Protein AF-0000000066994599 (afdb_homodimer)

Sequence (446 aa):
MAERRASRRESICSALTSIRSLLDTILLLVILGLVMDRQWRKSPSFEMGGDITGFAPPISQQIKTFVPDPMFIPENGSEFFTESVRSRWLSIVPRGLGYVQINDTTGYNNLPNPLRFYPESTFTTSATHQLHCLHSIVEVVAAYTSGQLDKLPTEGAWHLSHCFEYLRQSIMCCGDVALEGQHTTFPPNSTGSDGWDAKHVCRDYGQVLEYLERNRVNDERWIMAERRASRRESICSALTSIRSLLDTILLLVILGLVMDRQWRKSPSFEMGGDITGFAPPISQQIKTFVPDPMFIPENGSEFFTESVRSRWLSIVPRGLGYVQINDTTGYNNLPNPLRFYPESTFTTSATHQLHCLHSIVEVVAAYTSGQLDKLPTEGAWHLSHCFEYLRQSIMCCGDVALEGQHTTFPPNSTGSDGWDAKHVCRDYGQVLEYLERNRVNDERWI

InterPro domains:
  IPR021765 Mycotoxin biosynthesis protein UstYa-like [PF11807] (5-213)
  IPR021765 Mycotoxin biosynthesis protein UstYa-like [PTHR33365] (20-220)

Solvent-accessible surface area (backbone atoms only — not comparable to full-atom values): 23884 Å² total; per-residue (Å²): 118,67,70,64,52,54,53,50,53,52,49,49,49,51,48,49,50,49,52,47,50,51,49,46,51,50,47,51,50,52,40,52,50,51,51,49,48,52,56,58,67,49,48,84,72,74,50,70,27,28,45,82,30,68,78,55,73,92,71,57,72,41,79,43,60,54,71,90,59,60,62,70,44,44,76,53,29,66,54,51,77,35,68,68,24,48,51,52,56,50,70,77,43,28,39,33,37,29,26,27,47,48,88,75,61,87,80,49,38,89,69,40,57,47,30,70,98,51,64,76,46,19,33,34,27,42,33,39,47,51,51,36,35,51,51,53,50,49,45,41,51,22,13,62,73,48,67,40,63,87,62,42,68,86,65,56,65,63,54,56,35,48,34,52,52,49,48,55,50,49,46,43,28,53,41,27,51,20,50,20,10,40,44,86,79,67,60,90,93,62,79,54,63,67,42,54,61,16,56,35,32,16,38,44,41,67,59,54,41,52,53,38,45,75,36,29,62,48,79,50,80,57,121,119,68,68,63,53,53,54,49,52,52,49,49,49,52,48,49,51,49,52,48,50,49,49,46,51,50,46,50,52,52,41,52,50,51,53,49,48,52,56,59,67,50,50,85,71,74,49,69,26,30,44,81,30,68,79,56,74,92,72,58,71,41,79,43,61,56,72,89,59,61,62,72,44,44,78,53,30,65,56,50,77,36,67,68,24,46,51,51,56,50,71,77,44,29,39,34,37,30,24,28,48,48,89,75,61,87,80,50,38,88,68,41,55,49,29,70,96,50,62,76,47,20,31,34,27,43,32,40,47,50,51,37,34,52,50,54,50,48,45,42,51,22,14,64,74,49,67,40,62,88,62,43,68,87,65,56,64,63,54,56,34,48,34,52,51,49,48,54,51,49,46,43,28,52,40,28,52,19,49,19,11,38,44,87,77,67,62,89,90,62,79,57,62,67,43,55,63,17,56,34,32,16,36,43,41,67,59,52,42,52,54,38,46,75,37,30,63,48,79,49,81,58,120

Radius of gyration: 30.29 Å; Cα contacts (8 Å, |Δi|>4): 763; chains: 2; bounding box: 57×109×61 Å

pLDDT: mean 90.0, std 10.98, range [48.41, 98.88]

Organism: NCBI:txid100816

Structure (mmCIF, N/CA/C/O backbone):
data_AF-0000000066994599-model_v1
#
loop_
_entity.id
_entity.type
_entity.pdbx_description
1 polymer 'Oxidase ustYa'
#
loop_
_atom_site.group_PDB
_atom_site.id
_atom_site.type_symbol
_atom_site.label_atom_id
_atom_site.label_alt_id
_atom_site.label_comp_id
_atom_site.label_asym_id
_atom_site.label_entity_id
_atom_site.label_seq_id
_atom_site.pdbx_PDB_ins_code
_atom_site.Cartn_x
_atom_site.Cartn_y
_atom_site.Cartn_z
_atom_site.occupancy
_atom_site.B_iso_or_equiv
_atom_site.auth_seq_id
_atom_site.auth_comp_id
_atom_site.auth_asym_id
_atom_site.auth_atom_id
_atom_site.pdbx_PDB_model_num
ATOM 1 N N . MET A 1 1 ? 4.133 80.938 32.656 1 48.41 1 MET A N 1
ATOM 2 C CA . MET A 1 1 ? 4.816 79.625 32.812 1 48.41 1 MET A CA 1
ATOM 3 C C . MET A 1 1 ? 3.814 78.5 32.844 1 48.41 1 MET A C 1
ATOM 5 O O . MET A 1 1 ? 4.148 77.375 32.469 1 48.41 1 MET A O 1
ATOM 9 N N . ALA A 1 2 ? 2.68 78.75 33.125 1 65.88 2 ALA A N 1
ATOM 10 C CA . ALA A 1 2 ? 1.631 77.75 33.25 1 65.88 2 ALA A CA 1
ATOM 11 C C . ALA A 1 2 ? 1.059 77.375 31.891 1 65.88 2 ALA A C 1
ATOM 13 O O . ALA A 1 2 ? 0.714 76.188 31.641 1 65.88 2 ALA A O 1
ATOM 14 N N . GLU A 1 3 ? 0.974 78.312 31.031 1 60.44 3 GLU A N 1
ATOM 15 C CA . GLU A 1 3 ? 0.395 78.062 29.703 1 60.44 3 GLU A CA 1
ATOM 16 C C . GLU A 1 3 ? 1.293 77.188 28.859 1 60.44 3 GLU A C 1
ATOM 18 O O . GLU A 1 3 ? 0.803 76.375 28.078 1 60.44 3 GLU A O 1
ATOM 23 N N . ARG A 1 4 ? 2.533 77.312 29 1 61.09 4 ARG A N 1
ATOM 24 C CA . ARG A 1 4 ? 3.49 76.562 28.219 1 61.09 4 ARG A CA 1
ATOM 25 C C . ARG A 1 4 ? 3.496 75.125 28.672 1 61.09 4 ARG A C 1
ATOM 27 O O . ARG A 1 4 ? 3.719 74.188 27.859 1 61.09 4 ARG A O 1
ATOM 34 N N . ARG A 1 5 ? 3.203 74.812 29.844 1 62.47 5 ARG A N 1
ATOM 35 C CA . ARG A 1 5 ? 3.201 73.5 30.375 1 62.47 5 ARG A CA 1
ATOM 36 C C . ARG A 1 5 ? 1.978 72.688 29.891 1 62.47 5 ARG A C 1
ATOM 38 O O . ARG A 1 5 ? 2.059 71.5 29.641 1 62.47 5 ARG A O 1
ATOM 45 N N . ALA A 1 6 ? 0.948 73.438 29.672 1 66.75 6 ALA A N 1
ATOM 46 C CA . ALA A 1 6 ? -0.282 72.75 29.234 1 66.75 6 ALA A CA 1
ATOM 47 C C . ALA A 1 6 ? -0.156 72.25 27.797 1 66.75 6 ALA A C 1
ATOM 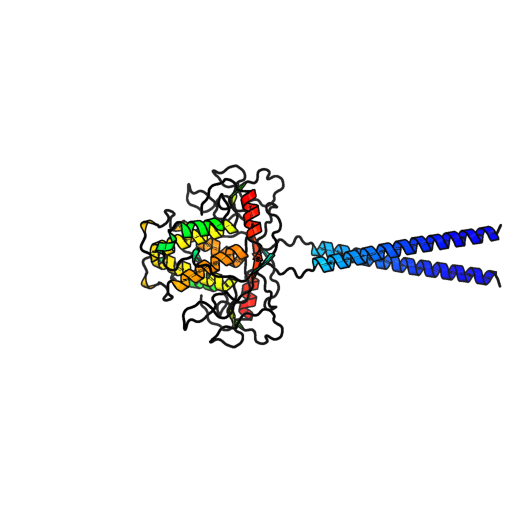49 O O . ALA A 1 6 ? -0.641 71.188 27.469 1 66.75 6 ALA A O 1
ATOM 50 N N . SER A 1 7 ? 0.647 73 27.078 1 66.31 7 SER A N 1
ATOM 51 C CA . SER A 1 7 ? 0.808 72.688 25.656 1 66.31 7 SER A CA 1
ATOM 52 C C . SER A 1 7 ? 1.727 71.5 25.469 1 66.31 7 SER A C 1
ATOM 54 O O . SER A 1 7 ? 1.48 70.625 24.609 1 66.31 7 SER A O 1
ATOM 56 N N . ARG A 1 8 ? 2.6 71.312 26.359 1 67.56 8 ARG A N 1
ATOM 57 C CA . ARG A 1 8 ? 3.555 70.25 26.25 1 67.56 8 ARG A CA 1
ATOM 58 C C . ARG A 1 8 ? 2.912 68.938 26.641 1 67.56 8 ARG A C 1
ATOM 60 O O . ARG A 1 8 ? 3.168 67.875 26.016 1 67.56 8 ARG A O 1
ATOM 67 N N . ARG A 1 9 ? 2.072 68.938 27.594 1 66.81 9 ARG A N 1
ATOM 68 C CA . ARG A 1 9 ? 1.374 67.75 28.047 1 66.81 9 ARG A CA 1
ATOM 69 C C . ARG A 1 9 ? 0.394 67.25 26.984 1 66.81 9 ARG A C 1
ATOM 71 O O . ARG A 1 9 ? 0.253 66.062 26.781 1 66.81 9 ARG A O 1
ATOM 78 N N . GLU A 1 10 ? -0.229 68.25 26.391 1 71.94 10 GLU A N 1
ATOM 79 C CA . GLU A 1 10 ? -1.165 67.938 25.328 1 71.94 10 GLU A CA 1
ATOM 80 C C . GLU A 1 10 ? -0.44 67.312 24.125 1 71.94 10 GLU A C 1
ATOM 82 O O . GLU A 1 10 ? -0.942 66.375 23.516 1 71.94 10 GLU A O 1
ATOM 87 N N . SER A 1 11 ? 0.792 67.812 23.922 1 73.94 11 SER A N 1
ATOM 88 C CA . SER A 1 11 ? 1.6 67.312 22.812 1 73.94 11 SER A CA 1
ATOM 89 C C . SER A 1 11 ? 2.121 65.875 23.141 1 73.94 11 SER A C 1
ATOM 91 O O . SER A 1 11 ? 2.121 65 22.266 1 73.94 11 SER A O 1
ATOM 93 N N . ILE A 1 12 ? 2.418 65.688 24.359 1 72.44 12 ILE A N 1
ATOM 94 C CA . ILE A 1 12 ? 2.92 64.375 24.781 1 72.44 12 ILE A CA 1
ATOM 95 C C . ILE A 1 12 ? 1.779 63.375 24.781 1 72.44 12 ILE A C 1
ATOM 97 O O . ILE A 1 12 ? 1.951 62.25 24.344 1 72.44 12 ILE A O 1
ATOM 101 N N . CYS A 1 13 ? 0.625 63.812 25.203 1 71.06 13 CYS A N 1
ATOM 102 C CA . CYS A 1 13 ? -0.541 62.938 25.203 1 71.06 13 CYS A CA 1
ATOM 103 C C . CYS A 1 13 ? -0.939 62.531 23.797 1 71.06 13 CYS A C 1
ATOM 105 O O . CYS A 1 13 ? -1.297 61.406 23.531 1 71.06 13 CYS A O 1
ATOM 107 N N . SER A 1 14 ? -0.851 63.594 22.906 1 74.69 14 SER A N 1
ATOM 108 C CA . SER A 1 14 ? -1.188 63.344 21.516 1 74.69 14 SER A CA 1
ATOM 109 C C . SER A 1 14 ? -0.182 62.375 20.875 1 74.69 14 SER A C 1
ATOM 111 O O . SER A 1 14 ? -0.562 61.469 20.125 1 74.69 14 SER A O 1
ATOM 113 N N . ALA A 1 15 ? 1.051 62.562 21.281 1 75.94 15 ALA A N 1
ATOM 114 C CA . ALA A 1 15 ? 2.104 61.688 20.781 1 75.94 15 ALA A CA 1
ATOM 115 C C . ALA A 1 15 ? 1.947 60.281 21.312 1 75.94 15 ALA A C 1
ATOM 117 O O . ALA A 1 15 ? 2.102 59.312 20.578 1 75.94 15 ALA A O 1
ATOM 118 N N . LEU A 1 16 ? 1.545 60.062 22.547 1 74.25 16 LEU A N 1
ATOM 119 C CA . LEU A 1 16 ? 1.365 58.781 23.172 1 74.25 16 LEU A CA 1
ATOM 120 C C . LEU A 1 16 ? 0.162 58.031 22.594 1 74.25 16 LEU A C 1
ATOM 122 O O . LEU A 1 16 ? 0.216 56.844 22.344 1 74.25 16 LEU A O 1
ATOM 126 N N . THR A 1 17 ? -0.787 58.844 22.344 1 78.19 17 THR A N 1
ATOM 127 C CA . THR A 1 17 ? -1.972 58.219 21.734 1 78.19 17 THR A CA 1
ATOM 128 C C . THR A 1 17 ? -1.683 57.781 20.297 1 78.19 17 THR A C 1
ATOM 130 O O . THR A 1 17 ? -2.164 56.75 19.859 1 78.19 17 THR A O 1
ATOM 133 N N . SER A 1 18 ? -0.825 58.625 19.656 1 80.06 18 SER A N 1
ATOM 134 C CA . SER A 1 18 ? -0.466 58.281 18.297 1 80.06 18 SER A CA 1
ATOM 135 C C . SER A 1 18 ? 0.393 57 18.266 1 80.06 18 SER A C 1
ATOM 137 O O . SER A 1 18 ? 0.202 56.156 17.406 1 80.06 18 SER A O 1
ATOM 139 N N . ILE A 1 19 ? 1.324 56.906 19.188 1 81.69 19 ILE A N 1
ATOM 140 C CA . ILE A 1 19 ? 2.205 55.719 19.266 1 81.69 19 ILE A CA 1
ATOM 141 C C . ILE A 1 19 ? 1.397 54.5 19.641 1 81.69 19 ILE A C 1
ATOM 143 O O . ILE A 1 19 ? 1.595 53.406 19.078 1 81.69 19 ILE A O 1
ATOM 147 N N . ARG A 1 20 ? 0.49 54.656 20.531 1 82.56 20 ARG A N 1
ATOM 148 C CA . ARG A 1 20 ? -0.355 53.562 20.953 1 82.56 20 ARG A CA 1
ATOM 149 C C . ARG A 1 20 ? -1.277 53.094 19.828 1 82.56 20 ARG A C 1
ATOM 151 O O . ARG A 1 20 ? -1.502 51.906 19.641 1 82.56 20 ARG A O 1
ATOM 158 N N . SER A 1 21 ? -1.809 54.094 19.109 1 84.12 21 SER A N 1
ATOM 159 C CA . SER A 1 21 ? -2.631 53.781 17.953 1 84.12 21 SER A CA 1
ATOM 160 C C . SER A 1 21 ? -1.827 53 16.906 1 84.12 21 SER A C 1
ATOM 162 O O . SER A 1 21 ? -2.33 52.062 16.297 1 84.12 21 SER A O 1
ATOM 164 N N . LEU A 1 22 ? -0.595 53.406 16.719 1 85.25 22 LEU A N 1
ATOM 165 C CA . LEU A 1 22 ? 0.288 52.719 15.797 1 85.25 22 LEU A CA 1
ATOM 166 C C . LEU A 1 22 ? 0.553 51.281 16.281 1 85.25 22 LEU A C 1
ATOM 168 O O . LEU A 1 22 ? 0.542 50.344 15.484 1 85.25 22 LEU A O 1
ATOM 172 N N . LEU A 1 23 ? 0.771 51.125 17.594 1 85.12 23 LEU A N 1
ATOM 173 C CA . LEU A 1 23 ? 1.016 49.812 18.172 1 85.12 23 LEU A CA 1
ATOM 174 C C . LEU A 1 23 ? -0.207 48.906 18.016 1 85.12 23 LEU A C 1
ATOM 176 O O . LEU A 1 23 ? -0.077 47.75 17.672 1 85.12 23 LEU A O 1
ATOM 180 N N . ASP A 1 24 ? -1.356 49.469 18.297 1 85.25 24 ASP A N 1
ATOM 181 C CA . ASP A 1 24 ? -2.598 48.719 18.156 1 85.25 24 ASP A CA 1
ATOM 182 C C . ASP A 1 24 ? -2.807 48.281 16.703 1 85.25 24 ASP A C 1
ATOM 184 O O . ASP A 1 24 ? -3.24 47.156 16.453 1 85.25 24 ASP A O 1
ATOM 188 N N . THR A 1 25 ? -2.463 49.219 15.773 1 85.38 25 THR A N 1
ATOM 189 C CA . THR A 1 25 ? -2.605 48.875 14.359 1 85.38 25 THR A CA 1
ATOM 190 C C . THR A 1 25 ? -1.638 47.75 13.969 1 85.38 25 THR A C 1
ATOM 192 O O . THR A 1 25 ? -2.002 46.844 13.219 1 85.38 25 THR A O 1
ATOM 195 N N . ILE A 1 26 ? -0.457 47.781 14.508 1 86.62 26 ILE A N 1
ATOM 196 C CA . ILE A 1 26 ? 0.545 46.75 14.227 1 86.62 26 ILE A CA 1
ATOM 197 C C . ILE A 1 26 ? 0.096 45.406 14.812 1 86.62 26 ILE A C 1
ATOM 199 O O . ILE A 1 26 ? 0.18 44.375 14.148 1 86.62 26 ILE A O 1
ATOM 203 N N . LEU A 1 27 ? -0.43 45.438 16.031 1 89.38 27 LEU A N 1
ATOM 204 C CA . LEU A 1 27 ? -0.894 44.219 16.672 1 89.38 27 LEU A CA 1
ATOM 205 C C . LEU A 1 27 ? -2.064 43.625 15.906 1 89.38 27 LEU A C 1
ATOM 207 O O . LEU A 1 27 ? -2.145 42.406 15.75 1 89.38 27 LEU A O 1
ATOM 211 N N . LEU A 1 28 ? -2.939 44.469 15.352 1 88.31 28 LEU A N 1
ATOM 212 C CA . LEU A 1 28 ? -4.07 44 14.562 1 88.31 28 LEU A CA 1
ATOM 213 C C . LEU A 1 28 ? -3.6 43.375 13.25 1 88.31 28 LEU A C 1
ATOM 215 O O . LEU A 1 28 ? -4.129 42.344 12.82 1 88.31 28 LEU A O 1
ATOM 219 N N . LEU A 1 29 ? -2.633 43.938 12.648 1 87.69 29 LEU A N 1
ATOM 220 C CA . LEU A 1 29 ? -2.086 43.406 11.414 1 87.69 29 LEU A CA 1
ATOM 221 C C . LEU A 1 29 ? -1.409 42.062 11.656 1 87.69 29 LEU A C 1
ATOM 223 O O . LEU A 1 29 ? -1.513 41.156 10.828 1 87.69 29 LEU A O 1
ATOM 227 N N . VAL A 1 30 ? -0.723 41.875 12.766 1 87 30 VAL A N 1
ATOM 228 C CA . VAL A 1 30 ? -0.095 40.625 13.133 1 87 30 VAL A CA 1
ATOM 229 C C . VAL A 1 30 ? -1.167 39.562 13.344 1 87 30 VAL A C 1
ATOM 231 O O . VAL A 1 30 ? -1.016 38.406 12.898 1 87 30 VAL A O 1
ATOM 234 N N . ILE A 1 31 ? -2.219 39.875 13.969 1 85.81 31 ILE A N 1
ATOM 235 C CA . ILE A 1 31 ? -3.318 38.938 14.203 1 85.81 31 ILE A CA 1
ATOM 236 C C . ILE A 1 31 ? -3.932 38.531 12.875 1 85.81 31 ILE A C 1
ATOM 238 O O . ILE A 1 31 ? -4.172 37.344 12.641 1 85.81 31 ILE A O 1
ATOM 242 N N . LEU A 1 32 ? -4.18 39.469 12 1 83.81 32 LEU A N 1
ATOM 243 C CA . LEU A 1 32 ? -4.734 39.156 10.688 1 83.81 32 LEU A CA 1
ATOM 244 C C . LEU A 1 32 ? -3.801 38.25 9.906 1 83.81 32 LEU A C 1
ATOM 246 O O . LEU A 1 32 ? -4.25 37.281 9.25 1 83.81 32 LEU A O 1
ATOM 250 N N . GLY A 1 33 ? -2.586 38.438 9.953 1 80.81 33 GLY A N 1
ATOM 251 C CA . GLY A 1 33 ? -1.602 37.594 9.305 1 80.81 33 GLY A CA 1
ATOM 252 C C . GLY A 1 33 ? -1.602 36.156 9.844 1 80.81 33 GLY A C 1
ATOM 253 O O . GLY A 1 33 ? -1.542 35.219 9.078 1 80.81 33 GLY A O 1
ATOM 254 N N . LEU A 1 34 ? -1.71 36.156 11.117 1 81.81 34 LEU A N 1
ATOM 255 C CA . LEU A 1 34 ? -1.716 34.844 11.742 1 81.81 34 LEU A CA 1
ATOM 256 C C . LEU A 1 34 ? -2.992 34.062 11.398 1 81.81 34 LEU A C 1
ATOM 258 O O . LEU A 1 34 ? -2.955 32.875 11.172 1 81.81 34 LEU A O 1
ATOM 262 N N . VAL A 1 35 ? -4.051 34.719 11.367 1 77.94 35 VAL A N 1
ATOM 263 C CA . VAL A 1 35 ? -5.32 34.094 11.008 1 77.94 35 VAL A CA 1
ATOM 264 C C . VAL A 1 35 ? -5.301 33.688 9.531 1 77.94 35 VAL A C 1
ATOM 266 O O . VAL A 1 35 ? -5.746 32.594 9.18 1 77.94 35 VAL A O 1
ATOM 269 N N . MET A 1 36 ? -4.809 34.438 8.711 1 72.94 36 MET A N 1
ATOM 270 C CA . MET A 1 36 ? -4.688 34.094 7.297 1 72.94 36 MET A CA 1
ATOM 271 C C . MET A 1 36 ? -3.754 32.906 7.094 1 72.94 36 MET A C 1
ATOM 273 O O . MET A 1 36 ? -4.035 32.031 6.281 1 72.94 36 MET A O 1
ATOM 277 N N . ASP A 1 37 ? -2.713 32.938 7.805 1 71.5 37 ASP A N 1
ATOM 278 C CA . ASP A 1 37 ? -1.773 31.812 7.742 1 71.5 37 ASP A CA 1
ATOM 279 C C . ASP A 1 37 ? -2.432 30.516 8.203 1 71.5 37 ASP A C 1
ATOM 281 O O . ASP A 1 37 ? -2.252 29.469 7.578 1 71.5 37 ASP A O 1
ATOM 285 N N . ARG A 1 38 ? -3.111 30.625 9.242 1 68.44 38 ARG A N 1
ATOM 286 C CA . ARG A 1 38 ? -3.84 29.469 9.75 1 68.44 38 ARG A CA 1
ATOM 287 C C . ARG A 1 38 ? -4.855 28.969 8.734 1 68.44 38 ARG A C 1
ATOM 289 O O . ARG A 1 38 ? -4.992 27.75 8.523 1 68.44 38 ARG A O 1
ATOM 296 N N . GLN A 1 39 ? -5.562 29.859 8.188 1 62.81 39 GLN A N 1
ATOM 297 C CA . GLN A 1 39 ? -6.578 29.5 7.203 1 62.81 39 GLN A CA 1
ATOM 298 C C . GLN A 1 39 ? -5.938 28.922 5.941 1 62.81 39 GLN A C 1
ATOM 300 O O . GLN A 1 39 ? -6.469 27.984 5.344 1 62.81 39 GLN A O 1
ATOM 305 N N . TRP A 1 40 ? -4.891 29.516 5.598 1 58.09 40 TRP A N 1
ATOM 306 C CA . TRP A 1 40 ? -4.18 29.031 4.418 1 58.09 40 TRP A CA 1
ATOM 307 C C . TRP A 1 40 ? -3.592 27.641 4.672 1 58.09 40 TRP A C 1
ATOM 309 O O . TRP A 1 40 ? -3.568 26.797 3.775 1 58.09 40 TRP A O 1
ATOM 319 N N . ARG A 1 41 ? -3.09 27.578 5.781 1 55.59 41 ARG A N 1
ATOM 320 C CA . ARG A 1 41 ? -2.502 26.281 6.113 1 55.59 41 ARG A CA 1
ATOM 321 C C . ARG A 1 41 ? -3.58 25.219 6.277 1 55.59 41 ARG A C 1
ATOM 323 O O . ARG A 1 41 ? -3.285 24.016 6.246 1 55.59 41 ARG A O 1
ATOM 330 N N . LYS A 1 42 ? -4.781 25.734 6.562 1 53.41 42 LYS A N 1
ATOM 331 C CA . LYS A 1 42 ? -5.906 24.812 6.672 1 53.41 42 LYS A CA 1
ATOM 332 C C . LYS A 1 42 ? -6.301 24.25 5.305 1 53.41 42 LYS A C 1
ATOM 334 O O . LYS A 1 42 ? -7.367 23.656 5.156 1 53.41 42 LYS A O 1
ATOM 339 N N . SER A 1 43 ? -5.551 24.5 4.301 1 49.69 43 SER A N 1
ATOM 340 C CA . SER A 1 43 ? -6.02 23.797 3.105 1 49.69 43 SER A CA 1
ATOM 341 C C . SER A 1 43 ? -6.383 22.344 3.418 1 49.69 43 SER A C 1
ATOM 343 O O . SER A 1 43 ? -5.668 21.672 4.156 1 49.69 43 SER A 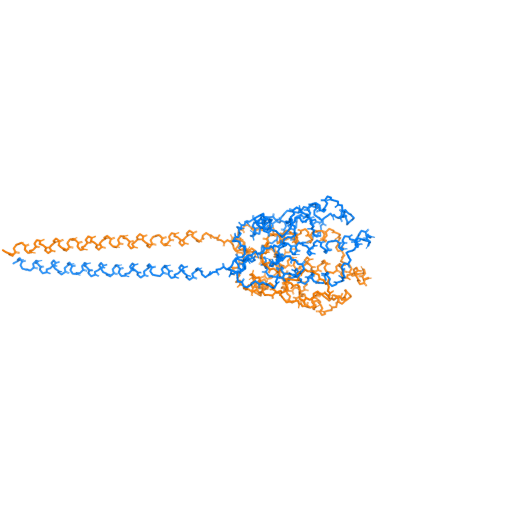O 1
ATOM 345 N N . PRO A 1 44 ? -7.723 22.094 3.287 1 48.94 44 PRO A N 1
ATOM 346 C CA . PRO A 1 44 ? -8.18 20.734 3.623 1 48.94 44 PRO A CA 1
ATOM 347 C C . PRO A 1 44 ? -7.184 19.656 3.225 1 48.94 44 PRO A C 1
ATOM 349 O O . PRO A 1 44 ? -6.863 19.516 2.043 1 48.94 44 PRO A O 1
ATOM 352 N N . SER A 1 45 ? -6.012 19.578 3.885 1 60.38 45 SER A N 1
ATOM 353 C CA . SER A 1 45 ? -5.051 18.531 3.541 1 60.38 45 SER A CA 1
ATOM 354 C C . SER A 1 45 ? -5.637 17.141 3.768 1 60.38 45 SER A C 1
ATOM 356 O O . SER A 1 45 ? -6.145 16.859 4.852 1 60.38 45 SER A O 1
ATOM 358 N N . PHE A 1 46 ? -6.238 16.562 2.633 1 70 46 PHE A N 1
ATOM 359 C CA . PHE A 1 46 ? -6.711 15.18 2.748 1 70 46 PHE A CA 1
ATOM 360 C C . PHE A 1 46 ? -5.617 14.273 3.295 1 70 46 PHE A C 1
ATOM 362 O O . PHE A 1 46 ? -4.434 14.492 3.025 1 70 46 PHE A O 1
ATOM 369 N N . GLU A 1 47 ? -6.008 13.523 4.176 1 81.06 47 GLU A N 1
ATOM 370 C CA . GLU A 1 47 ? -5.105 12.5 4.695 1 81.06 47 GLU A CA 1
ATOM 371 C C . GLU A 1 47 ? -4.715 11.508 3.605 1 81.06 47 GLU A C 1
ATOM 373 O O . GLU A 1 47 ? -5.578 10.984 2.895 1 81.06 47 GLU A O 1
ATOM 378 N N . MET A 1 48 ? -3.451 11.383 3.395 1 85.81 48 MET A N 1
ATOM 379 C CA . MET A 1 48 ? -3.016 10.352 2.455 1 85.81 48 MET A CA 1
ATOM 380 C C . MET A 1 48 ? -3.746 9.039 2.711 1 85.81 48 MET A C 1
ATOM 382 O O . MET A 1 48 ? -3.854 8.594 3.855 1 85.81 48 MET A O 1
ATOM 386 N N . GLY A 1 49 ? -4.266 8.445 1.595 1 87.5 49 GLY A N 1
ATOM 387 C CA . GLY A 1 49 ? -5.027 7.211 1.743 1 87.5 49 GLY A CA 1
ATOM 388 C C . GLY A 1 49 ? -6.332 7.402 2.49 1 87.5 49 GLY A C 1
ATOM 389 O O . GLY A 1 49 ? -7.004 6.43 2.836 1 87.5 49 GLY A O 1
ATOM 390 N N . GLY A 1 50 ? -6.652 8.625 2.773 1 91.69 50 GLY A N 1
ATOM 391 C CA . GLY A 1 50 ? -7.883 8.93 3.49 1 91.69 50 GLY A CA 1
ATOM 392 C C . GLY A 1 50 ? -9.094 9.016 2.582 1 91.69 50 GLY A C 1
ATOM 393 O O . GLY A 1 50 ? -8.992 8.773 1.378 1 91.69 50 GLY A O 1
ATOM 394 N N . ASP A 1 51 ? -10.195 9.258 3.188 1 92.38 51 ASP A N 1
ATOM 395 C CA . ASP A 1 51 ? -11.484 9.328 2.502 1 92.38 51 ASP A CA 1
ATOM 396 C C . ASP A 1 51 ? -11.805 10.758 2.086 1 92.38 51 ASP A C 1
ATOM 398 O O . ASP A 1 51 ? -11.641 11.695 2.873 1 92.38 51 ASP A O 1
ATOM 402 N N . ILE A 1 52 ? -12.266 10.914 0.875 1 92.25 52 ILE A N 1
ATOM 403 C CA . ILE A 1 52 ? -12.594 12.258 0.421 1 92.25 52 ILE A CA 1
ATOM 404 C C . ILE A 1 52 ? -14.109 12.406 0.31 1 92.25 52 ILE A C 1
ATOM 406 O O . ILE A 1 52 ? -14.617 13.477 -0.037 1 92.25 52 ILE A O 1
ATOM 410 N N . THR A 1 53 ? -14.852 11.344 0.542 1 93.06 53 THR A N 1
ATOM 411 C CA . THR A 1 53 ? -16.297 11.344 0.346 1 93.06 53 THR A CA 1
ATOM 412 C C . THR A 1 53 ? -17.016 11.852 1.597 1 93.06 53 THR A C 1
ATOM 414 O O . THR A 1 53 ? -18.141 12.328 1.521 1 93.06 53 THR A O 1
ATOM 417 N N . GLY A 1 54 ? -16.422 11.711 2.744 1 91.12 54 GLY A N 1
ATOM 418 C CA . GLY A 1 54 ? -17.047 12.008 4.02 1 91.12 54 GLY A CA 1
ATOM 419 C C . GLY A 1 54 ? -17.469 10.766 4.781 1 91.12 54 GLY A C 1
ATOM 420 O O . GLY A 1 54 ? -18 10.859 5.891 1 91.12 54 GLY A O 1
ATOM 421 N N . PHE A 1 55 ? -17.156 9.609 4.254 1 93.56 55 PHE A N 1
ATOM 422 C CA . PHE A 1 55 ? -17.562 8.359 4.883 1 93.56 55 PHE A CA 1
ATOM 423 C C . PHE A 1 55 ? -16.719 8.07 6.113 1 93.56 55 PHE A C 1
ATOM 425 O O . PHE A 1 55 ? -17.234 7.977 7.227 1 93.56 55 PHE A O 1
ATOM 432 N N . ALA A 1 56 ? -15.414 7.977 5.875 1 93.12 56 ALA A N 1
ATOM 433 C CA . ALA A 1 56 ? -14.523 7.547 6.949 1 93.12 56 ALA A CA 1
ATOM 434 C C . ALA A 1 56 ? -13.977 8.742 7.719 1 93.12 56 ALA A C 1
ATOM 436 O O . ALA A 1 56 ? -13.633 9.766 7.121 1 93.12 56 ALA A O 1
ATOM 437 N N . PRO A 1 57 ? -13.906 8.633 9.008 1 92.5 57 PRO A N 1
ATOM 438 C CA . PRO A 1 57 ? -13.242 9.672 9.797 1 92.5 57 PRO A CA 1
ATOM 439 C C . PRO A 1 57 ? -11.727 9.664 9.625 1 92.5 57 PRO A C 1
ATOM 441 O O . PRO A 1 57 ? -11.164 8.727 9.055 1 92.5 57 PRO A O 1
ATOM 444 N N . PRO A 1 58 ? -11.109 10.75 10.016 1 89.81 58 PRO A N 1
ATOM 445 C CA . PRO A 1 58 ? -9.648 10.672 10.07 1 89.81 58 PRO A CA 1
ATOM 446 C C . PRO A 1 58 ? -9.148 9.539 10.961 1 89.81 58 PRO A C 1
ATOM 448 O O . PRO A 1 58 ? -9.734 9.273 12.008 1 89.81 58 PRO A O 1
ATOM 451 N N . ILE A 1 59 ? -8.188 8.844 10.477 1 93.19 59 ILE A N 1
ATOM 452 C CA . ILE A 1 59 ? -7.605 7.723 11.211 1 93.19 59 ILE A CA 1
ATOM 453 C C . ILE A 1 59 ? -6.234 8.117 11.758 1 93.19 59 ILE A C 1
ATOM 455 O O . ILE A 1 59 ? -5.441 8.75 11.062 1 93.19 59 ILE A O 1
ATOM 459 N N . SER A 1 60 ? -5.969 7.766 12.969 1 91.75 60 SER A N 1
ATOM 460 C CA . SER A 1 60 ? -4.703 8.117 13.602 1 91.75 60 SER A CA 1
ATOM 461 C C . SER A 1 60 ? -3.531 7.414 12.922 1 91.75 60 SER A C 1
ATOM 463 O O . SER A 1 60 ? -3.713 6.391 12.258 1 91.75 60 SER A O 1
ATOM 465 N N . GLN A 1 61 ? -2.4 8.047 13.062 1 92.44 61 GLN A N 1
ATOM 466 C CA . GLN A 1 61 ? -1.164 7.492 12.523 1 92.44 61 GLN A CA 1
ATOM 467 C C . GLN A 1 61 ? -0.265 6.969 13.641 1 92.44 61 GLN A C 1
ATOM 469 O O . GLN A 1 61 ? -0.407 7.363 14.797 1 92.44 61 GLN A O 1
ATOM 474 N N . GLN A 1 62 ? 0.607 6.047 13.305 1 94.94 62 GLN A N 1
ATOM 475 C CA . GLN A 1 62 ? 1.585 5.484 14.234 1 94.94 62 GLN A CA 1
ATOM 476 C C . GLN A 1 62 ? 2.855 5.059 13.5 1 94.94 62 GLN A C 1
ATOM 478 O O . GLN A 1 62 ? 2.818 4.758 12.305 1 94.94 62 GLN A O 1
ATOM 483 N N . ILE A 1 63 ? 3.939 5.082 14.219 1 95.56 63 ILE A N 1
ATOM 484 C CA . ILE A 1 63 ? 5.18 4.527 13.695 1 95.56 63 ILE A CA 1
ATOM 485 C C . ILE A 1 63 ? 5.215 3.02 13.938 1 95.56 63 ILE A C 1
ATOM 487 O O . ILE A 1 63 ? 4.996 2.561 15.062 1 95.56 63 ILE A O 1
ATOM 491 N N . LYS A 1 64 ? 5.465 2.266 12.891 1 96.81 64 LYS A N 1
ATOM 492 C CA . LYS A 1 64 ? 5.457 0.81 13.008 1 96.81 64 LYS A CA 1
ATOM 493 C C . LYS A 1 64 ? 6.699 0.2 12.367 1 96.81 64 LYS A C 1
ATOM 495 O O . LYS A 1 64 ? 7.191 0.706 11.352 1 96.81 64 LYS A O 1
ATOM 500 N N . THR A 1 65 ? 7.188 -0.822 13.016 1 97.25 65 THR A N 1
ATOM 501 C CA . THR A 1 65 ? 8.148 -1.742 12.43 1 97.25 65 THR A CA 1
ATOM 502 C C . THR A 1 65 ? 7.484 -3.064 12.055 1 97.25 65 THR A C 1
ATOM 504 O O . THR A 1 65 ? 6.781 -3.662 12.875 1 97.25 65 THR A O 1
ATOM 507 N N . PHE A 1 66 ? 7.656 -3.426 10.805 1 98 66 PHE A N 1
ATOM 508 C CA . PHE A 1 66 ? 7.047 -4.672 10.359 1 98 66 PHE A CA 1
ATOM 509 C C . PHE A 1 66 ? 7.707 -5.871 11.031 1 98 66 PHE A C 1
ATOM 511 O O . PHE A 1 66 ? 8.93 -5.902 11.188 1 98 66 PHE A O 1
ATOM 518 N N . VAL A 1 67 ? 6.891 -6.781 11.422 1 96.69 67 VAL A N 1
ATOM 519 C CA . VAL A 1 67 ? 7.344 -8.039 12.008 1 96.69 67 VAL A CA 1
ATOM 520 C C . VAL A 1 67 ? 6.73 -9.211 11.258 1 96.69 67 VAL A C 1
ATOM 522 O O . VAL A 1 67 ? 5.508 -9.359 11.211 1 96.69 67 VAL A O 1
ATOM 525 N N . PRO A 1 68 ? 7.582 -10.016 10.664 1 94.88 68 PRO A N 1
ATOM 526 C CA . PRO A 1 68 ? 7.027 -11.141 9.906 1 94.88 68 PRO A CA 1
ATOM 527 C C . PRO A 1 68 ? 6.27 -12.133 10.781 1 94.88 68 PRO A C 1
ATOM 529 O O . PRO A 1 68 ? 6.676 -12.391 11.922 1 94.88 68 PRO A O 1
ATOM 532 N N . ASP A 1 69 ? 5.188 -12.609 10.289 1 95 69 ASP A N 1
ATOM 533 C CA . ASP A 1 69 ? 4.352 -13.625 10.914 1 95 69 ASP A CA 1
ATOM 534 C C . ASP A 1 69 ? 4.137 -14.812 9.969 1 95 69 ASP A C 1
ATOM 536 O O . ASP A 1 69 ? 3.332 -14.734 9.039 1 95 69 ASP A O 1
ATOM 540 N N . PRO A 1 70 ? 4.789 -15.914 10.188 1 90.75 70 PRO A N 1
ATOM 541 C CA . PRO A 1 70 ? 4.73 -17.062 9.273 1 90.75 70 PRO A CA 1
ATOM 542 C C . PRO A 1 70 ? 3.344 -17.703 9.219 1 90.75 70 PRO A C 1
ATOM 544 O O . PRO A 1 70 ? 3.064 -18.5 8.32 1 90.75 70 PRO A O 1
ATOM 547 N N . MET A 1 71 ? 2.475 -17.312 10.102 1 94.12 71 MET A N 1
ATOM 548 C CA . MET A 1 71 ? 1.143 -17.906 10.117 1 94.12 71 MET A CA 1
ATOM 549 C C . MET A 1 71 ? 0.314 -17.438 8.93 1 94.12 71 MET A C 1
ATOM 551 O O . MET A 1 71 ? -0.646 -18.094 8.531 1 94.12 71 MET A O 1
ATOM 555 N N . PHE A 1 72 ? 0.654 -16.328 8.398 1 96.81 72 PHE A N 1
ATOM 556 C CA . PHE A 1 72 ? -0.094 -15.812 7.254 1 96.81 72 PHE A CA 1
ATOM 557 C C . PHE A 1 72 ? 0.352 -16.5 5.969 1 96.81 72 PHE A C 1
ATOM 559 O O . PHE A 1 72 ? -0.459 -16.734 5.07 1 96.81 72 PHE A O 1
ATOM 566 N N . ILE A 1 73 ? 1.623 -16.672 5.855 1 94.75 73 ILE A N 1
ATOM 567 C CA . ILE A 1 73 ? 2.203 -17.219 4.633 1 94.75 73 ILE A CA 1
ATOM 568 C C . ILE A 1 73 ? 3.166 -18.344 4.973 1 94.75 73 ILE A C 1
ATOM 570 O O . ILE A 1 73 ? 4.387 -18.172 4.922 1 94.75 73 ILE A O 1
ATOM 574 N N . PRO A 1 74 ? 2.643 -19.516 5.172 1 91.69 74 PRO A N 1
ATOM 575 C CA . PRO A 1 74 ? 3.545 -20.625 5.457 1 91.69 74 PRO A CA 1
ATOM 576 C C . PRO A 1 74 ? 4.492 -20.938 4.297 1 91.69 74 PRO A C 1
ATOM 578 O O . PRO A 1 74 ? 4.141 -20.719 3.135 1 91.69 74 PRO A O 1
ATOM 581 N N . GLU A 1 75 ? 5.641 -21.469 4.613 1 84.06 75 GLU A N 1
ATOM 582 C CA . GLU A 1 75 ? 6.621 -21.797 3.586 1 84.06 75 GLU A CA 1
ATOM 583 C C . GLU A 1 75 ? 6.141 -22.953 2.717 1 84.06 75 GLU A C 1
ATOM 585 O O . GLU A 1 75 ? 6.344 -22.953 1.502 1 84.06 75 GLU A O 1
ATOM 590 N N . ASN A 1 76 ? 5.512 -23.875 3.441 1 88.62 76 ASN A N 1
ATOM 591 C CA . ASN A 1 76 ? 4.906 -24.969 2.695 1 88.62 76 ASN A CA 1
ATOM 592 C C . ASN A 1 76 ? 3.547 -24.578 2.123 1 88.62 76 ASN A C 1
ATOM 594 O O . ASN A 1 76 ? 2.596 -24.344 2.873 1 88.62 76 ASN A O 1
ATOM 598 N N . GLY A 1 77 ? 3.443 -24.531 0.779 1 90.75 77 GLY A N 1
ATOM 599 C CA . GLY A 1 77 ? 2.246 -24.078 0.085 1 90.75 77 GLY A CA 1
ATOM 600 C C . GLY A 1 77 ? 1.005 -24.859 0.467 1 90.75 77 GLY A C 1
ATOM 601 O O . GLY A 1 77 ? -0.101 -24.312 0.476 1 90.75 77 GLY A O 1
ATOM 602 N N . SER A 1 78 ? 1.169 -26.125 0.808 1 94 78 SER A N 1
ATOM 603 C CA . SER A 1 78 ? 0.016 -26.953 1.156 1 94 78 SER A CA 1
ATOM 604 C C . SER A 1 78 ? -0.621 -26.484 2.461 1 94 78 SER A C 1
ATOM 606 O O . SER A 1 78 ? -1.826 -26.656 2.664 1 94 78 SER A O 1
ATOM 608 N N . GLU A 1 79 ? 0.186 -25.875 3.295 1 95.44 79 GLU A N 1
ATOM 609 C CA . GLU A 1 79 ? -0.301 -25.438 4.602 1 95.44 79 GLU A CA 1
ATOM 610 C C . GLU A 1 79 ? -1.172 -24.188 4.48 1 95.44 79 GLU A C 1
ATOM 612 O O . GLU A 1 79 ? -1.888 -23.828 5.418 1 95.44 79 GLU A O 1
ATOM 617 N N . PHE A 1 80 ? -1.116 -23.562 3.373 1 96.06 80 PHE A N 1
ATOM 618 C CA . PHE A 1 80 ? -1.911 -22.359 3.184 1 96.06 80 PHE A CA 1
ATOM 619 C C . PHE A 1 80 ? -3.4 -22.672 3.25 1 96.06 80 PHE A C 1
ATOM 621 O O . PHE A 1 80 ? -4.199 -21.844 3.678 1 96.06 80 PHE A O 1
ATOM 628 N N . PHE A 1 81 ? -3.736 -23.922 2.91 1 96.75 81 PHE A N 1
ATOM 629 C CA . PHE A 1 81 ? -5.145 -24.25 2.738 1 96.75 81 PHE A CA 1
ATOM 630 C C . PHE A 1 81 ? -5.73 -24.812 4.031 1 96.75 81 PHE A C 1
ATOM 632 O O . PHE A 1 81 ? -6.855 -25.312 4.043 1 96.75 81 PHE A O 1
ATOM 639 N N . THR A 1 82 ? -5.027 -24.656 5.102 1 96.81 82 THR A N 1
ATOM 640 C CA . THR A 1 82 ? -5.516 -25.109 6.398 1 96.81 82 THR A CA 1
ATOM 641 C C . THR A 1 82 ? -6.418 -24.062 7.035 1 96.81 82 THR A C 1
ATOM 643 O O . THR A 1 82 ? -6.336 -22.875 6.703 1 96.81 82 THR A O 1
ATOM 646 N N . GLU A 1 83 ? -7.219 -24.469 7.98 1 96.94 83 GLU A N 1
ATOM 647 C CA . GLU A 1 83 ? -8.125 -23.578 8.703 1 96.94 83 GLU A CA 1
ATOM 648 C C . GLU A 1 83 ? -7.348 -22.578 9.555 1 96.94 83 GLU A C 1
ATOM 650 O O . GLU A 1 83 ? -7.789 -21.438 9.742 1 96.94 83 GLU A O 1
ATOM 655 N N . SER A 1 84 ? -6.238 -22.953 10.016 1 96.94 84 SER A N 1
ATOM 656 C CA . SER A 1 84 ? -5.422 -22.062 10.836 1 96.94 84 SER A CA 1
ATOM 657 C C . SER A 1 84 ? -4.977 -20.844 10.047 1 96.94 84 SER A C 1
ATOM 659 O O . SER A 1 84 ? -5.07 -19.719 10.539 1 96.94 84 SER A O 1
ATOM 661 N N . VAL A 1 85 ? -4.496 -21.094 8.844 1 97.69 85 VAL A N 1
ATOM 662 C CA . VAL A 1 85 ? -4.059 -19.984 8 1 97.69 85 VAL A CA 1
ATOM 663 C C . VAL A 1 85 ? -5.262 -19.141 7.582 1 97.69 85 VAL A C 1
ATOM 665 O O . VAL A 1 85 ? -5.207 -17.906 7.617 1 97.69 85 VAL A O 1
ATOM 668 N N . ARG A 1 86 ? -6.359 -19.781 7.242 1 97.19 86 ARG A N 1
ATOM 669 C CA . ARG A 1 86 ? -7.582 -19.078 6.883 1 97.19 86 ARG A CA 1
ATOM 670 C C . ARG A 1 86 ? -8.047 -18.172 8.016 1 97.19 86 ARG A C 1
ATOM 672 O O . ARG A 1 86 ? -8.391 -17 7.789 1 97.19 86 ARG A O 1
ATOM 679 N N . SER A 1 87 ? -8.031 -18.688 9.219 1 97.81 87 SER A N 1
ATOM 680 C CA . SER A 1 87 ? -8.469 -17.922 10.383 1 97.81 87 SER A CA 1
ATOM 681 C C . SER A 1 87 ? -7.57 -16.719 10.617 1 97.81 87 SER A C 1
ATOM 683 O O . SER A 1 87 ? -8.039 -15.656 11.031 1 97.81 87 SER A O 1
ATOM 685 N N . ARG A 1 88 ? -6.301 -16.891 10.375 1 98.12 88 ARG A N 1
ATOM 686 C CA . ARG A 1 88 ? -5.371 -15.773 10.523 1 98.12 88 ARG A CA 1
ATOM 687 C C . ARG A 1 88 ? -5.688 -14.656 9.539 1 98.12 88 ARG A C 1
ATOM 689 O O . ARG A 1 88 ? -5.723 -13.484 9.906 1 98.12 88 ARG A O 1
ATOM 696 N N . TRP A 1 89 ? -5.977 -14.992 8.305 1 98.56 89 TRP A N 1
ATOM 697 C CA . TRP A 1 89 ? -6.324 -14 7.289 1 98.56 89 TRP A CA 1
ATOM 698 C C . TRP A 1 89 ? -7.656 -13.336 7.621 1 98.56 89 TRP A C 1
ATOM 700 O O . TRP A 1 89 ? -7.809 -12.125 7.453 1 98.56 89 TRP A O 1
ATOM 710 N N . LEU A 1 90 ? -8.562 -14.094 8.141 1 98.44 90 LEU A N 1
ATOM 711 C CA . LEU A 1 90 ? -9.875 -13.555 8.492 1 98.44 90 LEU A CA 1
ATOM 712 C C . LEU A 1 90 ? -9.758 -12.594 9.672 1 98.44 90 LEU A C 1
ATOM 714 O O . LEU A 1 90 ? -10.617 -11.727 9.852 1 98.44 90 LEU A O 1
ATOM 718 N N . SER A 1 91 ? -8.719 -12.688 10.43 1 98.19 91 SER A N 1
ATOM 719 C CA . SER A 1 91 ? -8.547 -11.844 11.602 1 98.19 91 SER A CA 1
ATOM 720 C C . SER A 1 91 ? -8.164 -10.422 11.211 1 98.19 91 SER A C 1
ATOM 722 O O . SER A 1 91 ? -8.25 -9.5 12.031 1 98.19 91 SER A O 1
ATOM 724 N N . ILE A 1 92 ? -7.785 -10.219 9.953 1 98.62 92 ILE A N 1
ATOM 725 C CA . ILE A 1 92 ? -7.32 -8.883 9.594 1 98.62 92 ILE A CA 1
ATOM 726 C C . ILE A 1 92 ? -8.297 -8.258 8.594 1 98.62 92 ILE A C 1
ATOM 728 O O . ILE A 1 92 ? -7.988 -7.234 7.98 1 98.62 92 ILE A O 1
ATOM 732 N N . VAL A 1 93 ? -9.414 -8.852 8.344 1 98.69 93 VAL A N 1
ATOM 733 C CA . VAL A 1 93 ? -10.484 -8.242 7.562 1 98.69 93 VAL A CA 1
ATOM 734 C C . VAL A 1 93 ? -11.781 -8.25 8.367 1 98.69 93 VAL A C 1
ATOM 736 O O . VAL A 1 93 ? -12.008 -9.141 9.188 1 98.69 93 VAL A O 1
ATOM 739 N N . PRO A 1 94 ? -12.602 -7.246 8.18 1 98.56 94 PRO A N 1
ATOM 740 C CA . PRO A 1 94 ? -13.891 -7.238 8.883 1 98.56 94 PRO A CA 1
ATOM 741 C C . PRO A 1 94 ? -14.891 -8.242 8.297 1 98.56 94 PRO A C 1
ATOM 743 O O . PRO A 1 94 ? -14.688 -8.734 7.184 1 98.56 94 PRO A O 1
ATOM 746 N N . ARG A 1 95 ? -15.969 -8.633 9.18 1 97.88 95 ARG A N 1
ATOM 747 C CA . ARG A 1 95 ? -17.109 -9.305 8.57 1 97.88 95 ARG A CA 1
ATOM 748 C C . ARG A 1 95 ? -17.656 -8.508 7.395 1 97.88 95 ARG A C 1
ATOM 750 O O . ARG A 1 95 ? -17.688 -7.273 7.438 1 97.88 95 ARG A O 1
ATOM 757 N N . GLY A 1 96 ? -18.094 -9.297 6.371 1 97.31 96 GLY A N 1
ATOM 758 C CA . GLY A 1 96 ? -18.531 -8.625 5.156 1 97.31 96 GLY A CA 1
ATOM 759 C C . GLY A 1 96 ? -17.375 -8.242 4.246 1 97.31 96 GLY A C 1
ATOM 760 O O . GLY A 1 96 ? -17.594 -7.688 3.164 1 97.31 96 GLY A O 1
ATOM 761 N N . LEU A 1 97 ? -16.078 -8.375 4.637 1 97.94 97 LEU A N 1
ATOM 762 C CA . LEU A 1 97 ? -14.844 -8.195 3.885 1 97.94 97 LEU A CA 1
ATOM 763 C C . LEU A 1 97 ? -14.555 -6.715 3.656 1 97.94 97 LEU A C 1
ATOM 765 O O . LEU A 1 97 ? -13.734 -6.363 2.805 1 97.94 97 LEU A O 1
ATOM 769 N N . GLY A 1 98 ? -15.273 -5.855 4.242 1 97.69 98 GLY A N 1
ATOM 770 C CA . GLY A 1 98 ? -15.047 -4.43 4.051 1 97.69 98 GLY A CA 1
ATOM 771 C C . GLY A 1 98 ? -16.078 -3.779 3.152 1 97.69 98 GLY A C 1
ATOM 772 O O . GLY A 1 98 ? -15.953 -2.605 2.797 1 97.69 98 GLY A O 1
ATOM 773 N N . TYR A 1 99 ? -17.078 -4.621 2.766 1 97.75 99 TYR A N 1
ATOM 774 C CA . TYR A 1 99 ? -18.25 -4.02 2.139 1 97.75 99 TYR A CA 1
ATOM 775 C C . TYR A 1 99 ? -19.062 -3.234 3.154 1 97.75 99 TYR A C 1
ATOM 777 O O . TYR A 1 99 ? -19.312 -3.713 4.266 1 97.75 99 TYR A O 1
ATOM 785 N N . VAL A 1 100 ? -19.422 -2.039 2.723 1 97.5 100 VAL A N 1
ATOM 786 C CA . VAL A 1 100 ? -20.109 -1.147 3.654 1 97.5 100 VAL A CA 1
ATOM 787 C C . VAL A 1 100 ? -21.391 -0.612 3.018 1 97.5 100 VAL A C 1
ATOM 789 O O . VAL A 1 100 ? -21.5 -0.544 1.79 1 97.5 100 VAL A O 1
ATOM 792 N N . GLN A 1 101 ? -22.266 -0.283 3.875 1 94.06 101 GLN A N 1
ATOM 793 C CA . GLN A 1 101 ? -23.516 0.31 3.441 1 94.06 101 GLN A CA 1
ATOM 794 C C . GLN A 1 101 ? -23.672 1.73 3.977 1 94.06 101 GLN A C 1
ATOM 796 O O . GLN A 1 101 ? -23.484 1.975 5.168 1 94.06 101 GLN A O 1
ATOM 801 N N . ILE A 1 102 ? -23.922 2.623 3.004 1 91 102 ILE A N 1
ATOM 802 C CA . ILE A 1 102 ? -24.203 4.008 3.367 1 91 102 ILE A CA 1
ATOM 803 C C . ILE A 1 102 ? -25.688 4.285 3.23 1 91 102 ILE A C 1
ATOM 805 O O . ILE A 1 102 ? -26.203 4.43 2.117 1 91 102 ILE A O 1
ATOM 809 N N . ASN A 1 103 ? -26.422 4.367 4.258 1 83 103 ASN A N 1
ATOM 810 C CA . ASN A 1 103 ? -27.875 4.449 4.25 1 83 103 ASN A CA 1
ATOM 811 C C . ASN A 1 103 ? -28.359 5.812 3.758 1 83 103 ASN A C 1
ATOM 813 O O . ASN A 1 103 ? -29.344 5.902 3.029 1 83 103 ASN A O 1
ATOM 817 N N . ASP A 1 104 ? -27.734 6.918 4.117 1 83.94 104 ASP A N 1
ATOM 818 C CA . ASP A 1 104 ? -28.062 8.266 3.678 1 83.94 104 ASP A CA 1
ATOM 819 C C . ASP A 1 104 ? -26.891 8.914 2.949 1 83.94 104 ASP A C 1
ATOM 821 O O . ASP A 1 104 ? -25.906 9.328 3.58 1 83.94 104 ASP A O 1
ATOM 825 N N . THR A 1 105 ? -27.094 9.039 1.568 1 85.75 105 THR A N 1
ATOM 826 C CA . THR A 1 105 ? -25.984 9.492 0.752 1 85.75 105 THR A CA 1
ATOM 827 C C . THR A 1 105 ? -26.031 11 0.562 1 85.75 105 THR A C 1
ATOM 829 O O . THR A 1 105 ? -25.172 11.57 -0.117 1 85.75 105 THR A O 1
ATOM 832 N N . THR A 1 106 ? -26.969 11.781 0.999 1 84.88 106 THR A N 1
ATOM 833 C CA . THR A 1 106 ? -27.203 13.195 0.729 1 84.88 106 THR A CA 1
ATOM 834 C C . THR A 1 106 ? -26 14.031 1.157 1 84.88 106 THR A C 1
ATOM 836 O O . THR A 1 106 ? -25.641 14.992 0.478 1 84.88 106 THR A O 1
ATOM 839 N N . GLY A 1 107 ? -25.203 13.602 2.1 1 84.62 107 GLY A N 1
ATOM 840 C CA . GLY A 1 107 ? -24.109 14.406 2.607 1 84.62 107 GLY A CA 1
ATOM 841 C C . GLY A 1 107 ? -22.75 13.938 2.107 1 84.62 107 GLY A C 1
ATOM 842 O O . GLY A 1 107 ? -21.719 14.516 2.459 1 84.62 107 GLY A O 1
ATOM 843 N N . TYR A 1 108 ? -22.797 13.031 1.225 1 87.12 108 TYR A N 1
ATOM 844 C CA . TYR A 1 108 ? -21.547 12.484 0.74 1 87.12 108 TYR A CA 1
ATOM 845 C C . TYR A 1 108 ? -21.188 13.055 -0.63 1 87.12 108 TYR A C 1
ATOM 847 O O . TYR A 1 108 ? -22.078 13.359 -1.428 1 87.12 108 TYR A O 1
ATOM 855 N N . ASN A 1 109 ? -19.938 13.242 -0.786 1 86.56 109 ASN A N 1
ATOM 856 C CA . ASN A 1 109 ? -19.422 13.711 -2.062 1 86.56 109 ASN A CA 1
ATOM 857 C C . ASN A 1 109 ? -18.531 12.672 -2.729 1 86.56 109 ASN A C 1
ATOM 859 O O . ASN A 1 109 ? -18 11.781 -2.055 1 86.56 109 ASN A O 1
ATOM 863 N N . ASN A 1 110 ? -18.531 12.734 -4.109 1 90.62 110 ASN A N 1
ATOM 864 C CA . ASN A 1 110 ? -17.594 11.922 -4.887 1 90.62 110 ASN A CA 1
ATOM 865 C C . ASN A 1 110 ? -17.797 10.43 -4.633 1 90.62 110 ASN A C 1
ATOM 867 O O . ASN A 1 110 ? -16.844 9.664 -4.582 1 90.62 110 ASN A O 1
ATOM 871 N N . LEU A 1 111 ? -18.984 10.07 -4.324 1 94.25 111 LEU A N 1
ATOM 872 C CA . LEU A 1 111 ? -19.266 8.656 -4.141 1 94.25 111 LEU A CA 1
ATOM 873 C C . LEU A 1 111 ? -19.156 7.902 -5.461 1 94.25 111 LEU A C 1
ATOM 875 O O . LEU A 1 111 ? -19.625 8.383 -6.496 1 94.25 111 LEU A O 1
ATOM 879 N N . PRO A 1 112 ? -18.5 6.758 -5.406 1 95.94 112 PRO A N 1
ATOM 880 C CA . PRO A 1 112 ? -18.578 5.934 -6.617 1 95.94 112 PRO A CA 1
ATOM 881 C C . PRO A 1 112 ? -19.969 5.352 -6.855 1 95.94 112 PRO A C 1
ATOM 883 O O . PRO A 1 112 ? -20.891 5.609 -6.078 1 95.94 112 PRO A O 1
ATOM 886 N N . ASN A 1 113 ? -20.156 4.664 -8.07 1 94.62 113 ASN A N 1
ATOM 887 C CA . ASN A 1 113 ? -21.422 3.979 -8.312 1 94.62 113 ASN A CA 1
ATOM 888 C C . ASN A 1 113 ? -21.594 2.791 -7.371 1 94.62 113 ASN A C 1
ATOM 890 O O . ASN A 1 113 ? -20.703 1.948 -7.25 1 94.62 113 ASN A O 1
ATOM 894 N N . PRO A 1 114 ? -22.719 2.742 -6.695 1 95.5 114 PRO A N 1
ATOM 895 C CA . PRO A 1 114 ? -22.922 1.639 -5.758 1 95.5 114 PRO A CA 1
ATOM 896 C C . PRO A 1 114 ? -22.875 0.271 -6.434 1 95.5 114 PRO A C 1
ATOM 898 O O . PRO A 1 114 ? -23.188 0.159 -7.625 1 95.5 114 PRO A O 1
ATOM 901 N N . LEU A 1 115 ? -22.516 -0.717 -5.633 1 96 115 LEU A N 1
ATOM 902 C CA . LEU A 1 115 ? -22.469 -2.09 -6.129 1 96 115 LEU A CA 1
ATOM 903 C C . LEU A 1 115 ? -23.859 -2.584 -6.496 1 96 115 LEU A C 1
ATOM 905 O O . LEU A 1 115 ? -24.844 -2.311 -5.785 1 96 115 LEU A O 1
ATOM 909 N N . ARG A 1 116 ? -23.828 -3.328 -7.555 1 91.19 116 ARG A N 1
ATOM 910 C CA . ARG A 1 116 ? -25.078 -3.938 -7.977 1 91.19 116 ARG A CA 1
ATOM 911 C C . ARG A 1 116 ? -25.297 -5.289 -7.301 1 91.19 116 ARG A C 1
ATOM 913 O O . ARG A 1 116 ? -24.328 -5.965 -6.945 1 91.19 116 ARG A O 1
ATOM 920 N N . PHE A 1 117 ? -26.5 -5.656 -7.043 1 86.25 117 PHE A N 1
ATOM 921 C CA . PHE A 1 117 ? -26.906 -6.941 -6.484 1 86.25 117 PHE A CA 1
ATOM 922 C C . PHE A 1 117 ? -26.594 -7.004 -4.996 1 86.25 117 PHE A C 1
ATOM 924 O O . PHE A 1 117 ? -26.359 -8.086 -4.453 1 86.25 117 PHE A O 1
ATOM 931 N N . TYR A 1 118 ? -26.375 -5.852 -4.43 1 89.69 118 TYR A N 1
ATOM 932 C CA . TYR A 1 118 ? -26.25 -5.641 -2.992 1 89.69 118 TYR A CA 1
ATOM 933 C C . TYR A 1 118 ? -27.297 -4.652 -2.49 1 89.69 118 TYR A C 1
ATOM 935 O O . TYR A 1 118 ? -28 -4.023 -3.287 1 89.69 118 TYR A O 1
ATOM 943 N N . PRO A 1 119 ? -27.438 -4.629 -1.201 1 89.44 119 PRO A N 1
ATOM 944 C CA . PRO A 1 119 ? -28.328 -3.564 -0.717 1 89.44 119 PRO A CA 1
ATOM 945 C C . PRO A 1 119 ? -27.953 -2.193 -1.284 1 89.44 119 PRO A C 1
ATOM 947 O O . PRO A 1 119 ? -26.812 -1.964 -1.663 1 89.44 119 PRO A O 1
ATOM 950 N N . GLU A 1 120 ? -28.875 -1.301 -1.249 1 89.62 120 GLU A N 1
ATOM 951 C CA . GLU A 1 120 ? -28.672 0.027 -1.823 1 89.62 120 GLU A CA 1
ATOM 952 C C . GLU A 1 120 ? -27.516 0.759 -1.142 1 89.62 120 GLU A C 1
ATOM 954 O O . GLU A 1 120 ? -27.375 0.687 0.079 1 89.62 120 GLU A O 1
ATOM 959 N N . SER A 1 121 ? -26.75 1.431 -1.911 1 93.62 121 SER A N 1
ATOM 960 C CA . SER A 1 121 ? -25.641 2.262 -1.444 1 93.62 121 SER A CA 1
ATOM 961 C C . SER A 1 121 ? -24.578 1.425 -0.741 1 93.62 121 SER A C 1
ATOM 963 O O . SER A 1 121 ? -24.156 1.751 0.372 1 93.62 121 SER A O 1
ATOM 965 N N . THR A 1 122 ? -24.312 0.26 -1.383 1 96.75 122 THR A N 1
ATOM 966 C CA . THR A 1 122 ? -23.234 -0.601 -0.909 1 96.75 122 THR A CA 1
ATOM 967 C C . THR A 1 122 ? -21.953 -0.341 -1.692 1 96.75 122 THR A C 1
ATOM 969 O O . THR A 1 122 ? -21.984 -0.188 -2.914 1 96.75 122 THR A O 1
ATOM 972 N N . PHE A 1 123 ? -20.844 -0.236 -0.991 1 97.62 123 PHE A N 1
ATOM 973 C CA . PHE A 1 123 ? -19.516 -0.027 -1.536 1 97.62 123 PHE A CA 1
ATOM 974 C C . PHE A 1 123 ? -18.5 -0.97 -0.884 1 97.62 123 PHE A C 1
ATOM 976 O O . PHE A 1 123 ? -18.828 -1.648 0.093 1 97.62 123 PHE A O 1
ATOM 983 N N . THR A 1 124 ? -17.406 -1.094 -1.434 1 97.69 124 THR A N 1
ATOM 984 C CA . THR A 1 124 ? -16.281 -1.733 -0.747 1 97.69 124 THR A CA 1
ATOM 985 C C . THR A 1 124 ? -15.172 -0.727 -0.473 1 97.69 124 THR A C 1
ATOM 987 O O . THR A 1 124 ? -15.297 0.453 -0.809 1 97.69 124 THR A O 1
ATOM 990 N N . THR A 1 125 ? -14.141 -1.166 0.256 1 98.06 125 THR A N 1
ATOM 991 C CA . THR A 1 125 ? -13.062 -0.265 0.664 1 98.06 125 THR A CA 1
ATOM 992 C C . THR A 1 125 ? -11.719 -0.765 0.156 1 98.06 125 THR A C 1
ATOM 994 O O . THR A 1 125 ? -11.484 -1.973 0.085 1 98.06 125 THR A O 1
ATOM 997 N N . SER A 1 126 ? -10.891 0.142 -0.082 1 98.62 126 SER A N 1
ATOM 998 C CA . SER A 1 126 ? -9.656 -0.124 -0.813 1 98.62 126 SER A CA 1
ATOM 999 C C . SER A 1 126 ? -8.734 -1.049 -0.026 1 98.62 126 SER A C 1
ATOM 1001 O O . SER A 1 126 ? -8.227 -2.031 -0.567 1 98.62 126 SER A O 1
ATOM 1003 N N . ALA A 1 127 ? -8.516 -0.815 1.239 1 98.69 127 ALA A N 1
ATOM 1004 C CA . ALA A 1 127 ? -7.566 -1.605 2.02 1 98.69 127 ALA A CA 1
ATOM 1005 C C . ALA A 1 127 ? -7.969 -3.076 2.047 1 98.69 127 ALA A C 1
ATOM 1007 O O . ALA A 1 127 ? -7.129 -3.961 1.855 1 98.69 127 ALA A O 1
ATOM 1008 N N . THR A 1 128 ? -9.227 -3.338 2.283 1 98.69 128 THR A N 1
ATOM 1009 C CA . THR A 1 128 ? -9.68 -4.723 2.365 1 98.69 128 THR A CA 1
ATOM 1010 C C . THR A 1 128 ? -9.711 -5.359 0.979 1 98.69 128 THR A C 1
ATOM 1012 O O . THR A 1 128 ? -9.469 -6.562 0.836 1 98.69 128 THR A O 1
ATOM 1015 N N . HIS A 1 129 ? -10.047 -4.566 -0.03 1 98.75 129 HIS A N 1
ATOM 1016 C CA . HIS A 1 129 ? -9.938 -5.035 -1.407 1 98.75 129 HIS A CA 1
ATOM 1017 C C . HIS A 1 129 ? -8.516 -5.461 -1.739 1 98.75 129 HIS A C 1
ATOM 1019 O O . HIS A 1 129 ? -8.297 -6.52 -2.336 1 98.75 129 HIS A O 1
ATOM 1025 N N . GLN A 1 130 ? -7.547 -4.645 -1.368 1 98.88 130 GLN A N 1
ATOM 1026 C CA . GLN A 1 130 ? -6.137 -4.961 -1.579 1 98.88 130 GLN A CA 1
ATOM 1027 C C . GLN A 1 130 ? -5.758 -6.266 -0.885 1 98.88 130 GLN A C 1
ATOM 1029 O O . GLN A 1 130 ? -5.066 -7.105 -1.466 1 98.88 130 GLN A O 1
ATOM 1034 N N . LEU A 1 131 ? -6.215 -6.43 0.343 1 98.88 131 LEU A N 1
ATOM 1035 C CA . LEU A 1 131 ? -5.926 -7.648 1.086 1 98.88 131 LEU A CA 1
ATOM 1036 C C . LEU A 1 131 ? -6.566 -8.859 0.415 1 98.88 131 LEU A C 1
ATOM 1038 O O . LEU A 1 131 ? -5.965 -9.938 0.36 1 98.88 131 LEU A O 1
ATOM 1042 N N . HIS A 1 132 ? -7.754 -8.703 -0.049 1 98.31 132 HIS A N 1
ATOM 1043 C CA . HIS A 1 132 ? -8.414 -9.781 -0.782 1 98.31 132 HIS A CA 1
ATOM 1044 C C . HIS A 1 132 ? -7.633 -10.164 -2.031 1 98.31 132 HIS A C 1
ATOM 1046 O O . HIS A 1 132 ? -7.461 -11.352 -2.324 1 98.31 132 HIS A O 1
ATOM 1052 N N . CYS A 1 133 ? -7.191 -9.141 -2.771 1 98.38 133 CYS A N 1
ATOM 1053 C CA . CYS A 1 133 ? -6.379 -9.391 -3.955 1 98.38 133 CYS A CA 1
ATOM 1054 C C . CYS A 1 133 ? -5.109 -10.148 -3.594 1 98.38 133 CYS A C 1
ATOM 1056 O O . CYS A 1 133 ? -4.758 -11.133 -4.246 1 98.38 133 CYS A O 1
ATOM 1058 N N . LEU A 1 134 ? -4.426 -9.68 -2.574 1 98.62 134 LEU A N 1
ATOM 1059 C CA . LEU A 1 134 ? -3.197 -10.352 -2.158 1 98.62 134 LEU A CA 1
ATOM 1060 C C . LEU A 1 134 ? -3.473 -11.805 -1.783 1 98.62 134 LEU A C 1
ATOM 1062 O O . LEU A 1 134 ? -2.752 -12.703 -2.211 1 98.62 134 LEU A O 1
ATOM 1066 N N . HIS A 1 135 ? -4.516 -12.023 -1.014 1 97.81 135 HIS A N 1
ATOM 1067 C CA . HIS A 1 135 ? -4.91 -13.367 -0.602 1 97.81 135 HIS A CA 1
ATOM 1068 C C . HIS A 1 135 ? -5.188 -14.258 -1.81 1 97.81 135 HIS A C 1
ATOM 1070 O O . HIS A 1 135 ? -4.762 -15.414 -1.844 1 97.81 135 HIS A O 1
ATOM 1076 N N . SER A 1 136 ? -5.859 -13.727 -2.785 1 96.94 136 SER A N 1
ATOM 1077 C CA . SER A 1 136 ? -6.18 -14.477 -3.992 1 96.94 136 SER A CA 1
ATOM 1078 C C . SER A 1 136 ? -4.918 -14.898 -4.734 1 96.94 136 SER A C 1
ATOM 1080 O O . SER A 1 136 ? -4.84 -16.016 -5.266 1 96.94 136 SER A O 1
ATOM 1082 N N . ILE A 1 137 ? -3.969 -14.031 -4.777 1 97 137 ILE A N 1
ATOM 1083 C CA . ILE A 1 137 ? -2.715 -14.344 -5.453 1 97 137 ILE A CA 1
ATOM 1084 C C . ILE A 1 137 ? -1.972 -15.43 -4.684 1 97 137 ILE A C 1
ATOM 1086 O O . ILE A 1 137 ? -1.443 -16.375 -5.281 1 97 137 ILE A O 1
ATOM 1090 N N . VAL A 1 138 ? -1.936 -15.305 -3.34 1 96.88 138 VAL A N 1
ATOM 1091 C CA . VAL A 1 138 ? -1.284 -16.328 -2.531 1 96.88 138 VAL A CA 1
ATOM 1092 C C . VAL A 1 138 ? -1.929 -17.688 -2.797 1 96.88 138 VAL A C 1
ATOM 1094 O O . VAL A 1 138 ? -1.236 -18.703 -2.877 1 96.88 138 VAL A O 1
ATOM 1097 N N . GLU A 1 139 ? -3.209 -17.688 -2.859 1 96.25 139 GLU A N 1
ATOM 1098 C CA . GLU A 1 139 ? -3.938 -18.922 -3.104 1 96.25 139 GLU A CA 1
ATOM 1099 C C . GLU A 1 139 ? -3.463 -19.594 -4.391 1 96.25 139 GLU A C 1
ATOM 1101 O O . GLU A 1 139 ? -3.242 -20.812 -4.418 1 96.25 139 GLU A O 1
ATOM 1106 N N . VAL A 1 140 ? -3.314 -18.828 -5.387 1 95.88 140 VAL A N 1
ATOM 1107 C CA . VAL A 1 140 ? -2.883 -19.344 -6.68 1 95.88 140 VAL A CA 1
ATOM 1108 C C . VAL A 1 140 ? -1.453 -19.875 -6.574 1 95.88 140 VAL A C 1
ATOM 1110 O O . VAL A 1 140 ? -1.16 -20.984 -7.012 1 95.88 140 VAL A O 1
ATOM 1113 N N . VAL A 1 141 ? -0.582 -19.109 -5.984 1 95.62 141 VAL A N 1
ATOM 1114 C CA . VAL A 1 141 ? 0.819 -19.5 -5.855 1 95.62 141 VAL A CA 1
ATOM 1115 C C . VAL A 1 141 ? 0.928 -20.75 -4.984 1 95.62 141 VAL A C 1
ATOM 1117 O O . VAL A 1 141 ? 1.67 -21.688 -5.309 1 95.62 141 VAL A O 1
ATOM 1120 N N . ALA A 1 142 ? 0.165 -20.75 -3.918 1 95.5 142 ALA A N 1
ATOM 1121 C CA . ALA A 1 142 ? 0.166 -21.922 -3.029 1 95.5 142 ALA A CA 1
ATOM 1122 C C . ALA A 1 142 ? -0.302 -23.172 -3.766 1 95.5 142 ALA A C 1
ATOM 1124 O O . ALA A 1 142 ? 0.264 -24.25 -3.586 1 95.5 142 ALA A O 1
ATOM 1125 N N . ALA A 1 143 ? -1.315 -23.062 -4.57 1 96.06 143 ALA A N 1
ATOM 1126 C CA . ALA A 1 143 ? -1.827 -24.188 -5.332 1 96.06 143 ALA A CA 1
ATOM 1127 C C . ALA A 1 143 ? -0.768 -24.734 -6.285 1 96.06 143 ALA A C 1
ATOM 1129 O O . ALA A 1 143 ? -0.519 -25.938 -6.324 1 96.06 143 ALA A O 1
ATOM 1130 N N . TYR A 1 144 ? -0.105 -23.859 -6.98 1 94.06 144 TYR A N 1
ATOM 1131 C CA . TYR A 1 144 ? 0.908 -24.281 -7.945 1 94.06 144 TYR A CA 1
ATOM 1132 C C . TYR A 1 144 ? 2.115 -24.891 -7.242 1 94.06 144 TYR A C 1
ATOM 1134 O O . TYR A 1 144 ? 2.6 -25.953 -7.641 1 94.06 144 TYR A O 1
ATOM 1142 N N . THR A 1 145 ? 2.561 -24.25 -6.18 1 93.06 145 THR A N 1
ATOM 1143 C CA . THR A 1 145 ? 3.799 -24.688 -5.539 1 93.06 145 THR A CA 1
ATOM 1144 C C . THR A 1 145 ? 3.584 -25.984 -4.77 1 93.06 145 THR A C 1
ATOM 1146 O O . THR A 1 145 ? 4.531 -26.734 -4.543 1 93.06 145 THR A O 1
ATOM 1149 N N . SER A 1 146 ? 2.34 -26.266 -4.379 1 94.38 146 SER A N 1
ATOM 1150 C CA . SER A 1 146 ? 2.055 -27.5 -3.645 1 94.38 146 SER A CA 1
ATOM 1151 C C . SER A 1 146 ? 1.528 -28.578 -4.574 1 94.38 146 SER A C 1
ATOM 1153 O O . SER A 1 146 ? 1.313 -29.719 -4.148 1 94.38 146 SER A O 1
ATOM 1155 N N . GLY A 1 147 ? 1.256 -28.25 -5.816 1 94.25 147 GLY A N 1
ATOM 1156 C CA . GLY A 1 147 ? 0.715 -29.203 -6.77 1 94.25 147 GLY A CA 1
ATOM 1157 C C . GLY A 1 147 ? -0.76 -29.484 -6.559 1 94.25 147 GLY A C 1
ATOM 1158 O O . GLY A 1 147 ? -1.295 -30.453 -7.105 1 94.25 147 GLY A O 1
ATOM 1159 N N . GLN A 1 148 ? -1.369 -28.719 -5.719 1 95.88 148 GLN A N 1
ATOM 1160 C CA . GLN A 1 148 ? -2.797 -28.875 -5.469 1 95.88 148 GLN A CA 1
ATOM 1161 C C . GLN A 1 148 ? -3.625 -28 -6.406 1 95.88 148 GLN A C 1
ATOM 1163 O O . GLN A 1 148 ? -4.277 -27.047 -5.961 1 95.88 148 GLN A O 1
ATOM 1168 N N . LEU A 1 149 ? -3.678 -28.406 -7.621 1 95.06 149 LEU A N 1
ATOM 1169 C CA . LEU A 1 149 ? -4.266 -27.594 -8.68 1 95.06 149 LEU A CA 1
ATOM 1170 C C . LEU A 1 149 ? -5.781 -27.531 -8.547 1 95.06 149 LEU A C 1
ATOM 1172 O O . LEU A 1 149 ? -6.43 -26.656 -9.125 1 95.06 149 LEU A O 1
ATOM 1176 N N . ASP A 1 150 ? -6.34 -28.5 -7.801 1 94.88 150 ASP A N 1
ATOM 1177 C CA . ASP A 1 150 ? -7.777 -28.5 -7.539 1 94.88 150 ASP A CA 1
ATOM 1178 C C . ASP A 1 150 ? -8.172 -27.312 -6.656 1 94.88 150 ASP A C 1
ATOM 1180 O O . ASP A 1 150 ? -9.344 -26.953 -6.582 1 94.88 150 ASP A O 1
ATOM 1184 N N . LYS A 1 151 ? -7.141 -26.672 -6.047 1 94.06 151 LYS A N 1
ATOM 1185 C CA . LYS A 1 151 ? -7.391 -25.562 -5.145 1 94.06 151 LYS A CA 1
ATOM 1186 C C . LYS A 1 151 ? -7.324 -24.219 -5.887 1 94.06 151 LYS A C 1
ATOM 1188 O O . LYS A 1 151 ? -7.57 -23.172 -5.301 1 94.06 151 LYS A O 1
ATOM 1193 N N . LEU A 1 152 ? -7 -24.219 -7.148 1 93.56 152 LEU A N 1
ATOM 1194 C CA . LEU A 1 152 ? -6.996 -23 -7.934 1 93.56 152 LEU A CA 1
ATOM 1195 C C . LEU A 1 152 ? -8.383 -22.359 -7.957 1 93.56 152 LEU A C 1
ATOM 1197 O O . LEU A 1 152 ? -9.391 -23.062 -8.078 1 93.56 152 LEU A O 1
ATOM 1201 N N . PRO A 1 153 ? -8.375 -21.031 -7.734 1 87.69 153 PRO A N 1
ATOM 1202 C CA . PRO A 1 153 ? -9.672 -20.375 -7.801 1 87.69 153 PRO A CA 1
ATOM 1203 C C . PRO A 1 153 ? -10.359 -20.547 -9.156 1 87.69 153 PRO A C 1
ATOM 1205 O O . PRO A 1 153 ? -9.688 -20.719 -10.172 1 87.69 153 PRO A O 1
ATOM 1208 N N . THR A 1 154 ? -11.664 -20.453 -9.078 1 83.06 154 THR A N 1
ATOM 1209 C CA . THR A 1 154 ? -12.461 -20.688 -10.273 1 83.06 154 THR A CA 1
ATOM 1210 C C . THR A 1 154 ? -12.492 -19.438 -11.148 1 83.06 154 THR A C 1
ATOM 1212 O O . THR A 1 154 ? -12.812 -19.516 -12.336 1 83.06 154 THR A O 1
ATOM 1215 N N . GLU A 1 155 ? -12.07 -18.422 -10.422 1 79.81 155 GLU A N 1
ATOM 1216 C CA . GLU A 1 155 ? -12.055 -17.203 -11.211 1 79.81 155 GLU A CA 1
ATOM 1217 C C . GLU A 1 155 ? -11 -17.266 -12.312 1 79.81 155 GLU A C 1
ATOM 1219 O O . GLU A 1 155 ? -9.953 -17.891 -12.141 1 79.81 155 GLU A O 1
ATOM 1224 N N . GLY A 1 156 ? -11.211 -16.812 -13.461 1 75.31 156 GLY A N 1
ATOM 1225 C CA . GLY A 1 156 ? -10.312 -16.844 -14.609 1 75.31 156 GLY A CA 1
ATOM 1226 C C . GLY A 1 156 ? -9.102 -15.953 -14.453 1 75.31 156 GLY A C 1
ATOM 1227 O O . GLY A 1 156 ? -8.945 -15.289 -13.422 1 75.31 156 GLY A O 1
ATOM 1228 N N . ALA A 1 157 ? -8.18 -16 -15.406 1 80.88 157 ALA A N 1
ATOM 1229 C CA . ALA A 1 157 ? -6.926 -15.25 -15.453 1 80.88 157 ALA A CA 1
ATOM 1230 C C . ALA A 1 157 ? -7.176 -13.75 -15.289 1 80.88 157 ALA A C 1
ATOM 1232 O O . ALA A 1 157 ? -6.336 -13.039 -14.742 1 80.88 157 ALA A O 1
ATOM 1233 N N . TRP A 1 158 ? -8.391 -13.383 -15.641 1 85.94 158 TRP A N 1
ATOM 1234 C CA . TRP A 1 158 ? -8.727 -11.969 -15.562 1 85.94 158 TRP A CA 1
ATOM 1235 C C . TRP A 1 158 ? -8.703 -11.477 -14.117 1 85.94 158 TRP A C 1
ATOM 1237 O O . TRP A 1 158 ? -8.375 -10.32 -13.859 1 85.94 158 TRP A O 1
ATOM 1247 N N . HIS A 1 159 ? -9.078 -12.297 -13.211 1 91.19 159 HIS A N 1
ATOM 1248 C CA . HIS A 1 159 ? -9.117 -11.906 -11.805 1 91.19 159 HIS A CA 1
ATOM 1249 C C . HIS A 1 159 ? -7.715 -11.625 -11.273 1 91.19 159 HIS A C 1
ATOM 1251 O O . HIS A 1 159 ? -7.488 -10.602 -10.609 1 91.19 159 HIS A O 1
ATOM 1257 N N . LEU A 1 160 ? -6.777 -12.477 -11.609 1 92.81 160 LEU A N 1
ATOM 1258 C CA . LEU A 1 160 ? -5.406 -12.273 -11.156 1 92.81 160 LEU A CA 1
ATOM 1259 C C . LEU A 1 160 ? -4.797 -11.039 -11.805 1 92.81 160 LEU A C 1
ATOM 1261 O O . LEU A 1 160 ? -4.09 -10.266 -11.148 1 92.81 160 LEU A O 1
ATOM 1265 N N . SER A 1 161 ? -5.09 -10.898 -13.102 1 93.62 161 SER A N 1
ATOM 1266 C CA . SER A 1 161 ? -4.598 -9.703 -13.789 1 93.62 161 SER A CA 1
ATOM 1267 C C . SER A 1 161 ? -5.113 -8.43 -13.117 1 93.62 161 SER A C 1
ATOM 1269 O O . SER A 1 161 ? -4.359 -7.477 -12.93 1 93.62 161 SER A O 1
ATOM 1271 N N . HIS A 1 162 ? -6.387 -8.422 -12.789 1 95.69 162 HIS A N 1
ATOM 1272 C CA . HIS A 1 162 ? -6.969 -7.305 -12.055 1 95.69 162 HIS A CA 1
ATOM 1273 C C . HIS A 1 162 ? -6.23 -7.062 -10.742 1 95.69 162 HIS A C 1
ATOM 1275 O O . HIS A 1 162 ? -5.883 -5.922 -10.422 1 95.69 162 HIS A O 1
ATOM 1281 N N . CYS A 1 163 ? -6.008 -8.141 -9.969 1 97.19 163 CYS A N 1
ATOM 1282 C CA . CYS A 1 163 ? -5.371 -8.023 -8.664 1 97.19 163 CYS A CA 1
ATOM 1283 C C . CYS A 1 163 ? -3.982 -7.402 -8.789 1 97.19 163 CYS A C 1
ATOM 1285 O O . CYS A 1 163 ? -3.637 -6.488 -8.039 1 97.19 163 CYS A O 1
ATOM 1287 N N . PHE A 1 164 ? -3.229 -7.848 -9.75 1 97.94 164 PHE A N 1
ATOM 1288 C CA . PHE A 1 164 ? -1.871 -7.348 -9.93 1 97.94 164 PHE A CA 1
ATOM 1289 C C . PHE A 1 164 ? -1.885 -5.875 -10.328 1 97.94 164 PHE A C 1
ATOM 1291 O O . PHE A 1 164 ? -1.134 -5.07 -9.781 1 97.94 164 PHE A O 1
ATOM 1298 N N . GLU A 1 165 ? -2.715 -5.551 -11.281 1 97.75 165 GLU A N 1
ATOM 1299 C CA . GLU A 1 165 ? -2.799 -4.172 -11.758 1 97.75 165 GLU A CA 1
ATOM 1300 C C . GLU A 1 165 ? -3.275 -3.238 -10.648 1 97.75 165 GLU A C 1
ATOM 1302 O O . GLU A 1 165 ? -2.785 -2.115 -10.516 1 97.75 165 GLU A O 1
ATOM 1307 N N . TYR A 1 166 ? -4.246 -3.719 -9.945 1 98.5 166 TYR A N 1
ATOM 1308 C CA . TYR A 1 166 ? -4.801 -2.934 -8.852 1 98.5 166 TYR A CA 1
ATOM 1309 C C . TYR A 1 166 ? -3.762 -2.705 -7.762 1 98.5 166 TYR A C 1
ATOM 1311 O O . TYR A 1 166 ? -3.557 -1.573 -7.316 1 98.5 166 TYR A O 1
ATOM 1319 N N . LEU A 1 167 ? -3.014 -3.758 -7.332 1 98.88 167 LEU A N 1
ATOM 1320 C CA . LEU A 1 167 ? -2 -3.656 -6.289 1 98.88 167 LEU A CA 1
ATOM 1321 C C . LEU A 1 167 ? -0.836 -2.783 -6.746 1 98.88 167 LEU A C 1
ATOM 1323 O O . LEU A 1 167 ? -0.273 -2.027 -5.949 1 98.88 167 LEU A O 1
ATOM 1327 N N . ARG A 1 168 ? -0.443 -2.881 -8.031 1 98.81 168 ARG A N 1
ATOM 1328 C CA . ARG A 1 168 ? 0.614 -2.031 -8.57 1 98.81 168 ARG A CA 1
ATOM 1329 C C . ARG A 1 168 ? 0.299 -0.557 -8.344 1 98.81 168 ARG A C 1
ATOM 1331 O O . ARG A 1 168 ? 1.137 0.193 -7.836 1 98.81 168 ARG A O 1
ATOM 1338 N N . GLN A 1 169 ? -0.899 -0.197 -8.664 1 98.69 169 GLN A N 1
ATOM 1339 C CA . GLN A 1 169 ? -1.296 1.203 -8.555 1 98.69 169 GLN A CA 1
ATOM 1340 C C . GLN A 1 169 ? -1.468 1.618 -7.098 1 98.69 169 GLN A C 1
ATOM 1342 O O . GLN A 1 169 ? -1.173 2.758 -6.73 1 98.69 169 GLN A O 1
ATOM 1347 N N . SER A 1 170 ? -1.922 0.663 -6.258 1 98.75 170 SER A N 1
ATOM 1348 C CA . SER A 1 170 ? -2.064 0.965 -4.84 1 98.75 170 SER A CA 1
ATOM 1349 C C . SER A 1 170 ? -0.711 1.236 -4.191 1 98.75 170 SER A C 1
ATOM 1351 O O . SER A 1 170 ? -0.587 2.127 -3.348 1 98.75 170 SER A O 1
ATOM 1353 N N . ILE A 1 171 ? 0.314 0.438 -4.562 1 98.81 171 ILE A N 1
ATOM 1354 C CA . ILE A 1 171 ? 1.664 0.615 -4.039 1 98.81 171 ILE A CA 1
ATOM 1355 C C . ILE A 1 171 ? 2.191 1.994 -4.43 1 98.81 171 ILE A C 1
ATOM 1357 O O . ILE A 1 171 ? 2.732 2.719 -3.59 1 98.81 171 ILE A O 1
ATOM 1361 N N . MET A 1 172 ? 1.989 2.367 -5.668 1 98.62 172 MET A N 1
ATOM 1362 C CA . MET A 1 172 ? 2.455 3.658 -6.168 1 98.62 172 MET A CA 1
ATOM 1363 C C . MET A 1 172 ? 1.685 4.805 -5.523 1 98.62 172 MET A C 1
ATOM 1365 O O . MET A 1 172 ? 2.242 5.875 -5.281 1 98.62 172 MET A O 1
ATOM 1369 N N . CYS A 1 173 ? 0.382 4.582 -5.316 1 98.5 173 CYS A N 1
ATOM 1370 C CA . CYS A 1 173 ? -0.447 5.582 -4.648 1 98.5 173 CYS A CA 1
ATOM 1371 C C . CYS A 1 173 ? 0.058 5.855 -3.238 1 98.5 173 CYS A C 1
ATOM 1373 O O . CYS A 1 173 ? 0.148 7.012 -2.82 1 98.5 173 CYS A O 1
ATOM 1375 N N . CYS A 1 174 ? 0.321 4.809 -2.482 1 98 174 CYS A N 1
ATOM 1376 C CA . CYS A 1 174 ? 0.852 4.984 -1.135 1 98 174 CYS A CA 1
ATOM 1377 C C . CYS A 1 174 ? 2.23 5.633 -1.172 1 98 174 CYS A C 1
ATOM 1379 O O . CYS A 1 174 ? 2.5 6.57 -0.418 1 98 174 CYS A O 1
ATOM 1381 N N . GLY A 1 175 ? 3.131 5.168 -2.035 1 97.88 175 GLY A N 1
ATOM 1382 C CA . GLY A 1 175 ? 4.449 5.75 -2.242 1 97.88 175 GLY A CA 1
ATOM 1383 C C . GLY A 1 175 ? 5.27 5.836 -0.97 1 97.88 175 GLY A C 1
ATOM 1384 O O . GLY A 1 175 ? 5.852 6.879 -0.669 1 97.88 175 GLY A O 1
ATOM 1385 N N . ASP A 1 176 ? 5.309 4.758 -0.169 1 98.12 176 ASP A N 1
ATOM 1386 C CA . ASP A 1 176 ? 6.023 4.719 1.104 1 98.12 176 ASP A CA 1
ATOM 1387 C C . ASP A 1 176 ? 7.523 4.895 0.897 1 98.12 176 ASP A C 1
ATOM 1389 O O . ASP A 1 176 ? 8.164 4.082 0.222 1 98.12 176 ASP A O 1
ATOM 1393 N N . VAL A 1 177 ? 8.133 5.914 1.548 1 97.44 177 VAL A N 1
ATOM 1394 C CA . VAL A 1 177 ? 9.539 6.211 1.267 1 97.44 177 VAL A CA 1
ATOM 1395 C C . VAL A 1 177 ? 10.391 5.855 2.48 1 97.44 177 VAL A C 1
ATOM 1397 O O . VAL A 1 177 ? 11.508 6.363 2.629 1 97.44 177 VAL A O 1
ATOM 1400 N N . ALA A 1 178 ? 9.875 5.043 3.369 1 97.69 178 ALA A N 1
ATOM 1401 C CA . ALA A 1 178 ? 10.688 4.562 4.488 1 97.69 178 ALA A CA 1
ATOM 1402 C C . ALA A 1 178 ? 11.969 3.906 3.994 1 97.69 178 ALA A C 1
ATOM 1404 O O . ALA A 1 178 ? 11.961 3.16 3.014 1 97.69 178 ALA A O 1
ATOM 1405 N N . LEU A 1 179 ? 13.062 4.164 4.688 1 97.56 179 LEU A N 1
ATOM 1406 C CA . LEU A 1 179 ? 14.336 3.525 4.379 1 97.56 179 LEU A CA 1
ATOM 1407 C C . LEU A 1 179 ? 14.414 2.135 5.004 1 97.56 179 LEU A C 1
ATOM 1409 O O . LEU A 1 179 ? 13.977 1.935 6.137 1 97.56 179 LEU A O 1
ATOM 1413 N N . GLU A 1 180 ? 14.945 1.247 4.199 1 98.06 180 GLU A N 1
ATOM 1414 C CA . GLU A 1 180 ? 15.094 -0.134 4.645 1 98.06 180 GLU A CA 1
ATOM 1415 C C . GLU A 1 180 ? 16.547 -0.595 4.535 1 98.06 180 GLU A C 1
ATOM 1417 O O . GLU A 1 180 ? 17.219 -0.293 3.551 1 98.06 180 GLU A O 1
ATOM 1422 N N . GLY A 1 181 ? 16.984 -1.308 5.582 1 97.25 181 GLY A N 1
ATOM 1423 C CA . GLY A 1 181 ? 18.375 -1.697 5.668 1 97.25 181 GLY A CA 1
ATOM 1424 C C . GLY A 1 181 ? 18.594 -3.189 5.492 1 97.25 181 GLY A C 1
ATOM 1425 O O . GLY A 1 181 ? 17.812 -3.859 4.82 1 97.25 181 GLY A O 1
ATOM 1426 N N . GLN A 1 182 ? 19.672 -3.699 6.035 1 96.5 182 GLN A N 1
ATOM 1427 C CA . GLN A 1 182 ? 20.141 -5.07 5.879 1 96.5 182 GLN A CA 1
ATOM 1428 C C . GLN A 1 182 ? 19.078 -6.074 6.32 1 96.5 182 GLN A C 1
ATOM 1430 O O . GLN A 1 182 ? 18.5 -5.934 7.395 1 96.5 182 GLN A O 1
ATOM 1435 N N . HIS A 1 183 ? 18.938 -7.094 5.402 1 96.38 183 HIS A N 1
ATOM 1436 C CA . HIS A 1 183 ? 17.969 -8.133 5.758 1 96.38 183 HIS A CA 1
ATOM 1437 C C . HIS A 1 183 ? 18.344 -8.797 7.082 1 96.38 183 HIS A C 1
ATOM 1439 O O . HIS A 1 183 ? 19.516 -8.945 7.395 1 96.38 183 HIS A O 1
ATOM 1445 N N . THR A 1 184 ? 17.344 -9.258 7.77 1 94.38 184 THR A N 1
ATOM 1446 C CA . THR A 1 184 ? 17.562 -9.922 9.055 1 94.38 184 THR A CA 1
ATOM 1447 C C . THR A 1 184 ? 17.109 -11.375 8.992 1 94.38 184 THR A C 1
ATOM 1449 O O . THR A 1 184 ? 17.453 -12.172 9.867 1 94.38 184 THR A O 1
ATOM 1452 N N . THR A 1 185 ? 16.391 -11.797 7.914 1 92.94 185 THR A N 1
ATOM 1453 C CA . THR A 1 185 ? 15.789 -13.125 7.941 1 92.94 185 THR A CA 1
ATOM 1454 C C . THR A 1 185 ? 16.172 -13.922 6.699 1 92.94 185 THR A C 1
ATOM 1456 O O . THR A 1 185 ? 15.82 -15.094 6.574 1 92.94 185 THR A O 1
ATOM 1459 N N . PHE A 1 186 ? 16.812 -13.219 5.73 1 92.69 186 PHE A N 1
ATOM 1460 C CA . PHE A 1 186 ? 17.172 -13.945 4.523 1 92.69 186 PHE A CA 1
ATOM 1461 C C . PHE A 1 186 ? 18.219 -15.023 4.836 1 92.69 186 PHE A C 1
ATOM 1463 O O . PHE A 1 186 ? 18.938 -14.922 5.828 1 92.69 186 PHE A O 1
ATOM 1470 N N . PRO A 1 187 ? 18.219 -16.125 3.98 1 90.06 187 PRO A N 1
ATOM 1471 C CA . PRO A 1 187 ? 19.25 -17.156 4.172 1 90.06 187 PRO A CA 1
ATOM 1472 C C . PRO A 1 187 ? 20.672 -16.594 4.133 1 90.06 187 PRO A C 1
ATOM 1474 O O . PRO A 1 187 ? 20.875 -15.477 3.629 1 90.06 187 PRO A O 1
ATOM 1477 N N . PRO A 1 188 ? 21.531 -17.484 4.648 1 87.69 188 PRO A N 1
ATOM 1478 C CA . PRO A 1 188 ? 22.922 -17.047 4.621 1 87.69 188 PRO A CA 1
ATOM 1479 C C . PRO A 1 188 ? 23.422 -16.75 3.209 1 87.69 188 PRO A C 1
ATOM 1481 O O . PRO A 1 188 ? 23.031 -17.422 2.254 1 87.69 188 PRO A O 1
ATOM 1484 N N . ASN A 1 189 ? 24.156 -15.703 2.98 1 84.75 189 ASN A N 1
ATOM 1485 C CA . ASN A 1 189 ? 24.812 -15.312 1.736 1 84.75 189 ASN A CA 1
ATOM 1486 C C . ASN A 1 189 ? 23.859 -14.57 0.809 1 84.75 189 ASN A C 1
ATOM 1488 O O . ASN A 1 189 ? 24.188 -14.297 -0.345 1 84.75 189 ASN A O 1
ATOM 1492 N N . SER A 1 190 ? 22.656 -14.375 1.327 1 86.88 190 SER A N 1
ATOM 1493 C CA . SER A 1 190 ? 21.75 -13.531 0.552 1 86.88 190 SER A CA 1
ATOM 1494 C C . SER A 1 190 ? 22.062 -12.047 0.765 1 86.88 190 SER A C 1
ATOM 1496 O O . SER A 1 190 ? 22.625 -11.672 1.789 1 86.88 190 SER A O 1
ATOM 1498 N N . THR A 1 191 ? 21.781 -11.273 -0.258 1 87.38 191 THR A N 1
ATOM 1499 C CA . THR A 1 191 ? 21.953 -9.828 -0.17 1 87.38 191 THR A CA 1
ATOM 1500 C C . THR A 1 191 ? 20.594 -9.117 -0.285 1 87.38 191 THR A C 1
ATOM 1502 O O . THR A 1 191 ? 19.625 -9.703 -0.76 1 87.38 191 THR A O 1
ATOM 1505 N N . GLY A 1 192 ? 20.672 -7.926 0.334 1 92.75 192 GLY A N 1
ATOM 1506 C CA . GLY A 1 192 ? 19.484 -7.117 0.129 1 92.75 192 GLY A CA 1
ATOM 1507 C C . GLY A 1 192 ? 18.75 -6.793 1.418 1 92.75 192 GLY A C 1
ATOM 1508 O O . GLY A 1 192 ? 19.328 -6.855 2.502 1 92.75 192 GLY A O 1
ATOM 1509 N N . SER A 1 193 ? 17.5 -6.332 1.267 1 97 193 SER A N 1
ATOM 1510 C CA . SER A 1 193 ? 16.688 -5.879 2.385 1 97 193 SER A CA 1
ATOM 1511 C C . SER A 1 193 ? 15.391 -6.68 2.48 1 97 193 SER A C 1
ATOM 1513 O O . SER A 1 193 ? 14.75 -6.965 1.465 1 97 193 SER A O 1
ATOM 1515 N N . ASP A 1 194 ? 15.055 -7.066 3.744 1 97.31 194 ASP A N 1
ATOM 1516 C CA . ASP A 1 194 ? 13.734 -7.668 3.947 1 97.31 194 ASP A CA 1
ATOM 1517 C C . ASP A 1 194 ? 12.742 -6.645 4.477 1 97.31 194 ASP A C 1
ATOM 1519 O O . ASP A 1 194 ? 11.539 -6.91 4.527 1 97.31 194 ASP A O 1
ATOM 1523 N N . GLY A 1 195 ? 13.266 -5.469 4.836 1 97.62 195 GLY A N 1
ATOM 1524 C CA . GLY A 1 195 ? 12.398 -4.371 5.254 1 97.62 195 GLY A CA 1
ATOM 1525 C C . GLY A 1 195 ? 11.969 -4.469 6.703 1 97.62 195 GLY A C 1
ATOM 1526 O O . GLY A 1 195 ? 11.227 -3.617 7.195 1 97.62 195 GLY A O 1
ATOM 1527 N N . TRP A 1 196 ? 12.469 -5.445 7.527 1 97.38 196 TRP A N 1
ATOM 1528 C CA . TRP A 1 196 ? 11.984 -5.684 8.883 1 97.38 196 TRP A CA 1
ATOM 1529 C C . TRP A 1 196 ? 12.609 -4.703 9.867 1 97.38 196 TRP A C 1
ATOM 1531 O O . TRP A 1 196 ? 12.133 -4.559 11 1 97.38 196 TRP A O 1
ATOM 1541 N N . ASP A 1 197 ? 13.625 -3.955 9.477 1 95.12 197 ASP A N 1
ATOM 1542 C CA . ASP A 1 197 ? 14.258 -3.02 10.398 1 95.12 197 ASP A CA 1
ATOM 1543 C C . ASP A 1 197 ? 13.844 -1.581 10.094 1 95.12 197 ASP A C 1
ATOM 1545 O O . ASP A 1 197 ? 14.414 -0.635 10.641 1 95.12 197 ASP A O 1
ATOM 1549 N N . ALA A 1 198 ? 12.938 -1.404 9.219 1 96.25 198 ALA A N 1
ATOM 1550 C CA . ALA A 1 198 ? 12.469 -0.078 8.828 1 96.25 198 ALA A CA 1
ATOM 1551 C C . ALA A 1 198 ? 11.359 0.406 9.758 1 96.25 198 ALA A C 1
ATOM 1553 O O . ALA A 1 198 ? 10.609 -0.401 10.312 1 96.25 198 ALA A O 1
ATOM 1554 N N . LYS A 1 199 ? 11.344 1.684 9.945 1 96.38 199 LYS A N 1
ATOM 1555 C CA . LYS A 1 199 ? 10.211 2.33 10.609 1 96.38 199 LYS A CA 1
ATOM 1556 C C . LYS A 1 199 ? 9.312 3.031 9.594 1 96.38 199 LYS A C 1
ATOM 1558 O O . LYS A 1 199 ? 9.781 3.83 8.781 1 96.38 199 LYS A O 1
ATOM 1563 N N . HIS A 1 200 ? 8.062 2.707 9.695 1 97.38 200 HIS A N 1
ATOM 1564 C CA . HIS A 1 200 ? 7.066 3.262 8.781 1 97.38 200 HIS A CA 1
ATOM 1565 C C . HIS A 1 200 ? 6.07 4.148 9.523 1 97.38 200 HIS A C 1
ATOM 1567 O O . HIS A 1 200 ? 5.738 3.883 10.68 1 97.38 200 HIS A O 1
ATOM 1573 N N . VAL A 1 201 ? 5.613 5.215 8.875 1 96.06 201 VAL A N 1
ATOM 1574 C CA . VAL A 1 201 ? 4.449 5.957 9.352 1 96.06 201 VAL A CA 1
ATOM 1575 C C . VAL A 1 201 ? 3.172 5.316 8.812 1 96.06 201 VAL A C 1
ATOM 1577 O O . VAL A 1 201 ? 2.834 5.484 7.641 1 96.06 201 VAL A O 1
ATOM 1580 N N . CYS A 1 202 ? 2.473 4.66 9.711 1 97.12 202 CYS A N 1
ATOM 1581 C CA . CYS A 1 202 ? 1.325 3.859 9.297 1 97.12 202 CYS A CA 1
ATOM 1582 C C . CYS A 1 202 ? 0.031 4.426 9.867 1 97.12 202 CYS A C 1
ATOM 1584 O O . CYS A 1 202 ? 0.043 5.09 10.906 1 97.12 202 CYS A O 1
ATOM 1586 N N . ARG A 1 203 ? -1.001 4.098 9.133 1 96 203 ARG A N 1
ATOM 1587 C CA . ARG A 1 203 ? -2.322 4.246 9.734 1 96 203 ARG A CA 1
ATOM 1588 C C . ARG A 1 203 ? -2.561 3.184 10.805 1 96 203 ARG A C 1
ATOM 1590 O O . ARG A 1 203 ? -2.053 2.066 10.703 1 96 203 ARG A O 1
ATOM 1597 N N . ASP A 1 204 ? -3.33 3.664 11.805 1 96.25 204 ASP A N 1
ATOM 1598 C CA . ASP A 1 204 ? -3.764 2.641 12.75 1 96.25 204 ASP A CA 1
ATOM 1599 C C . ASP A 1 204 ? -4.785 1.7 12.117 1 96.25 204 ASP A C 1
ATOM 1601 O O . ASP A 1 204 ? -5.984 1.982 12.125 1 96.25 204 ASP A O 1
ATOM 1605 N N . TYR A 1 205 ? -4.344 0.616 11.664 1 98.06 205 TYR A N 1
ATOM 1606 C CA . TYR A 1 205 ? -5.203 -0.31 10.93 1 98.06 205 TYR A CA 1
ATOM 1607 C C . TYR A 1 205 ? -6.305 -0.857 11.828 1 98.06 205 TYR A C 1
ATOM 1609 O O . TYR A 1 205 ? -7.375 -1.238 11.352 1 98.06 205 TYR A O 1
ATOM 1617 N N . GLY A 1 206 ? -6.043 -0.985 13.141 1 98.19 206 GLY A N 1
ATOM 1618 C CA . GLY A 1 206 ? -7.098 -1.376 14.062 1 98.19 206 GLY A CA 1
ATOM 1619 C C . GLY A 1 206 ? -8.305 -0.463 14.008 1 98.19 206 GLY A C 1
ATOM 1620 O O . GLY A 1 206 ? -9.445 -0.932 14.039 1 98.19 206 GLY A O 1
ATOM 1621 N N . GLN A 1 207 ? -8.055 0.804 13.93 1 97.62 207 GLN A N 1
ATOM 1622 C CA . GLN A 1 207 ? -9.141 1.768 13.797 1 97.62 207 GLN A CA 1
ATOM 1623 C C . GLN A 1 207 ? -9.883 1.587 12.484 1 97.62 207 GLN A C 1
ATOM 1625 O O . GLN A 1 207 ? -11.109 1.721 12.43 1 97.62 207 GLN A O 1
ATOM 1630 N N . VAL A 1 208 ? -9.125 1.331 11.414 1 97.88 208 VAL A N 1
ATOM 1631 C CA . VAL A 1 208 ? -9.742 1.06 10.117 1 97.88 208 VAL A CA 1
ATOM 1632 C C . VAL A 1 208 ? -10.672 -0.146 10.234 1 97.88 208 VAL A C 1
ATOM 1634 O O . VAL A 1 208 ? -11.844 -0.076 9.844 1 97.88 208 VAL A O 1
ATOM 1637 N N . LEU A 1 209 ? -10.117 -1.211 10.812 1 98.31 209 LEU A N 1
ATOM 1638 C CA . LEU A 1 209 ? -10.867 -2.453 10.977 1 98.31 209 LEU A CA 1
ATOM 1639 C C . LEU A 1 209 ? -12.141 -2.221 11.789 1 98.31 209 LEU A C 1
ATOM 1641 O O . LEU A 1 209 ? -13.219 -2.662 11.398 1 98.31 209 LEU A O 1
ATOM 1645 N N . GLU A 1 210 ? -12.047 -1.531 12.859 1 97.94 210 GLU A N 1
ATOM 1646 C CA . GLU A 1 210 ? -13.18 -1.267 13.734 1 97.94 210 GLU A CA 1
ATOM 1647 C C . GLU A 1 210 ? -14.25 -0.445 13.023 1 97.94 210 GLU A C 1
ATOM 1649 O O . GLU A 1 210 ? -15.445 -0.734 13.133 1 97.94 210 GLU A O 1
ATOM 1654 N N . TYR A 1 211 ? -13.836 0.562 12.367 1 97.81 211 TYR A N 1
ATOM 1655 C CA . TYR A 1 211 ? -14.781 1.426 11.672 1 97.81 211 TYR A CA 1
ATOM 1656 C C . TYR A 1 211 ? -15.547 0.651 10.602 1 97.81 211 TYR A C 1
ATOM 1658 O O . TYR A 1 211 ? -16.766 0.796 10.469 1 97.81 211 TYR A O 1
ATOM 1666 N N . LEU A 1 212 ? -14.836 -0.191 9.805 1 97.94 212 LEU A N 1
ATOM 1667 C CA . LEU A 1 212 ? -15.469 -0.973 8.75 1 97.94 212 LEU A CA 1
ATOM 1668 C C . LEU A 1 212 ? -16.375 -2.043 9.336 1 97.94 212 LEU A C 1
ATOM 1670 O O . LEU A 1 212 ? -17.422 -2.365 8.758 1 97.94 212 LEU A O 1
ATOM 1674 N N . GLU A 1 213 ? -15.977 -2.6 10.461 1 98 213 GLU A N 1
ATOM 1675 C CA . GLU A 1 213 ? -16.828 -3.559 11.156 1 98 213 GLU A CA 1
ATOM 1676 C C . GLU A 1 213 ? -18.156 -2.93 11.562 1 98 213 GLU A C 1
ATOM 1678 O O . GLU A 1 213 ? -19.219 -3.557 11.43 1 98 213 GLU A O 1
ATOM 1683 N N . ARG A 1 214 ? -18.141 -1.725 11.969 1 96.56 214 ARG A N 1
ATOM 1684 C CA . ARG A 1 214 ? -19.328 -1.026 12.445 1 96.56 214 ARG A CA 1
ATOM 1685 C C . ARG A 1 214 ? -20.266 -0.674 11.289 1 96.56 214 ARG A C 1
ATOM 1687 O O . ARG A 1 214 ? -21.484 -0.571 11.477 1 96.56 214 ARG A O 1
ATOM 1694 N N . ASN A 1 215 ? -19.703 -0.541 10.125 1 96.12 215 ASN A N 1
ATOM 1695 C CA . ASN A 1 215 ? -20.5 -0.074 8.992 1 96.12 215 ASN A CA 1
ATOM 1696 C C . ASN A 1 215 ? -20.688 -1.167 7.945 1 96.12 215 ASN A C 1
ATOM 1698 O O . ASN A 1 215 ? -21.062 -0.885 6.809 1 96.12 215 ASN A O 1
ATOM 1702 N N . ARG A 1 216 ? -20.406 -2.379 8.328 1 97 216 ARG A N 1
ATOM 1703 C CA . ARG A 1 216 ? -20.391 -3.508 7.402 1 97 216 ARG A CA 1
ATOM 1704 C C . ARG A 1 216 ? -21.766 -3.76 6.812 1 97 216 ARG A C 1
ATOM 1706 O O . ARG A 1 216 ? -22.781 -3.498 7.461 1 97 216 ARG A O 1
ATOM 1713 N N . VAL A 1 217 ? -21.797 -4.328 5.645 1 96.31 217 VAL A N 1
ATOM 1714 C CA . VAL A 1 217 ? -23.047 -4.59 4.934 1 96.31 217 VAL A CA 1
ATOM 1715 C C . VAL A 1 217 ? -23.719 -5.828 5.516 1 96.31 217 VAL A C 1
ATOM 1717 O O . VAL A 1 217 ? -24.953 -5.922 5.523 1 96.31 217 VAL A O 1
ATOM 1720 N N . ASN A 1 218 ? -22.938 -6.828 5.898 1 95.88 218 ASN A N 1
ATOM 1721 C CA . ASN A 1 218 ? -23.438 -8.078 6.453 1 95.88 218 ASN A CA 1
ATOM 1722 C C . ASN A 1 218 ? -22.422 -8.75 7.359 1 95.88 218 ASN A C 1
ATOM 1724 O O . ASN A 1 218 ? -21.359 -8.188 7.629 1 95.88 218 ASN A O 1
ATOM 1728 N N . ASP A 1 219 ? -22.734 -10.031 7.793 1 97.38 219 ASP A N 1
ATOM 1729 C CA . ASP A 1 219 ? -21.906 -10.672 8.805 1 97.38 219 ASP A CA 1
ATOM 1730 C C . ASP A 1 219 ? -21.109 -11.836 8.219 1 97.38 219 ASP A C 1
ATOM 1732 O O . ASP A 1 219 ? -20.562 -12.664 8.961 1 97.38 219 ASP A O 1
ATOM 1736 N N . GLU A 1 220 ? -21.047 -11.93 6.938 1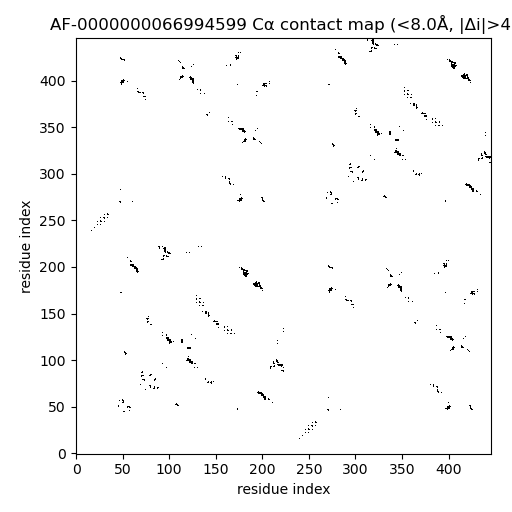 97.06 220 GLU A N 1
ATOM 1737 C CA . GLU A 1 220 ? -20.344 -13.047 6.324 1 97.06 220 GLU A CA 1
ATOM 1738 C C . GLU A 1 220 ? -18.828 -12.938 6.559 1 97.06 220 GLU A C 1
ATOM 1740 O O . GLU A 1 220 ? -18.266 -11.852 6.477 1 97.06 220 GLU A O 1
ATOM 1745 N N . AR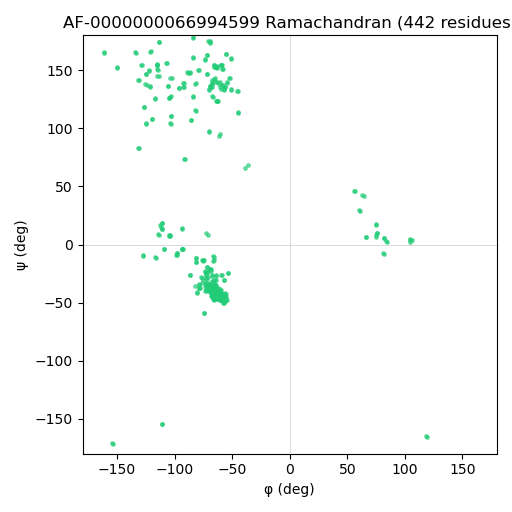G A 1 221 ? -18.297 -14.07 6.895 1 97.31 221 ARG A N 1
ATOM 1746 C CA . ARG A 1 221 ? -16.844 -14.117 7.086 1 97.31 221 ARG A CA 1
ATOM 1747 C C . ARG A 1 221 ? -16.156 -14.766 5.895 1 97.31 221 ARG A C 1
ATOM 1749 O O . ARG A 1 221 ? -16.312 -15.969 5.66 1 97.31 221 ARG A O 1
ATOM 1756 N N . TRP A 1 222 ? -15.469 -13.953 5.203 1 96.38 222 TRP A N 1
ATOM 1757 C CA . TRP A 1 222 ? -14.781 -14.477 4.031 1 96.38 222 TRP A CA 1
ATOM 1758 C C . TRP A 1 222 ? -13.664 -13.531 3.584 1 96.38 222 TRP A C 1
ATOM 1760 O O . TRP A 1 222 ? -13.578 -12.398 4.062 1 96.38 222 TRP A O 1
ATOM 1770 N N . ILE A 1 223 ? -12.82 -14.094 2.732 1 95.31 223 ILE A N 1
ATOM 1771 C CA . ILE A 1 223 ? -11.781 -13.32 2.059 1 95.31 223 ILE A CA 1
ATOM 1772 C C . ILE A 1 223 ? -11.492 -13.922 0.686 1 95.31 223 ILE A C 1
ATOM 1774 O O . ILE A 1 223 ? -11.656 -15.133 0.486 1 95.31 223 ILE A O 1
ATOM 1778 N N . MET B 1 1 ? -14.305 78.062 36.812 1 48.91 1 MET B N 1
ATOM 1779 C CA . MET B 1 1 ? -14.867 77.25 35.75 1 48.91 1 MET B CA 1
ATOM 1780 C C . MET B 1 1 ? -13.758 76.562 34.938 1 48.91 1 MET B C 1
ATOM 1782 O O . MET B 1 1 ? -13.961 75.5 34.375 1 48.91 1 MET B O 1
ATOM 1786 N N . ALA B 1 2 ? -12.656 77.125 34.938 1 65.06 2 ALA B N 1
ATOM 1787 C CA . ALA B 1 2 ? -11.523 76.625 34.156 1 65.06 2 ALA B CA 1
ATOM 1788 C C . ALA B 1 2 ? -10.852 75.438 34.844 1 65.06 2 ALA B C 1
ATOM 1790 O O . ALA B 1 2 ? -10.375 74.5 34.188 1 65.06 2 ALA B O 1
ATOM 1791 N N . GLU B 1 3 ? -10.836 75.438 36.156 1 60.19 3 GLU B N 1
ATOM 1792 C CA . GLU B 1 3 ? -10.18 74.375 36.906 1 60.19 3 GLU B CA 1
ATOM 1793 C C . GLU B 1 3 ? -10.938 73.062 36.781 1 60.19 3 GLU B C 1
ATOM 1795 O O . GLU B 1 3 ? -10.336 72 36.719 1 60.19 3 GLU B O 1
ATOM 1800 N N . ARG B 1 4 ? -12.188 73.125 36.719 1 61.19 4 ARG B N 1
ATOM 1801 C CA . ARG B 1 4 ? -13.016 71.938 36.625 1 61.19 4 ARG B CA 1
ATOM 1802 C C . ARG B 1 4 ? -12.898 71.25 35.25 1 61.19 4 ARG B C 1
ATOM 1804 O O . ARG B 1 4 ? -12.977 70.062 35.156 1 61.19 4 ARG B O 1
ATOM 1811 N N . ARG B 1 5 ? -12.625 71.938 34.281 1 62.22 5 ARG B N 1
ATOM 1812 C CA . ARG B 1 5 ? -12.508 71.438 32.906 1 62.22 5 ARG B CA 1
ATOM 1813 C C . ARG B 1 5 ? -11.195 70.688 32.719 1 62.22 5 ARG B C 1
ATOM 1815 O O . ARG B 1 5 ? -11.148 69.688 32.031 1 62.22 5 ARG B O 1
ATOM 1822 N N . ALA B 1 6 ? -10.219 71.125 33.406 1 66.31 6 ALA B N 1
ATOM 1823 C CA . ALA B 1 6 ? -8.906 70.5 33.281 1 66.31 6 ALA B CA 1
ATOM 1824 C C . ALA B 1 6 ? -8.914 69.062 33.875 1 66.31 6 ALA B C 1
ATOM 1826 O O . ALA B 1 6 ? -8.312 68.188 33.344 1 66.31 6 ALA B O 1
ATOM 1827 N N . SER B 1 7 ? -9.766 69 34.906 1 66.81 7 SER B N 1
ATOM 1828 C CA . SER B 1 7 ? -9.82 67.75 35.625 1 66.81 7 SER B CA 1
ATOM 1829 C C . SER B 1 7 ? -10.594 66.688 34.844 1 66.81 7 SER B C 1
ATOM 1831 O O . SER B 1 7 ? -10.219 65.5 34.812 1 66.81 7 SER B O 1
ATOM 1833 N N . ARG B 1 8 ? -11.5 67.125 34.062 1 68.19 8 ARG B N 1
ATOM 1834 C CA . ARG B 1 8 ? -12.328 66.188 33.281 1 68.19 8 ARG B CA 1
ATOM 1835 C C . ARG B 1 8 ? -11.57 65.688 32.062 1 68.19 8 ARG B C 1
ATOM 1837 O O . ARG B 1 8 ? -11.68 64.5 31.75 1 68.19 8 ARG B O 1
ATOM 1844 N N . ARG B 1 9 ? -10.781 66.5 31.5 1 66.75 9 ARG B N 1
ATOM 1845 C CA . ARG B 1 9 ? -9.984 66.062 30.344 1 66.75 9 ARG B CA 1
ATOM 1846 C C . ARG B 1 9 ? -8.906 65.062 30.75 1 66.75 9 ARG B C 1
ATOM 1848 O O . ARG B 1 9 ? -8.641 64.125 30.016 1 66.75 9 ARG B O 1
ATOM 1855 N N . GLU B 1 10 ? -8.367 65.375 31.922 1 72.06 10 GLU B N 1
ATOM 1856 C CA . GLU B 1 10 ? -7.352 64.438 32.438 1 72.06 10 GLU B CA 1
ATOM 1857 C C . GLU B 1 10 ? -7.953 63.094 32.75 1 72.06 10 GLU B C 1
ATOM 1859 O O . GLU B 1 10 ? -7.324 62.062 32.531 1 72.06 10 GLU B O 1
ATOM 1864 N N . SER B 1 11 ? -9.227 63.156 33.219 1 74.31 11 SER B N 1
ATOM 1865 C CA . SER B 1 11 ? -9.922 61.906 33.562 1 74.31 11 SER B CA 1
ATOM 1866 C C . SER B 1 11 ? -10.305 61.156 32.312 1 74.31 11 SER B C 1
ATOM 1868 O O . SER B 1 11 ? -10.164 59.938 32.25 1 74.31 11 SER B O 1
ATOM 1870 N N . ILE B 1 12 ? -10.633 61.875 31.312 1 72.44 12 ILE B N 1
ATOM 1871 C CA . ILE B 1 12 ? -11.016 61.25 30.047 1 72.44 12 ILE B CA 1
ATOM 1872 C C . ILE B 1 12 ? -9.781 60.688 29.359 1 72.44 12 ILE B C 1
ATOM 1874 O O . ILE B 1 12 ? -9.812 59.594 28.812 1 72.44 12 ILE B O 1
ATOM 1878 N N . CYS B 1 13 ? -8.703 61.406 29.422 1 70.5 13 CYS B N 1
ATOM 1879 C CA . CYS B 1 13 ? -7.457 60.938 28.828 1 70.5 13 CYS B CA 1
ATOM 1880 C C . CYS B 1 13 ? -6.953 59.688 29.547 1 70.5 13 CYS B C 1
ATOM 1882 O O . CYS B 1 13 ? -6.473 58.75 28.891 1 70.5 13 CYS B O 1
ATOM 1884 N N . SER B 1 14 ? -7.105 59.75 30.906 1 74.75 14 SER B N 1
ATOM 1885 C CA . SER B 1 14 ? -6.68 58.594 31.672 1 74.75 14 SER B CA 1
ATOM 1886 C C . SER B 1 14 ? -7.551 57.375 31.375 1 74.75 14 SER B C 1
ATOM 1888 O O . SER B 1 14 ? -7.043 56.25 31.25 1 74.75 14 SER B O 1
ATOM 1890 N N . ALA B 1 15 ? -8.812 57.656 31.188 1 75.69 15 ALA B N 1
ATOM 1891 C CA . ALA B 1 15 ? -9.75 56.594 30.844 1 75.69 15 ALA B CA 1
ATOM 1892 C C . ALA B 1 15 ? -9.469 56.031 29.453 1 75.69 15 ALA B C 1
ATOM 1894 O O . ALA B 1 15 ? -9.484 54.812 29.25 1 75.69 15 ALA B O 1
ATOM 1895 N N . LEU B 1 16 ? -9.109 56.844 28.484 1 73.94 16 LEU B N 1
ATOM 1896 C CA . LEU B 1 16 ? -8.828 56.438 27.109 1 73.94 16 LEU B CA 1
ATOM 1897 C C . LEU B 1 16 ? -7.523 55.656 27.031 1 73.94 16 LEU B C 1
ATOM 1899 O O . LEU B 1 16 ? -7.441 54.625 26.328 1 73.94 16 LEU B O 1
ATOM 1903 N N . THR B 1 17 ? -6.656 56.094 27.828 1 78.06 17 THR B N 1
ATOM 1904 C CA . THR B 1 17 ? -5.387 55.375 27.859 1 78.06 17 THR B CA 1
ATOM 1905 C C . THR B 1 17 ? -5.559 54 28.5 1 78.06 17 THR B C 1
ATOM 1907 O O . THR B 1 17 ? -4.949 53.031 28.062 1 78.06 17 THR B O 1
ATOM 1910 N N . SER B 1 18 ? -6.477 54.031 29.5 1 79.94 18 SER B N 1
ATOM 1911 C CA . SER B 1 18 ? -6.73 52.75 30.172 1 79.94 18 SER B CA 1
ATOM 1912 C C . SER B 1 18 ? -7.449 51.781 29.234 1 79.94 18 SER B C 1
ATOM 1914 O O . SER B 1 18 ? -7.129 50.594 29.203 1 79.94 18 SER B O 1
ATOM 1916 N N . ILE B 1 19 ? -8.398 52.281 28.469 1 81.56 19 ILE B N 1
ATOM 1917 C CA . ILE B 1 19 ? -9.156 51.438 27.547 1 81.56 19 ILE B CA 1
ATOM 1918 C C . ILE B 1 19 ? -8.242 50.969 26.422 1 81.56 19 ILE B C 1
ATOM 1920 O O . ILE B 1 19 ? -8.289 49.781 26.016 1 81.56 19 ILE B O 1
ATOM 1924 N N . ARG B 1 20 ? -7.398 51.812 25.969 1 82.5 20 ARG B N 1
ATOM 1925 C CA . ARG B 1 20 ? -6.465 51.438 24.906 1 82.5 20 ARG B CA 1
ATOM 1926 C C . ARG B 1 20 ? -5.449 50.406 25.391 1 82.5 20 ARG B C 1
ATOM 1928 O O . ARG B 1 20 ? -5.086 49.5 24.656 1 82.5 20 ARG B O 1
ATOM 1935 N N . SER B 1 21 ? -4.992 50.625 26.656 1 84.12 21 SER B N 1
ATOM 1936 C CA . SER B 1 21 ? -4.09 49.656 27.25 1 84.12 21 SER B CA 1
ATOM 1937 C C . SER B 1 21 ? -4.762 48.281 27.375 1 84.12 21 SER B C 1
ATOM 1939 O O . SER B 1 21 ? -4.137 47.25 27.125 1 84.12 21 SER B O 1
ATOM 1941 N N . LEU B 1 22 ? -6.02 48.312 27.75 1 85.44 22 LEU B N 1
ATOM 1942 C CA . LEU B 1 22 ? -6.781 47.062 27.828 1 85.44 22 LEU B CA 1
ATOM 1943 C C . LEU B 1 22 ? -6.922 46.438 26.453 1 85.44 22 LEU B C 1
ATOM 1945 O O . LEU B 1 22 ? -6.777 45.219 26.328 1 85.44 22 LEU B O 1
ATOM 1949 N N . LEU B 1 23 ? -7.184 47.25 25.438 1 85.25 23 LEU B N 1
ATOM 1950 C CA . LEU B 1 23 ? -7.316 46.75 24.062 1 85.25 23 LEU B CA 1
ATOM 1951 C C . LEU B 1 23 ? -6.004 46.156 23.578 1 85.25 23 LEU B C 1
ATOM 1953 O O . LEU B 1 23 ? -5.992 45.094 22.953 1 85.25 23 LEU B O 1
ATOM 1957 N N . ASP B 1 24 ? -4.934 46.844 23.844 1 85.38 24 ASP B N 1
ATOM 1958 C CA . ASP B 1 24 ? -3.613 46.375 23.453 1 85.38 24 ASP B CA 1
ATOM 1959 C C . ASP B 1 24 ? -3.295 45.031 24.141 1 85.38 24 ASP B C 1
ATOM 1961 O O . ASP B 1 24 ? -2.738 44.125 23.516 1 85.38 24 ASP B O 1
ATOM 1965 N N . THR B 1 25 ? -3.68 44.938 25.438 1 85.75 25 THR B N 1
ATOM 1966 C CA . THR B 1 25 ? -3.443 43.719 26.188 1 85.75 25 THR B CA 1
ATOM 1967 C C . THR B 1 25 ? -4.27 42.562 25.594 1 85.75 25 THR B C 1
ATOM 1969 O O . THR B 1 25 ? -3.781 41.438 25.469 1 85.75 25 THR B O 1
ATOM 1972 N N . ILE B 1 26 ? -5.473 42.844 25.188 1 86.38 26 ILE B N 1
ATOM 1973 C CA . ILE B 1 26 ? -6.348 41.844 24.594 1 86.38 26 ILE B CA 1
ATOM 1974 C C . ILE B 1 26 ? -5.789 41.406 23.25 1 86.38 26 ILE B C 1
ATOM 1976 O O . ILE B 1 26 ? -5.734 40.219 22.953 1 86.38 26 ILE B O 1
ATOM 1980 N N . LEU B 1 27 ? -5.328 42.375 22.453 1 89.31 27 LEU B N 1
ATOM 1981 C CA . LEU B 1 27 ? -4.77 42.031 21.141 1 89.31 27 LEU B CA 1
ATOM 1982 C C . LEU B 1 27 ? -3.51 41.188 21.281 1 89.31 27 LEU B C 1
ATOM 1984 O O . LEU B 1 27 ? -3.295 40.25 20.516 1 89.31 27 LEU B O 1
ATOM 1988 N N . LEU B 1 28 ? -2.715 41.469 22.328 1 88.69 28 LEU B N 1
ATOM 1989 C CA . LEU B 1 28 ? -1.505 40.688 22.578 1 88.69 28 LEU B CA 1
ATOM 1990 C C . LEU B 1 28 ? -1.851 39.281 23.016 1 88.69 28 LEU B C 1
ATOM 1992 O O . LEU B 1 28 ? -1.198 38.312 22.594 1 88.69 28 LEU B O 1
ATOM 1996 N N . LEU B 1 29 ? -2.844 39.125 23.797 1 87.69 29 LEU B N 1
ATOM 1997 C CA . LEU B 1 29 ? -3.277 37.781 24.25 1 87.69 29 LEU B CA 1
ATOM 1998 C C . LEU B 1 29 ? -3.822 36.969 23.078 1 87.69 29 LEU B C 1
ATOM 2000 O O . LEU B 1 29 ? -3.592 35.781 22.984 1 87.69 29 LEU B O 1
ATOM 2004 N N . VAL B 1 30 ? -4.539 37.594 22.156 1 87 30 VAL B N 1
ATOM 2005 C CA . VAL B 1 30 ? -5.047 36.938 20.953 1 87 30 VAL B CA 1
ATOM 2006 C C . VAL B 1 30 ? -3.883 36.469 20.078 1 87 30 VAL B C 1
ATOM 2008 O O . VAL B 1 30 ? -3.895 35.375 19.562 1 87 30 VAL B O 1
ATOM 2011 N N . ILE B 1 31 ? -2.906 37.25 19.922 1 86.06 31 ILE B N 1
ATOM 2012 C CA . ILE B 1 31 ? -1.727 36.906 19.141 1 86.06 31 ILE B CA 1
ATOM 2013 C C . ILE B 1 31 ? -1.015 35.719 19.781 1 86.06 31 ILE B C 1
ATOM 2015 O O . ILE B 1 31 ? -0.644 34.75 19.094 1 86.06 31 ILE B O 1
ATOM 2019 N N . LEU B 1 32 ? -0.823 35.75 21.094 1 83.75 32 LEU B N 1
ATOM 2020 C CA . LEU B 1 32 ? -0.18 34.656 21.797 1 83.75 32 LEU B CA 1
ATOM 2021 C C . LEU B 1 32 ? -0.979 33.375 21.625 1 83.75 32 LEU B C 1
ATOM 2023 O O . LEU B 1 32 ? -0.404 32.281 21.406 1 83.75 32 LEU B O 1
ATOM 2027 N N . GLY B 1 33 ? -2.205 33.406 21.688 1 80.81 33 GLY B N 1
ATOM 2028 C CA . GLY B 1 33 ? -3.066 32.25 21.469 1 80.81 33 GLY B CA 1
ATOM 2029 C C . GLY B 1 33 ? -2.945 31.672 20.078 1 80.81 33 GLY B C 1
ATOM 2030 O O . GLY B 1 33 ? -2.873 30.453 19.906 1 80.81 33 GLY B O 1
ATOM 2031 N N . LEU B 1 34 ? -2.896 32.594 19.188 1 81.94 34 LEU B N 1
ATOM 2032 C CA . LEU B 1 34 ? -2.785 32.156 17.812 1 81.94 34 LEU B CA 1
ATOM 2033 C C . LEU B 1 34 ? -1.423 31.516 17.547 1 81.94 34 LEU B C 1
ATOM 2035 O O . LEU B 1 34 ? -1.324 30.516 16.828 1 81.94 34 LEU B O 1
ATOM 2039 N N . VAL B 1 35 ? -0.435 32.031 18.094 1 77.88 35 VAL B N 1
ATOM 2040 C CA . VAL B 1 35 ? 0.908 31.469 17.938 1 77.88 35 VAL B CA 1
ATOM 2041 C C . VAL B 1 35 ? 0.998 30.125 18.656 1 77.88 35 VAL B C 1
ATOM 2043 O O . VAL B 1 35 ? 1.572 29.172 18.125 1 77.88 35 VAL B O 1
ATOM 2046 N N . MET B 1 36 ? 0.474 30 19.75 1 73.25 36 MET B N 1
ATOM 2047 C CA . MET B 1 36 ? 0.461 28.734 20.484 1 73.25 36 MET B CA 1
ATOM 2048 C C . MET B 1 36 ? -0.339 27.688 19.734 1 73.25 36 MET B C 1
ATOM 2050 O O . MET B 1 36 ? 0.068 26.516 19.672 1 73.25 36 MET B O 1
ATOM 2054 N N . ASP B 1 37 ? -1.406 28.094 19.203 1 71.75 37 ASP B N 1
ATOM 2055 C CA . ASP B 1 37 ? -2.227 27.188 18.406 1 71.75 37 ASP B CA 1
ATOM 2056 C C . ASP B 1 37 ? -1.465 26.688 17.172 1 71.75 37 ASP B C 1
ATOM 2058 O O . ASP B 1 37 ? -1.514 25.5 16.844 1 71.75 37 ASP B O 1
ATOM 2062 N N . ARG B 1 38 ? -0.852 27.578 16.562 1 68.69 38 ARG B N 1
ATOM 2063 C CA . ARG B 1 38 ? -0.034 27.234 15.406 1 68.69 38 ARG B CA 1
ATOM 2064 C C . ARG B 1 38 ? 1.073 26.25 15.797 1 68.69 38 ARG B C 1
ATOM 2066 O O . ARG B 1 38 ? 1.338 25.297 15.078 1 68.69 38 ARG B O 1
ATOM 2073 N N . GLN B 1 39 ? 1.706 26.547 16.859 1 62.88 39 GLN B N 1
ATOM 2074 C CA . GLN B 1 39 ? 2.795 25.688 17.312 1 62.88 39 GLN B CA 1
ATOM 2075 C C . GLN B 1 39 ? 2.275 24.328 17.75 1 62.88 39 GLN B C 1
ATOM 2077 O O . GLN B 1 39 ? 2.926 23.297 17.516 1 62.88 39 GLN B O 1
ATOM 2082 N N . TRP B 1 40 ? 1.197 24.375 18.391 1 58.5 40 TRP B N 1
ATOM 2083 C CA . TRP B 1 40 ? 0.601 23.109 18.844 1 58.5 40 TRP B CA 1
ATOM 2084 C C . TRP B 1 40 ? 0.134 22.281 17.656 1 58.5 40 TRP B C 1
ATOM 2086 O O . TRP B 1 40 ? 0.229 21.047 17.672 1 58.5 40 TRP B O 1
ATOM 2096 N N . ARG B 1 41 ? -0.396 22.969 16.812 1 55.84 41 ARG B N 1
ATOM 2097 C CA . ARG B 1 41 ? -0.876 22.25 15.633 1 55.84 41 ARG B CA 1
ATOM 2098 C C . ARG B 1 41 ? 0.288 21.75 14.789 1 55.84 41 ARG B C 1
ATOM 2100 O O . ARG B 1 41 ? 0.109 20.875 13.938 1 55.84 41 ARG B O 1
ATOM 2107 N N . LYS B 1 42 ? 1.423 22.406 15.016 1 53.5 42 LYS B N 1
ATOM 2108 C CA . LYS B 1 42 ? 2.623 21.953 14.312 1 53.5 42 LYS B CA 1
ATOM 2109 C C . LYS B 1 42 ? 3.131 20.641 14.867 1 53.5 42 LYS B C 1
ATOM 2111 O O . LYS B 1 42 ? 4.262 20.234 14.594 1 53.5 42 LYS B O 1
ATOM 2116 N N . SER B 1 43 ? 2.406 19.984 15.711 1 49.75 43 SER B N 1
ATOM 2117 C CA . SER B 1 43 ? 2.992 18.688 16.047 1 49.75 43 SER B CA 1
ATOM 2118 C C . SER B 1 43 ? 3.494 17.969 14.805 1 49.75 43 SER B C 1
ATOM 2120 O O . SER B 1 43 ? 2.828 17.969 13.766 1 49.75 43 SER B O 1
ATOM 2122 N N . PRO B 1 44 ? 4.852 17.812 14.781 1 48.84 44 PRO B N 1
ATOM 2123 C CA . PRO B 1 44 ? 5.438 17.188 13.594 1 48.84 44 PRO B CA 1
ATOM 2124 C C . PRO B 1 44 ? 4.59 16.031 13.047 1 48.84 44 PRO B C 1
ATOM 2126 O O . PRO B 1 44 ? 4.371 15.039 13.742 1 48.84 44 PRO B O 1
ATOM 2129 N N . SER B 1 45 ? 3.377 16.312 12.547 1 60.47 45 SER B N 1
ATOM 2130 C CA . SER B 1 45 ? 2.58 15.234 11.984 1 60.47 45 SER B CA 1
ATOM 2131 C C . SER B 1 45 ? 3.293 14.578 10.805 1 60.47 45 SER B C 1
ATOM 2133 O O . SER B 1 45 ? 3.744 15.266 9.883 1 60.47 45 SER B O 1
ATOM 2135 N N . PHE B 1 46 ? 4.039 13.414 11.117 1 69.69 46 PHE B N 1
ATOM 2136 C CA . PHE B 1 46 ? 4.66 12.672 10.031 1 69.69 46 PHE B CA 1
ATOM 2137 C C . PHE B 1 46 ? 3.648 12.367 8.93 1 69.69 46 PHE B C 1
ATOM 2139 O O . PHE B 1 46 ? 2.469 12.141 9.211 1 69.69 46 PHE B O 1
ATOM 2146 N N . GLU B 1 47 ? 4.062 12.617 7.816 1 80.94 47 GLU B N 1
ATOM 2147 C CA . GLU B 1 47 ? 3.258 12.25 6.656 1 80.94 47 GLU B CA 1
ATOM 2148 C C . GLU B 1 47 ? 3.086 10.734 6.555 1 80.94 47 GLU B C 1
ATOM 2150 O O . GLU B 1 47 ? 4.059 9.984 6.664 1 80.94 47 GLU B O 1
ATOM 2155 N N . MET B 1 48 ? 1.87 10.32 6.52 1 85.38 48 MET B N 1
ATOM 2156 C CA . MET B 1 48 ? 1.647 8.891 6.293 1 85.38 48 MET B CA 1
ATOM 2157 C C . MET B 1 48 ? 2.535 8.375 5.168 1 85.38 48 MET B C 1
ATOM 2159 O O . MET B 1 48 ? 2.631 9 4.109 1 85.38 48 MET B O 1
ATOM 2163 N N . GLY B 1 49 ? 3.203 7.219 5.457 1 87.06 49 GLY B N 1
ATOM 2164 C CA . GLY B 1 49 ? 4.117 6.672 4.465 1 87.06 49 GLY B CA 1
ATOM 2165 C C . GLY B 1 49 ? 5.328 7.551 4.223 1 87.06 49 GLY B C 1
ATOM 2166 O O . GLY B 1 49 ? 6.102 7.305 3.295 1 87.06 49 GLY B O 1
ATOM 2167 N N . GLY B 1 50 ? 5.457 8.578 5.008 1 91.56 50 GLY B N 1
ATOM 2168 C CA . GLY B 1 50 ? 6.582 9.492 4.867 1 91.56 50 GLY B CA 1
ATOM 2169 C C . GLY B 1 50 ? 7.832 9.016 5.586 1 91.56 50 GLY B C 1
ATOM 2170 O O . GLY B 1 50 ? 7.844 7.93 6.168 1 91.56 50 GLY B O 1
ATOM 2171 N N . ASP B 1 51 ? 8.852 9.773 5.441 1 92.19 51 ASP B N 1
ATOM 2172 C CA . ASP B 1 51 ? 10.156 9.461 6.012 1 92.19 51 ASP B CA 1
ATOM 2173 C C . ASP B 1 51 ? 10.305 10.078 7.402 1 92.19 51 ASP B C 1
ATOM 2175 O O . ASP B 1 51 ? 9.961 11.242 7.613 1 92.19 51 ASP B O 1
ATOM 2179 N N . ILE B 1 52 ? 10.828 9.305 8.312 1 92 52 ILE B N 1
ATOM 2180 C CA . ILE B 1 52 ? 11 9.836 9.656 1 92 52 ILE B CA 1
ATOM 2181 C C . ILE B 1 52 ? 12.484 10.047 9.938 1 92 52 ILE B C 1
ATOM 2183 O O . ILE B 1 52 ? 12.867 10.516 11.016 1 92 52 ILE B O 1
ATOM 2187 N N . THR B 1 53 ? 13.344 9.664 9.016 1 92.94 53 THR B N 1
ATOM 2188 C CA . THR B 1 53 ? 14.781 9.711 9.234 1 92.94 53 THR B CA 1
ATOM 2189 C C . THR B 1 53 ? 15.344 11.086 8.875 1 92.94 53 THR B C 1
ATOM 2191 O O . THR B 1 53 ? 16.406 11.469 9.359 1 92.94 53 THR B O 1
ATOM 2194 N N . GLY B 1 54 ? 14.695 11.797 8 1 90.94 54 GLY B N 1
ATOM 2195 C CA . GLY B 1 54 ? 15.211 13.047 7.453 1 90.94 54 GLY B CA 1
ATOM 2196 C C . GLY B 1 54 ? 15.734 12.906 6.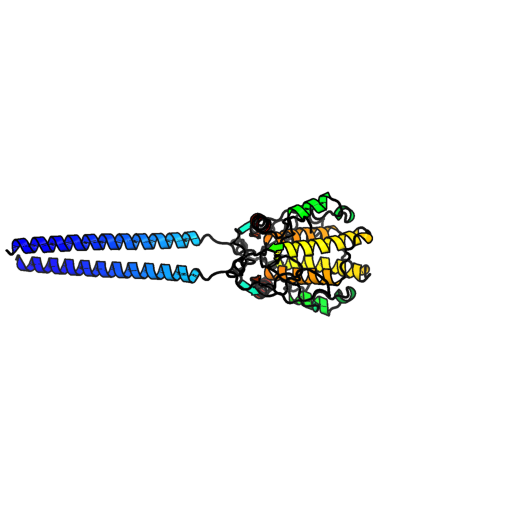039 1 90.94 54 GLY B C 1
ATOM 2197 O O . GLY B 1 54 ? 16.188 13.883 5.438 1 90.94 54 GLY B O 1
ATOM 2198 N N . PHE B 1 55 ? 15.625 11.742 5.48 1 93.44 55 PHE B N 1
ATOM 2199 C CA . PHE B 1 55 ? 16.156 11.492 4.145 1 93.44 55 PHE B CA 1
ATOM 2200 C C . PHE B 1 55 ? 15.273 12.148 3.084 1 93.44 55 PHE B C 1
ATOM 2202 O O . PHE B 1 55 ? 15.734 13.008 2.332 1 93.44 55 PHE B O 1
ATOM 2209 N N . ALA B 1 56 ? 14.008 11.742 3.078 1 93.06 56 ALA B N 1
ATOM 2210 C CA . ALA B 1 56 ? 13.117 12.18 2.008 1 93.06 56 ALA B CA 1
ATOM 2211 C C . ALA B 1 56 ? 12.367 13.445 2.408 1 93.06 56 ALA B C 1
ATOM 2213 O O . ALA B 1 56 ? 11.93 13.586 3.555 1 93.06 56 ALA B O 1
ATOM 2214 N N . PRO B 1 57 ? 12.227 14.367 1.494 1 92.25 57 PRO B N 1
ATOM 2215 C CA . PRO B 1 57 ? 11.383 15.531 1.742 1 92.25 57 PRO B CA 1
ATOM 2216 C C . PRO B 1 57 ? 9.891 15.195 1.746 1 92.25 57 PRO B C 1
ATOM 2218 O O . PRO B 1 57 ? 9.508 14.086 1.356 1 92.25 57 PRO B O 1
ATOM 2221 N N . PRO B 1 58 ? 9.109 16.094 2.297 1 89.5 58 PRO B N 1
ATOM 2222 C CA . PRO B 1 58 ? 7.672 15.898 2.109 1 89.5 58 PRO B CA 1
ATOM 2223 C C . PRO B 1 58 ? 7.277 15.805 0.639 1 89.5 58 PRO B C 1
ATOM 2225 O O . PRO B 1 58 ? 7.828 16.516 -0.199 1 89.5 58 PRO B O 1
ATOM 2228 N N . ILE B 1 59 ? 6.453 14.867 0.345 1 93 59 ILE B N 1
ATOM 2229 C CA . ILE B 1 59 ? 5.988 14.648 -1.02 1 93 59 ILE B CA 1
ATOM 2230 C C . ILE B 1 59 ? 4.543 15.125 -1.154 1 93 59 ILE B C 1
ATOM 2232 O O . ILE B 1 59 ? 3.715 14.875 -0.275 1 93 59 ILE B O 1
ATOM 2236 N N . SER B 1 60 ? 4.242 15.805 -2.219 1 91.62 60 SER B N 1
ATOM 2237 C CA . SER B 1 60 ? 2.902 16.344 -2.438 1 91.62 60 SER B CA 1
ATOM 2238 C C . SER B 1 60 ? 1.883 15.219 -2.615 1 91.62 60 SER B C 1
ATOM 2240 O O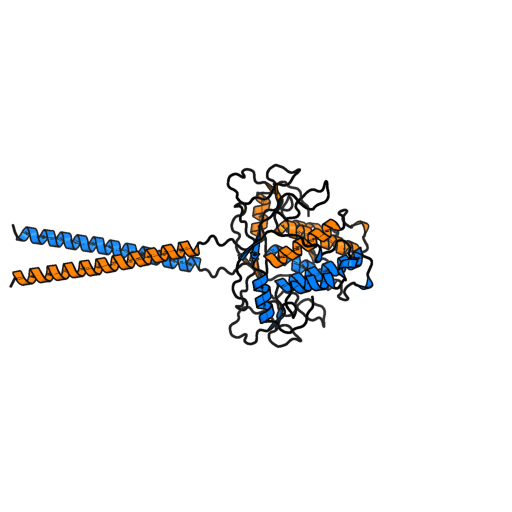 . SER B 1 60 ? 2.244 14.094 -2.957 1 91.62 60 SER B O 1
ATOM 2242 N N . GLN B 1 61 ? 0.675 15.562 -2.285 1 92.31 61 GLN B N 1
ATOM 2243 C CA . GLN B 1 61 ? -0.438 14.633 -2.447 1 92.31 61 GLN B CA 1
ATOM 2244 C C . GLN B 1 61 ? -1.324 15.039 -3.623 1 92.31 61 GLN B C 1
ATOM 2246 O O . GLN B 1 61 ? -1.312 16.188 -4.051 1 92.31 61 GLN B O 1
ATOM 2251 N N . GLN B 1 62 ? -2.039 14.078 -4.172 1 94.75 62 GLN B N 1
ATOM 2252 C CA . GLN B 1 62 ? -2.992 14.305 -5.254 1 94.75 62 GLN B CA 1
ATOM 2253 C C . GLN B 1 62 ? -4.141 13.305 -5.191 1 94.75 62 GLN B C 1
ATOM 2255 O O . GLN B 1 62 ? -3.986 12.203 -4.656 1 94.75 62 GLN B O 1
ATOM 2260 N N . ILE B 1 63 ? -5.27 13.727 -5.688 1 95.5 63 ILE B N 1
ATOM 2261 C CA . ILE B 1 63 ? -6.391 12.805 -5.855 1 95.5 63 ILE B CA 1
ATOM 2262 C C . ILE B 1 63 ? -6.242 12.039 -7.168 1 95.5 63 ILE B C 1
ATOM 2264 O O . ILE B 1 63 ? -6.039 12.648 -8.227 1 95.5 63 ILE B O 1
ATOM 2268 N N . LYS B 1 64 ? -6.305 10.734 -7.098 1 96.81 64 LYS B N 1
ATOM 2269 C CA . LYS B 1 64 ? -6.109 9.914 -8.289 1 96.81 64 LYS B CA 1
ATOM 2270 C C . LYS B 1 64 ? -7.215 8.875 -8.43 1 96.81 64 LYS B C 1
ATOM 2272 O O . LYS B 1 64 ? -7.711 8.344 -7.43 1 96.81 64 LYS B O 1
ATOM 2277 N N . THR B 1 65 ? -7.598 8.68 -9.656 1 97.25 65 THR B N 1
ATOM 2278 C CA . THR B 1 65 ? -8.398 7.523 -10.055 1 97.25 65 THR B CA 1
ATOM 2279 C C . THR B 1 65 ? -7.535 6.5 -10.789 1 97.25 65 THR B C 1
ATOM 2281 O O . THR B 1 65 ? -6.816 6.848 -11.727 1 97.25 65 THR B O 1
ATOM 2284 N N . PHE B 1 66 ? -7.586 5.285 -10.281 1 98 66 PHE B N 1
ATOM 2285 C CA . PHE B 1 66 ? -6.785 4.242 -10.914 1 98 66 PHE B CA 1
ATOM 2286 C C . PHE B 1 66 ? -7.32 3.922 -12.305 1 98 66 PHE B C 1
ATOM 2288 O O . PHE B 1 66 ? -8.531 3.867 -12.508 1 98 66 PHE B O 1
ATOM 2295 N N . VAL B 1 67 ? -6.402 3.756 -13.195 1 96.69 67 VAL B N 1
ATOM 2296 C CA . VAL B 1 67 ? -6.719 3.363 -14.562 1 96.69 67 VAL B CA 1
ATOM 2297 C C . VAL B 1 67 ? -5.906 2.129 -14.953 1 96.69 67 VAL B C 1
ATOM 2299 O O . VAL B 1 67 ? -4.672 2.168 -14.961 1 96.69 67 VAL B O 1
ATOM 2302 N N . PRO B 1 68 ? -6.602 1.052 -15.25 1 94.81 68 PRO B N 1
ATOM 2303 C CA . PRO B 1 68 ? -5.855 -0.16 -15.602 1 94.81 68 PRO B CA 1
ATOM 2304 C C . PRO B 1 68 ? -5.031 0.004 -16.875 1 94.81 68 PRO B C 1
ATOM 2306 O O . PRO B 1 68 ? -5.469 0.667 -17.812 1 94.81 68 PRO B O 1
ATOM 2309 N N . ASP B 1 69 ? -3.865 -0.525 -16.859 1 95 69 ASP B N 1
ATOM 2310 C CA . ASP B 1 69 ? -2.939 -0.569 -17.984 1 95 69 ASP B CA 1
ATOM 2311 C C . ASP B 1 69 ? -2.51 -2.002 -18.297 1 95 69 ASP B C 1
ATOM 2313 O O . ASP B 1 69 ? -1.66 -2.562 -17.594 1 95 69 ASP B O 1
ATOM 2317 N N . PRO B 1 70 ? -3.025 -2.617 -19.312 1 90.81 70 PRO B N 1
ATOM 2318 C CA . PRO B 1 70 ? -2.752 -4.027 -19.609 1 90.81 70 PRO B CA 1
ATOM 2319 C C . PRO B 1 70 ? -1.293 -4.281 -19.984 1 90.81 70 PRO B C 1
ATOM 2321 O O . PRO B 1 70 ? -0.851 -5.434 -20 1 90.81 70 PRO B O 1
ATOM 2324 N N . MET B 1 71 ? -0.546 -3.242 -20.203 1 94.12 71 MET B N 1
ATOM 2325 C CA . MET B 1 71 ? 0.851 -3.424 -20.578 1 94.12 71 MET B CA 1
ATOM 2326 C C . MET B 1 71 ? 1.678 -3.93 -19.406 1 94.12 71 MET B C 1
ATOM 2328 O O . MET B 1 71 ? 2.74 -4.523 -19.594 1 94.12 71 MET B O 1
ATOM 2332 N N . PHE B 1 72 ? 1.225 -3.693 -18.234 1 96.81 72 PHE B N 1
ATOM 2333 C CA . PHE B 1 72 ? 1.962 -4.156 -17.062 1 96.81 72 PHE B CA 1
ATOM 2334 C C . PHE B 1 72 ? 1.689 -5.633 -16.797 1 96.81 72 PHE B C 1
ATOM 2336 O O . PHE B 1 72 ? 2.574 -6.363 -16.344 1 96.81 72 PHE B O 1
ATOM 2343 N N . ILE B 1 73 ? 0.461 -5.992 -16.953 1 94.75 73 ILE B N 1
ATOM 2344 C CA . ILE B 1 73 ? 0.033 -7.352 -16.625 1 94.75 73 ILE B CA 1
ATOM 2345 C C . ILE B 1 73 ? -0.788 -7.922 -17.781 1 94.75 73 ILE B C 1
ATOM 2347 O O . ILE B 1 73 ? -2.016 -8.008 -17.688 1 94.75 73 ILE B O 1
ATOM 2351 N N . PRO B 1 74 ? -0.11 -8.445 -18.766 1 91.5 74 PRO B N 1
ATOM 2352 C CA . PRO B 1 74 ? -0.867 -9.031 -19.875 1 91.5 74 PRO B CA 1
ATOM 2353 C C . PRO B 1 74 ? -1.703 -10.234 -19.438 1 91.5 74 PRO B C 1
ATOM 2355 O O . PRO B 1 74 ? -1.326 -10.953 -18.516 1 91.5 74 PRO B O 1
ATOM 2358 N N . GLU B 1 75 ? -2.773 -10.477 -20.125 1 83.69 75 GLU B N 1
ATOM 2359 C CA . GLU B 1 75 ? -3.648 -11.602 -19.812 1 83.69 75 GLU B CA 1
ATOM 2360 C C . GLU B 1 75 ? -2.961 -12.93 -20.109 1 83.69 75 GLU B C 1
ATOM 2362 O O . GLU B 1 75 ? -3.1 -13.891 -19.344 1 83.69 75 GLU B O 1
ATOM 2367 N N . ASN B 1 76 ? -2.244 -12.867 -21.219 1 88.44 76 ASN B N 1
ATOM 2368 C CA . ASN B 1 76 ? -1.45 -14.055 -21.531 1 88.44 76 ASN B CA 1
ATOM 2369 C C . ASN B 1 76 ? -0.129 -14.062 -20.766 1 88.44 76 ASN B C 1
ATOM 2371 O O . ASN B 1 76 ? 0.738 -13.219 -21 1 88.44 76 ASN B O 1
ATOM 2375 N N . GLY B 1 77 ? 0.039 -15.055 -19.875 1 90.5 77 GLY B N 1
ATOM 2376 C CA . GLY B 1 77 ? 1.201 -15.148 -19 1 90.5 77 GLY B CA 1
ATOM 2377 C C . GLY B 1 77 ? 2.514 -15.18 -19.766 1 90.5 77 GLY B C 1
ATOM 2378 O O . GLY B 1 77 ? 3.531 -14.68 -19.281 1 90.5 77 GLY B O 1
ATOM 2379 N N . SER B 1 78 ? 2.506 -15.734 -20.969 1 93.88 78 SER B N 1
ATOM 2380 C CA . SER B 1 78 ? 3.738 -15.828 -21.75 1 93.88 78 SER B CA 1
ATOM 2381 C C . SER B 1 78 ? 4.23 -14.453 -22.172 1 93.88 78 SER B C 1
ATOM 2383 O O . SER B 1 78 ? 5.43 -14.242 -22.344 1 93.88 78 SER B O 1
ATOM 2385 N N . GLU B 1 79 ? 3.299 -13.531 -22.281 1 95.31 79 GLU B N 1
ATOM 2386 C CA . GLU B 1 79 ? 3.645 -12.195 -22.75 1 95.31 79 GLU B CA 1
ATOM 2387 C C . GLU B 1 79 ? 4.34 -11.383 -21.656 1 95.31 79 GLU B C 1
ATOM 2389 O O . GLU B 1 79 ? 4.941 -10.344 -21.938 1 95.31 79 GLU B O 1
ATOM 2394 N N . PHE B 1 80 ? 4.273 -11.867 -20.484 1 96.06 80 PHE B N 1
ATOM 2395 C CA . PHE B 1 80 ? 4.906 -11.148 -19.375 1 96.06 80 PHE B CA 1
ATOM 2396 C C . PHE B 1 80 ? 6.418 -11.086 -19.578 1 96.06 80 PHE B C 1
ATOM 2398 O O . PHE B 1 80 ? 7.062 -10.125 -19.156 1 96.06 80 PHE B O 1
ATOM 2405 N N . PHE B 1 81 ? 6.941 -12.07 -20.297 1 96.69 81 PHE B N 1
ATOM 2406 C CA . PHE B 1 81 ? 8.391 -12.219 -20.344 1 96.69 81 PHE B CA 1
ATOM 2407 C C . PHE B 1 81 ? 8.961 -11.492 -21.562 1 96.69 81 PHE B C 1
ATOM 2409 O O . PHE B 1 81 ? 10.148 -11.641 -21.875 1 96.69 81 PHE B O 1
ATOM 2416 N N . THR B 1 82 ? 8.18 -10.68 -22.172 1 96.75 82 THR B N 1
ATOM 2417 C CA . THR B 1 82 ? 8.641 -9.898 -23.312 1 96.75 82 THR B CA 1
ATOM 2418 C C . THR B 1 82 ? 9.352 -8.633 -22.859 1 96.75 82 THR B C 1
ATOM 2420 O O . THR B 1 82 ? 9.133 -8.156 -21.734 1 96.75 82 THR B O 1
ATOM 2423 N N . GLU B 1 83 ? 10.125 -8.047 -23.719 1 96.94 83 GLU B N 1
ATOM 2424 C CA . GLU B 1 83 ? 10.852 -6.816 -23.438 1 96.94 83 GLU B CA 1
ATOM 2425 C C . GLU B 1 83 ? 9.898 -5.641 -23.25 1 96.94 83 GLU B C 1
ATOM 2427 O O . GLU B 1 83 ? 10.172 -4.723 -22.484 1 96.94 83 GLU B O 1
ATOM 2432 N N . SER B 1 84 ? 8.82 -5.68 -23.906 1 96.94 84 SER B N 1
ATOM 2433 C CA . SER B 1 84 ? 7.84 -4.605 -23.797 1 96.94 84 SER B CA 1
ATOM 2434 C C . SER B 1 84 ? 7.281 -4.5 -22.391 1 96.94 84 SER B C 1
ATOM 2436 O O . SER B 1 84 ? 7.184 -3.406 -21.828 1 96.94 84 SER B O 1
ATOM 2438 N N . VAL B 1 85 ? 6.922 -5.648 -21.844 1 97.69 85 VAL B N 1
ATOM 2439 C CA . VAL B 1 85 ? 6.395 -5.66 -20.484 1 97.69 85 VAL B CA 1
ATOM 2440 C C . VAL B 1 85 ? 7.496 -5.293 -19.5 1 97.69 85 VAL B C 1
ATOM 2442 O O . VAL B 1 85 ? 7.273 -4.504 -18.578 1 97.69 85 VAL B O 1
ATOM 2445 N N . ARG B 1 86 ? 8.68 -5.809 -19.703 1 97.19 86 ARG B N 1
ATOM 2446 C CA . ARG B 1 86 ? 9.82 -5.477 -18.859 1 97.19 86 ARG B CA 1
ATOM 2447 C C . ARG B 1 86 ? 10.078 -3.973 -18.844 1 97.19 86 ARG B C 1
ATOM 2449 O O . ARG B 1 86 ? 10.281 -3.375 -17.797 1 97.19 86 ARG B O 1
ATOM 2456 N N . SER B 1 87 ? 10.062 -3.381 -20.031 1 97.88 87 SER B N 1
ATOM 2457 C CA . SER B 1 87 ? 10.312 -1.948 -20.156 1 97.88 87 SER B CA 1
ATOM 2458 C C . SER B 1 87 ? 9.25 -1.136 -19.422 1 97.88 87 SER B C 1
ATOM 2460 O O . SER B 1 87 ? 9.547 -0.088 -18.844 1 97.88 87 SER B O 1
ATOM 2462 N N . ARG B 1 88 ? 8.031 -1.605 -19.484 1 98.12 88 ARG B N 1
ATOM 2463 C CA . ARG B 1 88 ? 6.957 -0.914 -18.781 1 98.12 88 ARG B CA 1
ATOM 2464 C C . ARG B 1 88 ? 7.18 -0.934 -17.266 1 98.12 88 ARG B C 1
ATOM 2466 O O . ARG B 1 88 ? 7.031 0.091 -16.609 1 98.12 88 ARG B O 1
ATOM 2473 N N . TRP B 1 89 ? 7.59 -2.051 -16.719 1 98.56 89 TRP B N 1
ATOM 2474 C CA . TRP B 1 89 ? 7.867 -2.16 -15.289 1 98.56 89 TRP B CA 1
ATOM 2475 C C . TRP B 1 89 ? 9.078 -1.311 -14.906 1 98.56 89 TRP B C 1
ATOM 2477 O O . TRP B 1 89 ? 9.07 -0.662 -13.852 1 98.56 89 TRP B O 1
ATOM 2487 N N . LEU B 1 90 ? 10.039 -1.265 -15.758 1 98.5 90 LEU B N 1
ATOM 2488 C CA . LEU B 1 90 ? 11.242 -0.48 -15.484 1 98.5 90 LEU B CA 1
ATOM 2489 C C . LEU B 1 90 ? 10.93 1.013 -15.5 1 98.5 90 LEU B C 1
ATOM 2491 O O . LEU B 1 90 ? 11.648 1.809 -14.898 1 98.5 90 LEU B O 1
ATOM 2495 N N . SER B 1 91 ? 9.859 1.393 -16.125 1 98.19 91 SER B N 1
ATOM 2496 C CA . SER B 1 91 ? 9.508 2.805 -16.234 1 98.19 91 SER B CA 1
ATOM 2497 C C . SER B 1 91 ? 8.961 3.342 -14.922 1 98.19 91 SER B C 1
ATOM 2499 O O . SER B 1 91 ? 8.875 4.559 -14.727 1 98.19 91 SER B O 1
ATOM 2501 N N . ILE B 1 92 ? 8.633 2.453 -13.992 1 98.62 92 ILE B N 1
ATOM 2502 C CA . ILE B 1 92 ? 8.016 2.945 -12.758 1 98.62 92 ILE B CA 1
ATOM 2503 C C . ILE B 1 92 ? 8.953 2.705 -11.578 1 98.62 92 ILE B C 1
ATOM 2505 O O . ILE B 1 92 ? 8.555 2.826 -10.422 1 98.62 92 ILE B O 1
ATOM 2509 N N . VAL B 1 93 ? 10.172 2.291 -11.805 1 98.69 93 VAL B N 1
ATOM 2510 C CA . VAL B 1 93 ? 11.195 2.217 -10.773 1 98.69 93 VAL B CA 1
ATOM 2511 C C . VAL B 1 93 ? 12.43 3.006 -11.203 1 98.69 93 VAL B C 1
ATOM 2513 O O . VAL B 1 93 ? 12.719 3.107 -12.398 1 98.69 93 VAL B O 1
ATOM 2516 N N . PRO B 1 94 ? 13.117 3.598 -10.266 1 98.56 94 PRO B N 1
ATOM 2517 C CA . PRO B 1 94 ? 14.344 4.312 -10.625 1 98.56 94 PRO B CA 1
ATOM 2518 C C . PRO B 1 94 ? 15.5 3.371 -10.961 1 98.56 94 PRO B C 1
ATOM 2520 O O . PRO B 1 94 ? 15.445 2.18 -10.648 1 98.56 94 PRO B O 1
ATOM 2523 N N . ARG B 1 95 ? 16.562 3.961 -11.75 1 97.81 95 ARG B N 1
ATOM 2524 C CA . ARG B 1 95 ? 17.828 3.227 -11.812 1 97.81 95 ARG B CA 1
ATOM 2525 C C . ARG B 1 95 ? 18.328 2.898 -10.414 1 97.81 95 ARG B C 1
ATOM 2527 O O . ARG B 1 95 ? 18.188 3.699 -9.484 1 97.81 95 ARG B O 1
ATOM 2534 N N . GLY B 1 96 ? 18.938 1.677 -10.344 1 97.25 96 GLY B N 1
ATOM 2535 C CA . GLY B 1 96 ? 19.359 1.218 -9.023 1 97.25 96 GLY B CA 1
ATOM 2536 C C . GLY B 1 96 ? 18.234 0.606 -8.219 1 97.25 96 GLY B C 1
ATOM 2537 O O . GLY B 1 96 ? 18.438 0.156 -7.094 1 97.25 96 GLY B O 1
ATOM 2538 N N . LEU B 1 97 ? 16.922 0.64 -8.648 1 97.94 97 LEU B N 1
ATOM 2539 C CA . LEU B 1 97 ? 15.727 0.01 -8.117 1 97.94 97 LEU B CA 1
ATOM 2540 C C . LEU B 1 97 ? 15.25 0.729 -6.855 1 97.94 97 LEU B C 1
ATOM 2542 O O . LEU B 1 97 ? 14.422 0.202 -6.109 1 97.94 97 LEU B O 1
ATOM 2546 N N . GLY B 1 98 ? 15.82 1.794 -6.516 1 97.62 98 GLY B N 1
ATOM 2547 C CA . GLY B 1 98 ? 15.422 2.512 -5.316 1 97.62 98 GLY B CA 1
ATOM 2548 C C . GLY B 1 98 ? 16.422 2.371 -4.18 1 97.62 98 GLY B C 1
ATOM 2549 O O . GLY B 1 98 ? 16.156 2.826 -3.062 1 97.62 98 GLY B O 1
ATOM 2550 N N . TYR B 1 99 ? 17.531 1.682 -4.52 1 97.69 99 TYR B N 1
ATOM 2551 C CA . TYR B 1 99 ? 18.656 1.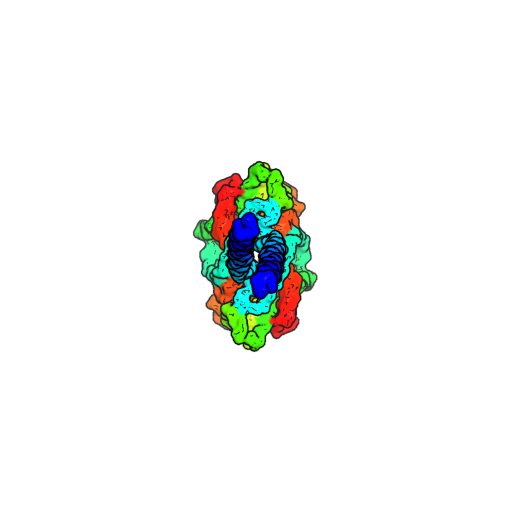732 -3.59 1 97.69 99 TYR B CA 1
ATOM 2552 C C . TYR B 1 99 ? 19.297 3.115 -3.584 1 97.69 99 TYR B C 1
ATOM 2554 O O . TYR B 1 99 ? 19.531 3.703 -4.645 1 97.69 99 TYR B O 1
ATOM 2562 N N . VAL B 1 100 ? 19.516 3.578 -2.363 1 97.44 100 VAL B N 1
ATOM 2563 C CA . VAL B 1 100 ? 20.016 4.945 -2.229 1 97.44 100 VAL B CA 1
ATOM 2564 C C . VAL B 1 100 ? 21.25 4.965 -1.336 1 97.44 100 VAL B C 1
ATOM 2566 O O . VAL B 1 100 ? 21.438 4.078 -0.498 1 97.44 100 VAL B O 1
ATOM 2569 N N . GLN B 1 101 ? 22.016 5.957 -1.572 1 93.81 101 GLN B N 1
ATOM 2570 C CA . GLN B 1 101 ? 23.203 6.164 -0.765 1 93.81 101 GLN B CA 1
ATOM 2571 C C . GLN B 1 101 ? 23.141 7.484 0.001 1 93.81 101 GLN B C 1
ATOM 2573 O O . GLN B 1 101 ? 22.844 8.531 -0.582 1 93.81 101 GLN B O 1
ATOM 2578 N N . ILE B 1 102 ? 23.312 7.316 1.312 1 90.69 102 ILE B N 1
ATOM 2579 C CA . ILE B 1 102 ? 23.375 8.492 2.17 1 90.69 102 ILE B CA 1
ATOM 2580 C C . ILE B 1 102 ? 24.828 8.766 2.566 1 90.69 102 ILE B C 1
ATOM 2582 O O . ILE B 1 102 ? 25.375 8.07 3.418 1 90.69 102 ILE B O 1
ATOM 2586 N N . ASN B 1 103 ? 25.469 9.695 2.021 1 82.12 103 ASN B N 1
ATOM 2587 C CA . ASN B 1 103 ? 26.891 9.938 2.186 1 82.12 103 ASN B CA 1
ATOM 2588 C C . ASN B 1 103 ? 27.219 10.492 3.572 1 82.12 103 ASN B C 1
ATOM 2590 O O . ASN B 1 103 ? 28.234 10.125 4.168 1 82.12 103 ASN B O 1
ATOM 2594 N N . ASP B 1 104 ? 26.422 11.375 4.148 1 83.5 104 ASP B N 1
ATOM 2595 C CA . ASP B 1 104 ? 26.594 11.93 5.488 1 83.5 104 ASP B CA 1
ATOM 2596 C C . ASP B 1 104 ? 25.391 11.609 6.371 1 83.5 104 ASP B C 1
ATOM 2598 O O . ASP B 1 104 ? 24.328 12.211 6.23 1 83.5 104 ASP B O 1
ATOM 2602 N N . THR B 1 105 ? 25.672 10.648 7.355 1 85.06 105 THR B N 1
ATOM 2603 C CA . THR B 1 105 ? 24.562 10.148 8.156 1 85.06 105 THR B CA 1
ATOM 2604 C C . THR B 1 105 ? 24.422 10.953 9.438 1 85.06 105 THR B C 1
ATOM 2606 O O . THR B 1 105 ? 23.531 10.672 10.258 1 85.06 105 THR B O 1
ATOM 2609 N N . THR B 1 106 ? 25.219 11.906 9.812 1 84.5 106 THR B N 1
ATOM 2610 C CA . THR B 1 106 ? 25.281 12.609 11.094 1 84.5 106 THR B CA 1
ATOM 2611 C C . THR B 1 106 ? 23.953 13.305 11.383 1 84.5 106 THR B C 1
ATOM 2613 O O . THR B 1 106 ? 23.5 13.336 12.531 1 84.5 106 THR B O 1
ATOM 2616 N N . GLY B 1 107 ? 23.172 13.664 10.398 1 84 107 GLY B N 1
ATOM 2617 C CA . GLY B 1 107 ? 21.938 14.406 10.625 1 84 107 GLY B CA 1
ATOM 2618 C C . GLY B 1 107 ? 20.703 13.547 10.508 1 84 107 GLY B C 1
ATOM 2619 O O . GLY B 1 107 ? 19.578 14.047 10.664 1 84 107 GLY B O 1
ATOM 2620 N N . TYR B 1 108 ? 20.922 12.297 10.391 1 86.75 108 TYR B N 1
ATOM 2621 C CA . TYR B 1 108 ? 19.781 11.414 10.203 1 86.75 108 TYR B CA 1
ATOM 2622 C C . TYR B 1 108 ? 19.438 10.664 11.484 1 86.75 108 TYR B C 1
ATOM 2624 O O . TYR B 1 108 ? 20.328 10.359 12.281 1 86.75 108 TYR B O 1
ATOM 2632 N N . ASN B 1 109 ? 18.203 10.508 11.656 1 86.31 109 ASN B N 1
ATOM 2633 C CA . ASN B 1 109 ? 17.703 9.75 12.805 1 86.31 109 ASN B CA 1
ATOM 2634 C C . ASN B 1 109 ? 17 8.469 12.367 1 86.31 109 ASN B C 1
ATOM 2636 O O . ASN B 1 109 ? 16.547 8.359 11.227 1 86.31 109 ASN B O 1
ATOM 2640 N N . ASN B 1 110 ? 17.094 7.441 13.289 1 90.44 110 ASN B N 1
ATOM 2641 C CA . ASN B 1 110 ? 16.328 6.215 13.102 1 90.44 110 ASN B CA 1
ATOM 2642 C C . ASN B 1 110 ? 16.703 5.504 11.805 1 90.44 110 ASN B C 1
ATOM 2644 O O . ASN B 1 110 ? 15.852 4.938 11.125 1 90.44 110 ASN B O 1
ATOM 2648 N N . LEU B 1 111 ? 17.906 5.684 11.406 1 94.06 111 LEU B N 1
ATOM 2649 C CA . LEU B 1 111 ? 18.359 4.969 10.219 1 94.06 111 LEU B CA 1
ATOM 2650 C C . LEU B 1 111 ? 18.453 3.471 10.484 1 94.06 111 LEU B C 1
ATOM 2652 O O . LEU B 1 111 ? 18.922 3.049 11.539 1 94.06 111 LEU B O 1
ATOM 2656 N N . PRO B 1 112 ? 17.953 2.695 9.523 1 95.69 112 PRO B N 1
ATOM 2657 C CA . PRO B 1 112 ? 18.219 1.263 9.672 1 95.69 112 PRO B CA 1
ATOM 2658 C C . PRO B 1 112 ? 19.688 0.908 9.461 1 95.69 112 PRO B C 1
ATOM 2660 O O . PRO B 1 112 ? 20.5 1.793 9.219 1 95.69 112 PRO B O 1
ATOM 2663 N N . ASN B 1 113 ? 20.047 -0.432 9.711 1 94.38 113 ASN B N 1
ATOM 2664 C CA . ASN B 1 113 ? 21.391 -0.876 9.414 1 94.38 113 ASN B CA 1
ATOM 2665 C C . ASN B 1 113 ? 21.672 -0.869 7.91 1 94.38 113 ASN B C 1
ATOM 2667 O O . ASN B 1 113 ? 20.891 -1.424 7.133 1 94.38 113 ASN B O 1
ATOM 2671 N N . PRO B 1 114 ? 22.734 -0.231 7.508 1 95.25 114 PRO B N 1
ATOM 2672 C CA . PRO B 1 114 ? 23.016 -0.17 6.074 1 95.25 114 PRO B CA 1
ATOM 2673 C C . PRO B 1 114 ? 23.203 -1.552 5.449 1 95.25 114 PRO B C 1
ATOM 2675 O O . PRO B 1 114 ? 23.594 -2.496 6.141 1 95.25 114 PRO B O 1
ATOM 2678 N N . LEU B 1 115 ? 22.922 -1.599 4.156 1 95.88 115 LEU B N 1
ATOM 2679 C CA . LEU B 1 115 ? 23.094 -2.842 3.412 1 95.88 115 LEU B CA 1
ATOM 2680 C C . LEU B 1 115 ? 24.562 -3.244 3.354 1 95.88 115 LEU B C 1
ATOM 2682 O O . LEU B 1 115 ? 25.438 -2.395 3.17 1 95.88 115 LEU B O 1
ATOM 2686 N N . ARG B 1 116 ? 24.672 -4.531 3.441 1 90.75 116 ARG B N 1
ATOM 2687 C CA . ARG B 1 116 ? 26.031 -5.062 3.326 1 90.75 116 ARG B CA 1
ATOM 2688 C C . ARG B 1 116 ? 26.375 -5.352 1.871 1 90.75 116 ARG B C 1
ATOM 2690 O O . ARG B 1 116 ? 25.5 -5.633 1.057 1 90.75 116 ARG B O 1
ATOM 2697 N N . PHE B 1 117 ? 27.594 -5.227 1.496 1 85.69 117 PHE B N 1
ATOM 2698 C CA . PHE B 1 117 ? 28.141 -5.543 0.18 1 85.69 117 PHE B CA 1
ATOM 2699 C C . PHE B 1 117 ? 27.75 -4.477 -0.837 1 85.69 117 PHE B C 1
ATOM 2701 O O . PHE B 1 117 ? 27.625 -4.766 -2.029 1 85.69 117 PHE B O 1
ATOM 2708 N N . TYR B 1 118 ? 27.328 -3.355 -0.306 1 89.38 118 TYR B N 1
ATOM 2709 C CA . TYR B 1 118 ? 27.094 -2.135 -1.069 1 89.38 118 TYR B CA 1
ATOM 2710 C C . TYR B 1 118 ? 27.969 -0.993 -0.556 1 89.38 118 TYR B C 1
ATOM 2712 O O . TYR B 1 118 ? 28.625 -1.119 0.483 1 89.38 118 TYR B O 1
ATOM 2720 N N . PRO B 1 119 ? 28.031 0.046 -1.345 1 89.06 119 PRO B N 1
ATOM 2721 C CA . PRO B 1 119 ? 28.734 1.199 -0.777 1 89.06 119 PRO B CA 1
ATOM 2722 C C . PRO B 1 119 ? 28.219 1.575 0.612 1 89.06 119 PRO B C 1
ATOM 2724 O O . PRO B 1 119 ? 27.078 1.275 0.955 1 89.06 119 PRO B O 1
ATOM 2727 N N . GLU B 1 120 ? 29 2.281 1.327 1 89.25 120 GLU B N 1
ATOM 2728 C CA . GLU B 1 120 ? 28.672 2.645 2.701 1 89.25 120 GLU B CA 1
ATOM 2729 C C . GLU B 1 120 ? 27.391 3.473 2.756 1 89.25 120 GLU B C 1
ATOM 2731 O O . GLU B 1 120 ? 27.172 4.348 1.915 1 89.25 120 GLU B O 1
ATOM 2736 N N . SER B 1 121 ? 26.562 3.189 3.711 1 93.38 121 SER B N 1
ATOM 2737 C CA . SER B 1 121 ? 25.344 3.92 3.982 1 93.38 121 SER B CA 1
ATOM 2738 C C . SER B 1 121 ? 24.359 3.795 2.824 1 93.38 121 SER B C 1
ATOM 2740 O O . SER B 1 121 ? 23.812 4.797 2.342 1 93.38 121 SER B O 1
ATOM 2742 N N . THR B 1 122 ? 24.297 2.533 2.318 1 96.62 122 THR B N 1
ATOM 2743 C CA . THR B 1 122 ? 23.312 2.215 1.288 1 96.62 122 THR B CA 1
ATOM 2744 C C . THR B 1 122 ? 22.062 1.601 1.906 1 96.62 122 THR B C 1
ATOM 2746 O O . THR B 1 122 ? 22.156 0.76 2.803 1 96.62 122 THR B O 1
ATOM 2749 N N . PHE B 1 123 ? 20.922 2.057 1.472 1 97.5 123 PHE B N 1
ATOM 2750 C CA . PHE B 1 123 ? 19.609 1.586 1.894 1 97.5 123 PHE B CA 1
ATOM 2751 C C . PHE B 1 123 ? 18.688 1.363 0.689 1 97.5 123 PHE B C 1
ATOM 2753 O O . PHE B 1 123 ? 19.047 1.736 -0.433 1 97.5 123 PHE B O 1
ATOM 2760 N N . THR B 1 124 ? 17.656 0.705 0.879 1 97.56 124 THR B N 1
ATOM 2761 C CA . THR B 1 124 ? 16.594 0.685 -0.121 1 97.56 124 THR B CA 1
ATOM 2762 C C . THR B 1 124 ? 15.344 1.371 0.41 1 97.56 124 THR B C 1
ATOM 2764 O O . THR B 1 124 ? 15.328 1.864 1.54 1 97.56 124 THR B O 1
ATOM 2767 N N . THR B 1 125 ? 14.336 1.521 -0.459 1 98.06 125 THR B N 1
ATOM 2768 C CA . THR B 1 125 ? 13.133 2.254 -0.091 1 98.06 125 THR B CA 1
ATOM 2769 C C . THR B 1 125 ? 11.898 1.371 -0.237 1 98.06 125 THR B C 1
ATOM 2771 O O . THR B 1 125 ? 11.836 0.528 -1.134 1 98.06 125 THR B O 1
ATOM 2774 N N . SER B 1 126 ? 10.969 1.647 0.562 1 98.62 126 SER B N 1
ATOM 2775 C CA . SER B 1 126 ? 9.836 0.753 0.749 1 98.62 126 SER B CA 1
ATOM 2776 C C . SER B 1 126 ? 8.992 0.655 -0.52 1 98.62 126 SER B C 1
ATOM 2778 O O . SER B 1 126 ? 8.648 -0.444 -0.958 1 98.62 126 SER B O 1
ATOM 2780 N N . ALA B 1 127 ? 8.664 1.746 -1.16 1 98.69 127 ALA B N 1
ATOM 2781 C CA . ALA B 1 127 ? 7.777 1.724 -2.322 1 98.69 127 ALA B CA 1
ATOM 2782 C C . ALA B 1 127 ? 8.367 0.877 -3.445 1 98.69 127 ALA B C 1
ATOM 2784 O O . ALA B 1 127 ? 7.668 0.062 -4.051 1 98.69 127 ALA B O 1
ATOM 2785 N N . THR B 1 128 ? 9.625 1.06 -3.727 1 98.62 128 THR B N 1
ATOM 2786 C CA . THR B 1 128 ? 10.258 0.318 -4.816 1 98.62 128 THR B CA 1
ATOM 2787 C C . THR B 1 128 ? 10.469 -1.141 -4.422 1 98.62 128 THR B C 1
ATOM 2789 O O . THR B 1 128 ? 10.398 -2.035 -5.27 1 98.62 128 THR B O 1
ATOM 2792 N N . HIS B 1 129 ? 10.758 -1.372 -3.146 1 98.69 129 HIS B N 1
ATOM 2793 C CA . HIS B 1 129 ? 10.805 -2.738 -2.639 1 98.69 129 HIS B CA 1
ATOM 2794 C C . HIS B 1 129 ? 9.477 -3.451 -2.84 1 98.69 129 HIS B C 1
ATOM 2796 O O . HIS B 1 129 ? 9.438 -4.602 -3.287 1 98.69 129 HIS B O 1
ATOM 2802 N N . GLN B 1 130 ? 8.383 -2.775 -2.504 1 98.88 130 GLN B N 1
ATOM 2803 C CA . GLN B 1 130 ? 7.043 -3.328 -2.701 1 98.88 130 GLN B CA 1
ATOM 2804 C C . GLN B 1 130 ? 6.797 -3.662 -4.168 1 98.88 130 GLN B C 1
ATOM 2806 O O . GLN B 1 130 ? 6.266 -4.727 -4.488 1 98.88 130 GLN B O 1
ATOM 2811 N N . LEU B 1 131 ? 7.191 -2.768 -5.043 1 98.88 131 LEU B N 1
ATOM 2812 C CA . LEU B 1 131 ? 7.02 -3 -6.473 1 98.88 131 LEU B CA 1
ATOM 2813 C C . LEU B 1 131 ? 7.855 -4.188 -6.938 1 98.88 131 LEU B C 1
ATOM 2815 O O . LEU B 1 131 ? 7.41 -4.98 -7.77 1 98.88 131 LEU B O 1
ATOM 2819 N N . HIS B 1 132 ? 9.039 -4.289 -6.453 1 98.31 132 HIS B N 1
ATOM 2820 C CA . HIS B 1 132 ? 9.883 -5.434 -6.77 1 98.31 132 HIS B CA 1
ATOM 2821 C C . HIS B 1 132 ? 9.242 -6.738 -6.316 1 98.31 132 HIS B C 1
ATOM 2823 O O . HIS B 1 132 ? 9.25 -7.73 -7.055 1 98.31 132 HIS B O 1
ATOM 2829 N N . CYS B 1 133 ? 8.719 -6.727 -5.086 1 98.44 133 CYS B N 1
ATOM 2830 C CA . CYS B 1 133 ? 8.023 -7.902 -4.582 1 98.44 133 CYS B CA 1
ATOM 2831 C C . CYS B 1 133 ? 6.844 -8.266 -5.477 1 98.44 133 CYS B C 1
ATOM 2833 O O . CYS B 1 133 ? 6.672 -9.438 -5.836 1 98.44 133 CYS B O 1
ATOM 2835 N N . LEU B 1 134 ? 6.043 -7.281 -5.797 1 98.62 134 LEU B N 1
ATOM 2836 C CA . LEU B 1 134 ? 4.898 -7.543 -6.66 1 98.62 134 LEU B CA 1
ATOM 2837 C C . LEU B 1 134 ? 5.344 -8.125 -7.996 1 98.62 134 LEU B C 1
ATOM 2839 O O . LEU B 1 134 ? 4.777 -9.117 -8.461 1 98.62 134 LEU B O 1
ATOM 2843 N N . HIS B 1 135 ? 6.352 -7.539 -8.602 1 97.81 135 HIS B N 1
ATOM 2844 C CA . HIS B 1 135 ? 6.895 -8.008 -9.867 1 97.81 135 HIS B CA 1
ATOM 2845 C C . HIS B 1 135 ? 7.363 -9.453 -9.766 1 97.81 135 HIS B C 1
ATOM 2847 O O . HIS B 1 135 ? 7.102 -10.266 -10.656 1 97.81 135 HIS B O 1
ATOM 2853 N N . SER B 1 136 ? 8.016 -9.781 -8.68 1 97 136 SER B N 1
ATOM 2854 C CA . SER B 1 136 ? 8.516 -11.141 -8.469 1 97 136 SER B CA 1
ATOM 2855 C C . SER B 1 136 ? 7.363 -12.141 -8.406 1 97 136 SER B C 1
ATOM 2857 O O . SER B 1 136 ? 7.469 -13.25 -8.93 1 97 136 SER B O 1
ATOM 2859 N N . ILE B 1 137 ? 6.316 -11.75 -7.773 1 96.94 137 ILE B N 1
ATOM 2860 C CA . ILE B 1 137 ? 5.16 -12.633 -7.664 1 96.94 137 ILE B CA 1
ATOM 2861 C C . ILE B 1 137 ? 4.523 -12.82 -9.039 1 96.94 137 ILE B C 1
ATOM 2863 O O . ILE B 1 137 ? 4.164 -13.938 -9.422 1 96.94 137 ILE B O 1
ATOM 2867 N N . VAL B 1 138 ? 4.387 -11.719 -9.805 1 96.88 138 VAL B N 1
ATOM 2868 C CA . VAL B 1 138 ? 3.83 -11.828 -11.148 1 96.88 138 VAL B CA 1
ATOM 2869 C C . VAL B 1 138 ? 4.664 -12.797 -11.977 1 96.88 138 VAL B C 1
ATOM 2871 O O . VAL B 1 138 ? 4.121 -13.586 -12.758 1 96.88 138 VAL B O 1
ATOM 2874 N N . GLU B 1 139 ? 5.934 -12.664 -11.852 1 96.25 139 GLU B N 1
ATOM 2875 C CA . GLU B 1 139 ? 6.836 -13.531 -12.609 1 96.25 139 GLU B CA 1
ATOM 2876 C C . GLU B 1 139 ? 6.543 -15.008 -12.336 1 96.25 139 GLU B C 1
ATOM 2878 O O . GLU B 1 139 ? 6.484 -15.812 -13.266 1 96.25 139 GLU B O 1
ATOM 2883 N N . VAL B 1 140 ? 6.352 -15.305 -11.117 1 95.88 140 VAL B N 1
ATOM 2884 C CA . VAL B 1 140 ? 6.082 -16.688 -10.719 1 95.88 140 VAL B CA 1
ATOM 2885 C C . VAL B 1 140 ? 4.73 -17.125 -11.281 1 95.88 140 VAL B C 1
ATOM 2887 O O . VAL B 1 140 ? 4.617 -18.203 -11.875 1 95.88 140 VAL B O 1
ATOM 2890 N N . VAL B 1 141 ? 3.73 -16.312 -11.125 1 95.62 141 VAL B N 1
ATOM 2891 C CA . VAL B 1 141 ? 2.389 -16.656 -11.594 1 95.62 141 VAL B CA 1
ATOM 2892 C C . VAL B 1 141 ? 2.393 -16.781 -13.117 1 95.62 141 VAL B C 1
ATOM 2894 O O . VAL B 1 141 ? 1.802 -17.703 -13.672 1 95.62 141 VAL B O 1
ATOM 2897 N N . ALA B 1 142 ? 3.072 -15.859 -13.75 1 95.44 142 ALA B N 1
ATOM 2898 C CA . ALA B 1 142 ? 3.17 -15.906 -15.211 1 95.44 142 ALA B CA 1
ATOM 2899 C C . ALA B 1 142 ? 3.848 -17.188 -15.672 1 95.44 142 ALA B C 1
ATOM 2901 O O . ALA B 1 142 ? 3.42 -17.812 -16.656 1 95.44 142 ALA B O 1
ATOM 2902 N N . ALA B 1 143 ? 4.891 -17.594 -15.016 1 96.06 143 ALA B N 1
ATOM 2903 C CA . ALA B 1 143 ? 5.598 -18.828 -15.367 1 96.06 143 ALA B CA 1
ATOM 2904 C C . ALA B 1 143 ? 4.684 -20.047 -15.242 1 96.06 143 ALA B C 1
ATOM 2906 O O . ALA B 1 143 ? 4.598 -20.859 -16.156 1 96.06 143 ALA B O 1
ATOM 2907 N N . TYR B 1 144 ? 3.961 -20.125 -14.164 1 94 144 TYR B N 1
ATOM 2908 C CA . TYR B 1 144 ? 3.076 -21.25 -13.922 1 94 144 TYR B CA 1
ATOM 2909 C C . TYR B 1 144 ? 1.919 -21.266 -14.914 1 94 144 TYR B C 1
ATOM 2911 O O . TYR B 1 144 ? 1.61 -22.297 -15.508 1 94 144 TYR B O 1
ATOM 2919 N N . THR B 1 145 ? 1.325 -20.109 -15.133 1 93 145 THR B N 1
ATOM 2920 C CA . THR B 1 145 ? 0.117 -20.062 -15.953 1 93 145 THR B CA 1
ATOM 2921 C C . THR B 1 145 ? 0.452 -20.25 -17.422 1 93 145 THR B C 1
ATOM 2923 O O . THR B 1 145 ? -0.396 -20.688 -18.203 1 93 145 THR B O 1
ATOM 2926 N N . SER B 1 146 ? 1.695 -19.953 -17.812 1 94.31 146 SER B N 1
ATOM 2927 C CA . SER B 1 146 ? 2.092 -20.125 -19.203 1 94.31 146 SER B CA 1
ATOM 2928 C C . SER B 1 146 ? 2.822 -21.453 -19.422 1 94.31 146 SER B C 1
ATOM 2930 O O . SER B 1 146 ? 3.16 -21.797 -20.547 1 94.31 146 SER B O 1
ATOM 2932 N N . GLY B 1 147 ? 3.123 -22.156 -18.359 1 94.19 147 GLY B N 1
ATOM 2933 C CA . GLY B 1 147 ? 3.85 -23.406 -18.453 1 94.19 147 GLY B CA 1
ATOM 2934 C C . GLY B 1 147 ? 5.332 -23.219 -18.719 1 94.19 147 GLY B C 1
ATOM 2935 O O . GLY B 1 147 ? 6.023 -24.172 -19.078 1 94.19 147 GLY B O 1
ATOM 2936 N N . GLN B 1 148 ? 5.785 -22.016 -18.625 1 95.81 148 GLN B N 1
ATOM 2937 C CA . GLN B 1 148 ? 7.203 -21.734 -18.828 1 95.81 148 GLN B CA 1
ATOM 2938 C C . GLN B 1 148 ? 7.965 -21.781 -17.5 1 95.81 148 GLN B C 1
ATOM 2940 O O . GLN B 1 148 ? 8.461 -20.766 -17.016 1 95.81 148 GLN B O 1
ATOM 2945 N N . LEU B 1 149 ? 8.148 -22.969 -17.031 1 95.06 149 LEU B N 1
ATOM 2946 C CA . LEU B 1 149 ? 8.688 -23.188 -15.695 1 95.06 149 LEU B CA 1
ATOM 2947 C C . LEU B 1 149 ? 10.172 -22.844 -15.648 1 95.06 149 LEU B C 1
ATOM 2949 O O . LEU B 1 149 ? 10.734 -22.672 -14.562 1 95.06 149 LEU B O 1
ATOM 2953 N N . ASP B 1 150 ? 10.812 -22.812 -16.828 1 94.88 150 ASP B N 1
ATOM 2954 C CA . ASP B 1 150 ? 12.219 -22.406 -16.906 1 94.88 150 ASP B CA 1
ATOM 2955 C C . ASP B 1 150 ? 12.391 -20.938 -16.531 1 94.88 150 ASP B C 1
ATOM 2957 O O . ASP B 1 150 ? 13.5 -20.5 -16.234 1 94.88 150 ASP B O 1
ATOM 2961 N N . LYS B 1 151 ? 11.25 -20.219 -16.484 1 94.06 151 LYS B N 1
ATOM 2962 C CA . LYS B 1 151 ? 11.289 -18.781 -16.188 1 94.06 151 LYS B CA 1
ATOM 2963 C C . LYS B 1 151 ? 11.094 -18.531 -14.695 1 94.06 151 LYS B C 1
ATOM 2965 O O . LYS B 1 151 ? 11.164 -17.391 -14.242 1 94.06 151 LYS B O 1
ATOM 2970 N N . LEU B 1 152 ? 10.852 -19.547 -13.914 1 93.56 152 LEU B N 1
ATOM 2971 C CA . LEU B 1 152 ? 10.734 -19.375 -12.469 1 93.56 152 LEU B CA 1
ATOM 2972 C C . LEU B 1 152 ? 12.023 -18.812 -11.883 1 93.56 152 LEU B C 1
ATOM 2974 O O . LEU B 1 152 ? 13.117 -19.203 -12.273 1 93.56 152 LEU B O 1
ATOM 2978 N N . PRO B 1 153 ? 11.812 -17.828 -11 1 87.81 153 PRO B N 1
ATOM 2979 C CA . PRO B 1 153 ? 13.023 -17.281 -10.359 1 87.81 153 PRO B CA 1
ATOM 2980 C C . PRO B 1 153 ? 13.805 -18.344 -9.586 1 87.81 153 PRO B C 1
ATOM 2982 O O . PRO B 1 153 ? 13.219 -19.328 -9.117 1 87.81 153 PRO B O 1
ATOM 2985 N N . THR B 1 154 ? 15.078 -18.047 -9.477 1 83.12 154 THR B N 1
ATOM 2986 C CA . THR B 1 154 ? 15.977 -19.016 -8.836 1 83.12 154 THR B CA 1
ATOM 2987 C C . THR B 1 154 ? 15.891 -18.906 -7.316 1 83.12 154 THR B C 1
ATOM 2989 O O . THR B 1 154 ? 16.281 -19.828 -6.602 1 83.12 154 THR B O 1
ATOM 2992 N N . GLU B 1 155 ? 15.297 -17.781 -7.023 1 79.88 155 GLU B N 1
ATOM 2993 C CA . GLU B 1 155 ? 15.156 -17.625 -5.582 1 79.88 155 GLU B CA 1
ATOM 2994 C C . GLU B 1 155 ? 14.188 -18.641 -5.004 1 79.88 155 GLU B C 1
ATOM 2996 O O . GLU B 1 155 ? 13.234 -19.047 -5.676 1 79.88 155 GLU B O 1
ATOM 3001 N N . GLY B 1 156 ? 14.391 -19.188 -3.896 1 75.69 156 GLY B N 1
ATOM 3002 C CA . GLY B 1 156 ? 13.586 -20.219 -3.266 1 75.69 156 GLY B CA 1
ATOM 3003 C C . GLY B 1 156 ? 12.25 -19.703 -2.762 1 75.69 156 GLY B C 1
ATOM 3004 O O . GLY B 1 156 ? 11.938 -18.531 -2.914 1 75.69 156 GLY B O 1
ATOM 3005 N N . ALA B 1 157 ? 11.406 -20.594 -2.254 1 81.31 157 ALA B N 1
ATOM 3006 C CA . ALA B 1 157 ? 10.07 -20.344 -1.732 1 81.31 157 ALA B CA 1
ATOM 3007 C C . ALA B 1 157 ? 10.102 -19.25 -0.668 1 81.31 157 ALA B C 1
ATOM 3009 O O . ALA B 1 157 ? 9.133 -18.484 -0.519 1 81.31 157 ALA B O 1
ATOM 3010 N N . TRP B 1 158 ? 11.281 -19.125 -0.082 1 86.31 158 TRP B N 1
ATOM 3011 C CA . TRP B 1 158 ? 11.406 -18.141 0.984 1 86.31 158 TRP B CA 1
ATOM 3012 C C . TRP B 1 158 ? 11.227 -16.719 0.44 1 86.31 158 TRP B C 1
ATOM 3014 O O . TRP B 1 158 ? 10.727 -15.836 1.142 1 86.31 158 TRP B O 1
ATOM 3024 N N . HIS B 1 159 ? 11.648 -16.484 -0.749 1 91.44 159 HIS B N 1
ATOM 3025 C CA . HIS B 1 159 ? 11.547 -15.156 -1.34 1 91.44 159 HIS B CA 1
ATOM 3026 C C . HIS B 1 159 ? 10.094 -14.758 -1.55 1 91.44 159 HIS B C 1
ATOM 3028 O O . HIS B 1 159 ? 9.688 -13.648 -1.201 1 91.44 159 HIS B O 1
ATOM 3034 N N . LEU B 1 160 ? 9.305 -15.68 -2.047 1 93.06 160 LEU B N 1
ATOM 3035 C CA . LEU B 1 160 ? 7.891 -15.383 -2.266 1 93.06 160 LEU B CA 1
ATOM 3036 C C . LEU B 1 160 ? 7.164 -15.188 -0.94 1 93.06 160 LEU B C 1
ATOM 3038 O O . LEU B 1 160 ? 6.32 -14.297 -0.816 1 93.06 160 LEU B O 1
ATOM 3042 N N . SER B 1 161 ? 7.52 -16.047 0.006 1 93.81 161 SER B N 1
ATOM 3043 C CA . SER B 1 161 ? 6.914 -15.898 1.324 1 93.81 161 SER B CA 1
ATOM 3044 C C . SER B 1 161 ? 7.215 -14.523 1.91 1 93.81 161 SER B C 1
ATOM 3046 O O . SER B 1 161 ? 6.328 -13.875 2.475 1 93.81 161 SER B O 1
ATOM 3048 N N . HIS B 1 162 ? 8.453 -14.094 1.792 1 95.81 162 HIS B N 1
ATOM 3049 C CA . HIS B 1 162 ? 8.836 -12.75 2.221 1 95.81 162 HIS B CA 1
ATOM 3050 C C . HIS B 1 162 ? 7.988 -11.688 1.527 1 95.81 162 HIS B C 1
ATOM 3052 O O . HIS B 1 162 ? 7.473 -10.781 2.178 1 95.81 162 HIS B O 1
ATOM 3058 N N . CYS B 1 163 ? 7.871 -11.797 0.187 1 97.25 163 CYS B N 1
ATOM 3059 C CA . CYS B 1 163 ? 7.145 -10.805 -0.594 1 97.25 163 CYS B CA 1
ATOM 3060 C C . CYS B 1 163 ? 5.695 -10.695 -0.129 1 97.25 163 CYS B C 1
ATOM 3062 O O . CYS B 1 163 ? 5.184 -9.594 0.079 1 97.25 163 CYS B O 1
ATOM 3064 N N . PHE B 1 164 ? 5.066 -11.82 0.093 1 98 164 PHE B N 1
ATOM 3065 C CA . PHE B 1 164 ? 3.666 -11.828 0.504 1 98 164 PHE B CA 1
ATOM 3066 C C . PHE B 1 164 ? 3.508 -11.211 1.891 1 98 164 PHE B C 1
ATOM 3068 O O . PHE B 1 164 ? 2.623 -10.383 2.111 1 98 164 PHE B O 1
ATOM 3075 N N . GLU B 1 165 ? 4.352 -11.633 2.799 1 97.81 165 GLU B N 1
ATOM 3076 C CA . GLU B 1 165 ? 4.273 -11.125 4.164 1 97.81 165 GLU B CA 1
ATOM 3077 C C . GLU B 1 165 ? 4.555 -9.625 4.211 1 97.81 165 GLU B C 1
ATOM 3079 O O . GLU B 1 165 ? 3.908 -8.891 4.961 1 97.81 165 GLU B O 1
ATOM 3084 N N . TYR B 1 166 ? 5.531 -9.258 3.467 1 98.56 166 TYR B N 1
ATOM 3085 C CA . TYR B 1 166 ? 5.91 -7.852 3.41 1 98.56 166 TYR B CA 1
ATOM 3086 C C . TYR B 1 166 ? 4.785 -7.008 2.824 1 98.56 166 TYR B C 1
ATOM 3088 O O . TYR B 1 166 ? 4.406 -5.984 3.398 1 98.56 166 TYR B O 1
ATOM 3096 N N . LEU B 1 167 ? 4.156 -7.43 1.697 1 98.88 167 LEU B N 1
ATOM 3097 C CA . LEU B 1 167 ? 3.076 -6.695 1.047 1 98.88 167 LEU B CA 1
ATOM 3098 C C . LEU B 1 167 ? 1.835 -6.66 1.932 1 98.88 167 LEU B C 1
ATOM 3100 O O . LEU B 1 167 ? 1.127 -5.652 1.972 1 98.88 167 LEU B O 1
ATOM 3104 N N . ARG B 1 168 ? 1.546 -7.766 2.643 1 98.81 168 ARG B N 1
ATOM 3105 C CA . ARG B 1 168 ? 0.418 -7.789 3.568 1 98.81 168 ARG B CA 1
ATOM 3106 C C . ARG B 1 168 ? 0.518 -6.656 4.582 1 98.81 168 ARG B C 1
ATOM 3108 O O . ARG B 1 168 ? -0.442 -5.906 4.781 1 98.81 168 ARG B O 1
ATOM 3115 N N . GLN B 1 169 ? 1.67 -6.508 5.145 1 98.69 169 GLN B N 1
ATOM 3116 C CA . GLN B 1 169 ? 1.866 -5.5 6.18 1 98.69 169 GLN B CA 1
ATOM 3117 C C . GLN B 1 169 ? 1.892 -4.098 5.578 1 98.69 169 GLN B C 1
ATOM 3119 O O . GLN B 1 169 ? 1.425 -3.141 6.203 1 98.69 169 GLN B O 1
ATOM 3124 N N . SER B 1 170 ? 2.416 -3.99 4.34 1 98.75 170 SER B N 1
ATOM 3125 C CA . SER B 1 170 ? 2.428 -2.691 3.678 1 98.75 170 SER B CA 1
ATOM 3126 C C . SER B 1 170 ? 1.012 -2.205 3.385 1 98.75 170 SER B C 1
ATOM 3128 O O . SER B 1 170 ? 0.717 -1.017 3.521 1 98.75 170 SER B O 1
ATOM 3130 N N . ILE B 1 171 ? 0.132 -3.127 2.938 1 98.81 171 ILE B N 1
ATOM 3131 C CA . ILE B 1 171 ? -1.261 -2.797 2.654 1 98.81 171 ILE B CA 1
ATOM 3132 C C . ILE B 1 171 ? -1.943 -2.303 3.928 1 98.81 171 ILE B C 1
ATOM 3134 O O . ILE B 1 171 ? -2.627 -1.276 3.914 1 98.81 171 ILE B O 1
ATOM 3138 N N . MET B 1 172 ? -1.718 -2.994 5.016 1 98.62 172 MET B N 1
ATOM 3139 C CA . MET B 1 172 ? -2.322 -2.635 6.293 1 98.62 172 MET B CA 1
ATOM 3140 C C . MET B 1 172 ? -1.756 -1.317 6.812 1 98.62 172 MET B C 1
ATOM 3142 O O . MET B 1 172 ? -2.471 -0.535 7.445 1 98.62 172 MET B O 1
ATOM 3146 N N . CYS B 1 173 ? -0.447 -1.118 6.598 1 98.5 173 CYS B N 1
ATOM 3147 C CA . CYS B 1 173 ? 0.194 0.131 6.996 1 98.5 173 CYS B CA 1
ATOM 3148 C C . CYS B 1 173 ? -0.433 1.317 6.273 1 98.5 173 CYS B C 1
ATOM 3150 O O . CYS B 1 173 ? -0.707 2.35 6.891 1 98.5 173 CYS B O 1
ATOM 3152 N N . CYS B 1 174 ? -0.601 1.21 4.973 1 98 174 CYS B N 1
ATOM 3153 C CA . CYS B 1 174 ? -1.234 2.281 4.211 1 98 174 CYS B CA 1
ATOM 3154 C C . CYS B 1 174 ? -2.684 2.475 4.645 1 98 174 CYS B C 1
ATOM 3156 O O . CYS B 1 174 ? -3.125 3.604 4.863 1 98 174 CYS B O 1
ATOM 3158 N N . GLY B 1 175 ? -3.453 1.397 4.785 1 97.88 175 GLY B N 1
ATOM 3159 C CA . GLY B 1 175 ? -4.82 1.428 5.273 1 97.88 175 GLY B CA 1
ATOM 3160 C C . GLY B 1 175 ? -5.723 2.348 4.473 1 97.88 175 GLY B C 1
ATOM 3161 O O . GLY B 1 175 ? -6.457 3.158 5.047 1 97.88 175 GLY B O 1
ATOM 3162 N N . ASP B 1 176 ? -5.66 2.285 3.145 1 98.12 176 ASP B N 1
ATOM 3163 C CA . ASP B 1 176 ? -6.438 3.143 2.258 1 98.12 176 ASP B CA 1
ATOM 3164 C C . ASP B 1 176 ? -7.934 2.893 2.428 1 98.12 176 ASP B C 1
ATOM 3166 O O . ASP B 1 176 ? -8.414 1.781 2.191 1 98.12 176 ASP B O 1
ATOM 3170 N N . VAL B 1 177 ? -8.719 3.945 2.756 1 97.5 177 VAL B N 1
ATOM 3171 C CA . VAL B 1 177 ? -10.125 3.727 3.072 1 97.5 177 VAL B CA 1
ATOM 3172 C C . VAL B 1 177 ? -11 4.324 1.974 1 97.5 177 VAL B C 1
ATOM 3174 O O . VAL B 1 177 ? -12.18 4.609 2.197 1 97.5 177 VAL B O 1
ATOM 3177 N N . ALA B 1 178 ? -10.438 4.566 0.811 1 97.69 178 ALA B N 1
ATOM 3178 C CA . ALA B 1 178 ? -11.242 5.023 -0.321 1 97.69 178 ALA B CA 1
ATOM 3179 C C . ALA B 1 178 ? -12.398 4.062 -0.594 1 97.69 178 ALA B C 1
ATOM 3181 O O . ALA B 1 178 ? -12.227 2.844 -0.546 1 97.69 178 ALA B O 1
ATOM 3182 N N . LEU B 1 179 ? -13.555 4.598 -0.901 1 97.62 179 LEU B N 1
ATOM 3183 C CA . LEU B 1 179 ? -14.711 3.791 -1.279 1 97.62 179 LEU B CA 1
ATOM 3184 C C . LEU B 1 179 ? -14.633 3.393 -2.748 1 97.62 179 LEU B C 1
ATOM 3186 O O . LEU B 1 179 ? -14.242 4.195 -3.598 1 97.62 179 LEU B O 1
ATOM 3190 N N . GLU B 1 180 ? -15.008 2.15 -2.961 1 98.12 180 GLU B N 1
ATOM 3191 C CA . GLU B 1 180 ? -15 1.612 -4.316 1 98.12 180 GLU B CA 1
ATOM 3192 C C . GLU B 1 180 ? -16.359 1.043 -4.695 1 98.12 180 GLU B C 1
ATOM 3194 O O . GLU B 1 180 ? -17.016 0.389 -3.877 1 98.12 180 GLU B O 1
ATOM 3199 N N . GLY B 1 181 ? -16.766 1.335 -5.938 1 97.38 181 GLY B N 1
ATOM 3200 C CA . GLY B 1 181 ? -18.094 0.969 -6.379 1 97.38 181 GLY B CA 1
ATOM 3201 C C . GLY B 1 181 ? -18.094 -0.125 -7.43 1 97.38 181 GLY B C 1
ATOM 3202 O O . GLY B 1 181 ? -17.188 -0.951 -7.477 1 97.38 181 GLY B O 1
ATOM 3203 N N . GLN B 1 182 ? -19.125 -0.167 -8.234 1 96.62 182 GLN B N 1
ATOM 3204 C CA . GLN B 1 182 ? -19.406 -1.206 -9.219 1 96.62 182 GLN B CA 1
ATOM 3205 C C . GLN B 1 182 ? -18.25 -1.357 -10.211 1 96.62 182 GLN B C 1
ATOM 3207 O O . GLN B 1 182 ? -17.766 -0.367 -10.75 1 96.62 182 GLN B O 1
ATOM 3212 N N . HIS B 1 183 ? -17.906 -2.682 -10.383 1 96.5 183 HIS B N 1
ATOM 3213 C CA . HIS B 1 183 ? -16.844 -2.928 -11.344 1 96.5 183 HIS B CA 1
ATOM 3214 C C . HIS B 1 183 ? -17.203 -2.387 -12.727 1 96.5 183 HIS B C 1
ATOM 3216 O O . HIS B 1 183 ? -18.375 -2.391 -13.109 1 96.5 183 HIS B O 1
ATOM 3222 N N . THR B 1 184 ? -16.203 -2.014 -13.461 1 94.5 184 THR B N 1
ATOM 3223 C CA . THR B 1 184 ? -16.406 -1.484 -14.805 1 94.5 184 THR B CA 1
ATOM 3224 C C . THR B 1 184 ? -15.766 -2.391 -15.844 1 94.5 184 THR B C 1
ATOM 3226 O O . THR B 1 184 ? -16.062 -2.275 -17.031 1 94.5 184 THR B O 1
ATOM 3229 N N . THR B 1 185 ? -14.93 -3.369 -15.43 1 93 185 THR B N 1
ATOM 3230 C CA . THR B 1 185 ? -14.148 -4.102 -16.422 1 93 185 THR B CA 1
ATOM 3231 C C . THR B 1 185 ? -14.344 -5.605 -16.266 1 93 185 THR B C 1
ATOM 3233 O O . THR B 1 185 ? -13.828 -6.395 -17.062 1 93 185 THR B O 1
ATOM 3236 N N . PHE B 1 186 ? -15.008 -5.98 -15.156 1 92.75 186 PHE B N 1
ATOM 323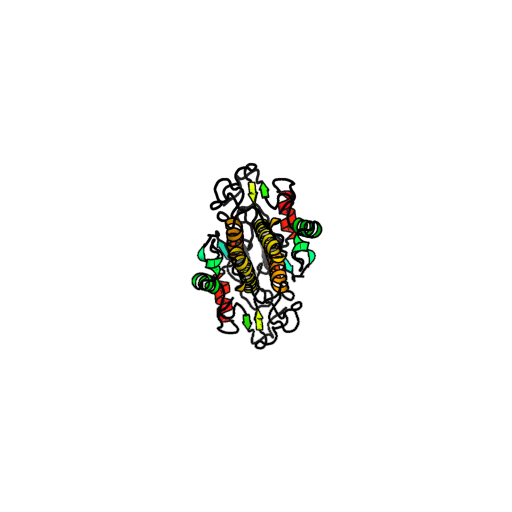7 C CA . PHE B 1 186 ? -15.203 -7.414 -14.969 1 92.75 186 PHE B CA 1
ATOM 3238 C C . PHE B 1 186 ? -16.109 -7.988 -16.062 1 92.75 186 PHE B C 1
ATOM 3240 O O . PHE B 1 186 ? -16.891 -7.262 -16.656 1 92.75 186 PHE B O 1
ATOM 3247 N N . PRO B 1 187 ? -15.914 -9.336 -16.359 1 90.12 187 PRO B N 1
ATOM 3248 C CA . PRO B 1 187 ? -16.797 -9.969 -17.344 1 90.12 187 PRO B CA 1
ATOM 3249 C C . PRO B 1 187 ? -18.281 -9.828 -16.984 1 90.12 187 PRO B C 1
ATOM 3251 O O . PRO B 1 187 ? -18.609 -9.547 -15.82 1 90.12 187 PRO B O 1
ATOM 3254 N N . PRO B 1 188 ? -19.031 -10.102 -18.047 1 87.75 188 PRO B N 1
ATOM 3255 C CA . PRO B 1 188 ? -20.469 -10.039 -17.797 1 87.75 188 PRO B CA 1
ATOM 3256 C C . PRO B 1 188 ? -20.922 -10.992 -16.688 1 87.75 188 PRO B C 1
ATOM 3258 O O . PRO B 1 188 ? -20.391 -12.102 -16.578 1 87.75 188 PRO B O 1
ATOM 3261 N N . ASN B 1 189 ? -21.766 -10.609 -15.797 1 84.88 189 ASN B N 1
ATOM 3262 C CA . ASN B 1 189 ? -22.406 -11.406 -14.75 1 84.88 189 ASN B CA 1
ATOM 3263 C C . ASN B 1 189 ? -21.5 -11.523 -13.516 1 84.88 189 ASN B C 1
ATOM 3265 O O . ASN B 1 189 ? -21.812 -12.266 -12.586 1 84.88 189 ASN B O 1
ATOM 3269 N N . SER B 1 190 ? -20.359 -10.852 -13.609 1 86.88 190 SER B N 1
ATOM 3270 C CA . SER B 1 190 ? -19.531 -10.797 -12.406 1 86.88 190 SER B CA 1
ATOM 3271 C C . SER B 1 190 ? -20.062 -9.75 -11.43 1 86.88 190 SER B C 1
ATOM 3273 O O . SER B 1 190 ? -20.734 -8.805 -11.828 1 86.88 190 SER B O 1
ATOM 3275 N N . THR B 1 191 ? -19.828 -10.016 -10.172 1 87.56 191 THR B N 1
ATOM 3276 C CA . THR B 1 191 ? -20.188 -9.07 -9.133 1 87.56 191 THR B CA 1
ATOM 3277 C C . THR B 1 191 ? -18.938 -8.539 -8.422 1 87.56 191 THR B C 1
ATOM 3279 O O . THR B 1 191 ? -17.875 -9.148 -8.492 1 87.56 191 THR B O 1
ATOM 3282 N N . GLY B 1 192 ? -19.203 -7.328 -7.91 1 92.94 192 GLY B N 1
ATOM 3283 C CA . GLY B 1 192 ? -18.109 -6.824 -7.082 1 92.94 192 GLY B CA 1
ATOM 3284 C C . GLY B 1 192 ? -17.516 -5.531 -7.602 1 92.94 192 GLY B C 1
ATOM 3285 O O . GLY B 1 192 ? -18.156 -4.816 -8.383 1 92.94 192 GLY B O 1
ATOM 3286 N N . SER B 1 193 ? -16.344 -5.184 -7.078 1 97.12 193 SER B N 1
ATOM 3287 C CA . SER B 1 193 ? -15.664 -3.93 -7.387 1 97.12 193 SER B CA 1
ATOM 3288 C C . SER B 1 193 ? -14.281 -4.184 -7.984 1 97.12 193 SER B C 1
ATOM 3290 O O . SER B 1 193 ? -13.547 -5.055 -7.512 1 97.12 193 SER B O 1
ATOM 3292 N N . ASP B 1 194 ? -13.984 -3.412 -9.062 1 97.38 194 ASP B N 1
ATOM 3293 C CA . ASP B 1 194 ? -12.617 -3.457 -9.57 1 97.38 194 ASP B CA 1
ATOM 3294 C C . ASP B 1 194 ? -11.797 -2.273 -9.047 1 97.38 194 ASP B C 1
ATOM 3296 O O . ASP B 1 194 ? -10.578 -2.24 -9.211 1 97.38 194 ASP B O 1
ATOM 3300 N N . GLY B 1 195 ? -12.492 -1.343 -8.406 1 97.69 195 GLY B N 1
ATOM 3301 C CA . GLY B 1 195 ? -11.812 -0.224 -7.777 1 97.69 195 GLY B CA 1
ATOM 3302 C C . GLY B 1 195 ? -11.469 0.892 -8.742 1 97.69 195 GLY B C 1
ATOM 3303 O O . GLY B 1 195 ? -10.891 1.904 -8.352 1 97.69 195 GLY B O 1
ATOM 3304 N N . TRP B 1 196 ? -11.883 0.855 -10.047 1 97.44 196 TRP B N 1
ATOM 3305 C CA . TRP B 1 196 ? -11.453 1.815 -11.062 1 97.44 196 TRP B CA 1
ATOM 3306 C C . TRP B 1 196 ? -12.266 3.102 -10.977 1 97.44 196 TRP B C 1
ATOM 3308 O O . TRP B 1 196 ? -11.891 4.125 -11.547 1 97.44 196 TRP B O 1
ATOM 3318 N N . ASP B 1 197 ? -13.344 3.121 -10.219 1 95.31 197 ASP B N 1
ATOM 3319 C CA . ASP B 1 197 ? -14.148 4.336 -10.125 1 95.31 197 ASP B CA 1
ATOM 3320 C C . ASP B 1 197 ? -13.922 5.047 -8.797 1 95.31 197 ASP B C 1
ATOM 3322 O O . ASP B 1 197 ? -14.648 5.977 -8.453 1 95.31 197 ASP B O 1
ATOM 3326 N N . ALA B 1 198 ? -12.992 4.621 -8.039 1 96.38 198 ALA B N 1
ATOM 3327 C CA . ALA B 1 198 ? -12.68 5.215 -6.742 1 96.38 198 ALA B CA 1
ATOM 3328 C C . ALA B 1 198 ? -11.711 6.383 -6.898 1 96.38 198 ALA B C 1
ATOM 3330 O O . ALA B 1 198 ? -10.906 6.414 -7.832 1 96.38 198 ALA B O 1
ATOM 3331 N N . LYS B 1 199 ? -11.852 7.328 -6.027 1 96.5 199 LYS B N 1
ATOM 3332 C CA . LYS B 1 199 ? -10.867 8.391 -5.883 1 96.5 199 LYS B CA 1
ATOM 3333 C C . LYS B 1 199 ? -10 8.18 -4.645 1 96.5 199 LYS B C 1
ATOM 3335 O O . LYS B 1 199 ? -10.523 8.008 -3.541 1 96.5 199 LYS B O 1
ATOM 3340 N N . HIS B 1 200 ? -8.734 8.203 -4.887 1 97.38 200 HIS B N 1
ATOM 3341 C CA . HIS B 1 200 ? -7.766 7.98 -3.818 1 97.38 200 HIS B CA 1
ATOM 3342 C C . HIS B 1 200 ? -6.949 9.242 -3.547 1 97.38 200 HIS B C 1
ATOM 3344 O O . HIS B 1 200 ? -6.656 10.008 -4.469 1 97.38 200 HIS B O 1
ATOM 3350 N N . VAL B 1 201 ? -6.602 9.477 -2.287 1 96 201 VAL B N 1
ATOM 3351 C CA . VAL B 1 201 ? -5.586 10.469 -1.947 1 96 201 VAL B CA 1
ATOM 3352 C C . VAL B 1 201 ? -4.199 9.828 -2.012 1 96 201 VAL B C 1
ATOM 3354 O O . VAL B 1 201 ? -3.811 9.086 -1.108 1 96 201 VAL B O 1
ATOM 3357 N N . CYS B 1 202 ? -3.477 10.195 -3.043 1 97.06 202 CYS B N 1
ATOM 3358 C CA . CYS B 1 202 ? -2.207 9.531 -3.318 1 97.06 202 CYS B CA 1
ATOM 3359 C C . CYS B 1 202 ? -1.041 10.5 -3.166 1 97.06 202 CYS B C 1
ATOM 3361 O O . CYS B 1 202 ? -1.21 11.711 -3.314 1 97.06 202 CYS B O 1
ATOM 3363 N N . ARG B 1 203 ? 0.074 9.867 -2.887 1 95.88 203 ARG B N 1
ATOM 3364 C CA . ARG B 1 203 ? 1.324 10.602 -3.072 1 95.88 203 ARG B CA 1
ATOM 3365 C C . ARG B 1 203 ? 1.636 10.789 -4.555 1 95.88 203 ARG B C 1
ATOM 3367 O O . ARG B 1 203 ? 1.295 9.938 -5.375 1 95.88 203 ARG B O 1
ATOM 3374 N N . ASP B 1 204 ? 2.26 11.969 -4.773 1 96.12 204 ASP B N 1
ATOM 3375 C CA . ASP B 1 204 ? 2.766 12.109 -6.137 1 96.12 204 ASP B CA 1
ATOM 3376 C C . ASP B 1 204 ? 3.941 11.172 -6.387 1 96.12 204 ASP B C 1
ATOM 3378 O O . ASP B 1 204 ? 5.09 11.516 -6.094 1 96.12 204 ASP B O 1
ATOM 3382 N N . TYR B 1 205 ? 3.684 10.086 -6.969 1 98.06 205 TYR B N 1
ATOM 3383 C CA . TYR B 1 205 ? 4.703 9.062 -7.16 1 98.06 205 TYR B CA 1
ATOM 3384 C C . TYR B 1 205 ? 5.809 9.555 -8.086 1 98.06 205 TYR B C 1
ATOM 3386 O O . TYR B 1 205 ? 6.949 9.094 -8 1 98.06 205 TYR B O 1
ATOM 3394 N N . GLY B 1 206 ? 5.48 10.438 -9.039 1 98.12 206 GLY B N 1
ATOM 3395 C CA . GLY B 1 206 ? 6.516 11.047 -9.859 1 98.12 206 GLY B CA 1
ATOM 3396 C C . GLY B 1 206 ? 7.59 11.742 -9.047 1 98.12 206 GLY B C 1
ATOM 3397 O O . GLY B 1 206 ? 8.781 11.625 -9.352 1 98.12 206 GLY B O 1
ATOM 3398 N N . GLN B 1 207 ? 7.176 12.445 -8.039 1 97.56 207 GLN B N 1
ATOM 3399 C CA . GLN B 1 207 ? 8.133 13.102 -7.152 1 97.56 207 GLN B CA 1
ATOM 3400 C C . GLN B 1 207 ? 8.977 12.07 -6.402 1 97.56 207 GLN B C 1
ATOM 3402 O O . GLN B 1 207 ? 10.172 12.281 -6.191 1 97.56 207 GLN B O 1
ATOM 3407 N N . VAL B 1 208 ? 8.328 11 -5.953 1 97.88 208 VAL B N 1
ATOM 3408 C CA . VAL B 1 208 ? 9.055 9.914 -5.297 1 97.88 208 VAL B CA 1
ATOM 3409 C C . VAL B 1 208 ? 10.133 9.375 -6.234 1 97.88 208 VAL B C 1
ATOM 3411 O O . VAL B 1 208 ? 11.297 9.273 -5.859 1 97.88 208 VAL B O 1
ATOM 3414 N N . LEU B 1 209 ? 9.695 9.078 -7.457 1 98.31 209 LEU B N 1
ATOM 3415 C CA . LEU B 1 209 ? 10.586 8.516 -8.461 1 98.31 209 LEU B CA 1
ATOM 3416 C C . LEU B 1 209 ? 11.758 9.453 -8.727 1 98.31 209 LEU B C 1
ATOM 3418 O O . LEU B 1 209 ? 12.914 9.023 -8.75 1 98.31 209 LEU B O 1
ATOM 3422 N N . GLU B 1 210 ? 11.508 10.688 -8.898 1 97.94 210 GLU B N 1
ATOM 3423 C CA . GLU B 1 210 ? 12.547 11.68 -9.18 1 97.94 210 GLU B CA 1
ATOM 3424 C C . GLU B 1 210 ? 13.539 11.789 -8.031 1 97.94 210 GLU B C 1
ATOM 3426 O O . GLU B 1 210 ? 14.75 11.859 -8.25 1 97.94 210 GLU B O 1
ATOM 3431 N N . TYR B 1 211 ? 13.023 11.867 -6.859 1 97.81 211 TYR B N 1
ATOM 3432 C CA . TYR B 1 211 ? 13.891 12.008 -5.691 1 97.81 211 TYR B CA 1
ATOM 3433 C C . TYR B 1 211 ? 14.812 10.797 -5.559 1 97.81 211 TYR B C 1
ATOM 3435 O O . TYR B 1 211 ? 16 10.953 -5.285 1 97.81 211 TYR B O 1
ATOM 3443 N N . LEU B 1 212 ? 14.273 9.562 -5.742 1 97.94 212 LEU B N 1
ATOM 3444 C CA . LEU B 1 212 ? 15.07 8.352 -5.633 1 97.94 212 LEU B CA 1
ATOM 3445 C C . LEU B 1 212 ? 16.078 8.258 -6.77 1 97.94 212 LEU B C 1
ATOM 3447 O O . LEU B 1 212 ? 17.188 7.754 -6.582 1 97.94 212 LEU B O 1
ATOM 3451 N N . GLU B 1 213 ? 15.688 8.711 -7.938 1 98 213 GLU B N 1
ATOM 3452 C CA . GLU B 1 213 ? 16.609 8.758 -9.07 1 98 213 GLU B CA 1
ATOM 3453 C C . GLU B 1 213 ? 17.812 9.641 -8.758 1 98 213 GLU B C 1
ATOM 3455 O O . GLU B 1 213 ? 18.953 9.289 -9.094 1 98 213 GLU B O 1
ATOM 3460 N N . ARG B 1 214 ? 17.609 10.711 -8.102 1 96.5 214 ARG B N 1
ATOM 3461 C CA . ARG B 1 214 ? 18.672 11.672 -7.793 1 96.5 214 ARG B CA 1
ATOM 3462 C C . ARG B 1 214 ? 19.609 11.133 -6.73 1 96.5 214 ARG B C 1
ATOM 3464 O O . ARG B 1 214 ? 20.797 11.492 -6.691 1 96.5 214 ARG B O 1
ATOM 3471 N N . ASN B 1 215 ? 19.109 10.25 -5.91 1 96.06 215 ASN B N 1
ATOM 3472 C CA . ASN B 1 215 ? 19.922 9.781 -4.781 1 96.06 215 ASN B CA 1
ATOM 3473 C C . ASN B 1 215 ? 20.297 8.32 -4.941 1 96.06 215 ASN B C 1
ATOM 3475 O O . ASN B 1 215 ? 20.719 7.672 -3.977 1 96.06 215 ASN B O 1
ATOM 3479 N N . ARG B 1 216 ? 20.172 7.812 -6.133 1 96.94 216 ARG B N 1
ATOM 3480 C CA . ARG B 1 216 ? 20.359 6.395 -6.41 1 96.94 216 ARG B CA 1
ATOM 3481 C C . ARG B 1 216 ? 21.797 5.969 -6.137 1 96.94 216 ARG B C 1
ATOM 3483 O O . ARG B 1 216 ? 22.734 6.766 -6.281 1 96.94 216 ARG B O 1
ATOM 3490 N N . VAL B 1 217 ? 21.969 4.719 -5.82 1 96.19 217 VAL B N 1
ATOM 3491 C CA . VAL B 1 217 ? 23.281 4.176 -5.484 1 96.19 217 VAL B CA 1
ATOM 3492 C C . VAL B 1 217 ? 24.078 3.943 -6.766 1 96.19 217 VAL B C 1
ATOM 3494 O O . VAL B 1 217 ? 25.312 4.062 -6.766 1 96.19 217 VAL B O 1
ATOM 3497 N N . ASN B 1 218 ? 23.422 3.508 -7.84 1 95.75 218 ASN B N 1
ATOM 3498 C CA . ASN B 1 218 ? 24.062 3.225 -9.117 1 95.75 218 ASN B CA 1
ATOM 3499 C C . ASN B 1 218 ? 23.078 3.363 -10.281 1 95.75 218 ASN B C 1
ATOM 3501 O O . ASN B 1 218 ? 21.938 3.781 -10.078 1 95.75 218 ASN B O 1
ATOM 3505 N N . ASP B 1 219 ? 23.531 2.93 -11.516 1 97.31 219 ASP B N 1
ATOM 3506 C CA . ASP B 1 219 ? 22.734 3.203 -12.703 1 97.31 219 ASP B CA 1
ATOM 3507 C C . ASP B 1 219 ? 22.141 1.917 -13.273 1 97.31 219 ASP B C 1
ATOM 3509 O O . ASP B 1 219 ? 21.672 1.897 -14.414 1 97.31 219 ASP B O 1
ATOM 3513 N N . GLU B 1 220 ? 22.172 0.87 -12.547 1 97 220 GLU B N 1
ATOM 3514 C CA . GLU B 1 220 ? 21.656 -0.396 -13.062 1 97 220 GLU B CA 1
ATOM 3515 C C . GLU B 1 220 ? 20.141 -0.351 -13.219 1 97 220 GLU B C 1
ATOM 3517 O O . GLU B 1 220 ? 19.438 0.193 -12.367 1 97 220 GLU B O 1
ATOM 3522 N N . ARG B 1 221 ? 19.734 -0.877 -14.336 1 97.31 221 ARG B N 1
ATOM 3523 C CA . ARG B 1 221 ? 18.297 -0.955 -14.586 1 97.31 221 ARG B CA 1
ATOM 3524 C C . ARG B 1 221 ? 17.781 -2.373 -14.367 1 97.31 221 ARG B C 1
ATOM 3526 O O . ARG B 1 221 ? 18.109 -3.283 -15.125 1 97.31 221 ARG B O 1
ATOM 3533 N N . TRP B 1 222 ? 17.031 -2.486 -13.336 1 96.38 222 TRP B N 1
ATOM 3534 C CA . TRP B 1 222 ? 16.5 -3.809 -13.039 1 96.38 222 TRP B CA 1
ATOM 3535 C C . TRP B 1 222 ? 15.297 -3.713 -12.094 1 96.38 222 TRP B C 1
ATOM 3537 O O . TRP B 1 222 ? 15.031 -2.65 -11.531 1 96.38 222 TRP B O 1
ATOM 3547 N N . ILE B 1 223 ? 14.586 -4.824 -12.039 1 95.31 223 ILE B N 1
ATOM 3548 C CA . ILE B 1 223 ? 13.5 -5 -11.086 1 95.31 223 ILE B CA 1
ATOM 3549 C C . ILE B 1 223 ? 13.398 -6.473 -10.68 1 95.31 223 ILE B C 1
ATOM 3551 O O . ILE B 1 223 ? 13.734 -7.359 -11.469 1 95.31 223 ILE B O 1
#

Foldseek 3Di:
DVVVVVVVVVVVVVVVVVVVVVVVVVVVVVVVVVVVVVVVVPPVPADQLHDPFPQDDDFDKDKDFDDDDCLCPPPQLVCCPDVSNFVVLLVLAAFLLQKFADPDRPRTPPDDDADPPAPPRIDGGLVSVLSVLVSLVSQQVSCVRNVVVVSRDPDDPVSNVCSVVSNVVVCVSNVWPWDFDFDDPDDPPDGDGPRRPTIGIGTPSVSVRVSSNVRHRDRHGDD/DVVVVVVVVVVVVVVVVVVVVVVVVVVVVVVVVVVVVVVVVPPVPADQLHDPFPQDDDFDKDKDFDDDDCLCPPPQLVCCPDVSNFVVLLVLAAFLLAKFADPDRPRTPPDDDADPPAPPRIDGGLVSVLSVLVSLVSQQVSCVRNVVVVSRDPDDPVSNVCSVVSNVVVCVSNVWPWDFDFDDPDDPPDGDGPRRPTIGIGTPSVSVRVSSNVRRRDRHGDD

Nearest PDB structures (foldseek):
  3cih-assembly1_A-2  TM=3.788E-01  e=1.081E+00  Bacteroides thetaiotaomicron VPI-5482
  3cih-assembly1_A-2  TM=3.788E-01  e=1.096E+00  Bacteroides thetaiotaomicron VPI-5482

Secondary structure (DSSP, 8-state):
-HHHHHHHHHHHHHHHHHHHHHHHHHHHHHHHHHHHHHHHHTS----TT--SSS-SPP--EEEEE----TTTS-SSGGGGGSHHHHHHHHTTS-GGGG-EE-S--TT--SPPPPPTTSSTTEEEEHHHHHHHHHHHHHHHHHHHHHT-GGGS-SS-HHHHHHHHHHHHHHHHHH----EE-S-SSSPTT--S--STT-EEEEE-HHHHHHHHHHTBS------/-HHHHHHHHHHHHHHHHHHHHHHHHHHHHHHHHHHHHHHHHTS----TT--SSS-SPP--EEEEE----TTTS-SSGGGGGSHHHHHHHHTTS-GGGG-EE-S--TT--S--PPPTTSSTTEEEEHHHHHHHHHHHHHHHHHHHHHT-GGGS-SS-HHHHHHHHHHHHHHHHHH----EE-S-SSSPTT--S--STT-EEEEE-HHHHHHHHHHTBS------